Protein AF-T1JI18-F1 (afdb_monomer_lite)

Structure (mmCIF, N/CA/C/O backbone):
data_AF-T1JI18-F1
#
_entry.id   AF-T1JI18-F1
#
loop_
_atom_site.group_PDB
_atom_site.id
_atom_site.type_symbol
_atom_site.label_atom_id
_atom_site.label_alt_id
_atom_site.label_comp_id
_atom_site.label_asym_id
_atom_site.label_entity_id
_atom_site.label_seq_id
_atom_site.pdbx_PDB_ins_code
_atom_site.Cartn_x
_atom_site.Cartn_y
_atom_site.Cartn_z
_atom_site.occupancy
_atom_site.B_iso_or_equiv
_atom_site.auth_seq_id
_atom_site.auth_comp_id
_atom_site.auth_asym_id
_atom_site.auth_atom_id
_atom_site.pdbx_PDB_model_num
ATOM 1 N N . MET A 1 1 ? -19.683 12.453 63.242 1.00 53.22 1 MET A N 1
ATOM 2 C CA . MET A 1 1 ? -19.439 11.710 61.983 1.00 53.22 1 MET A CA 1
ATOM 3 C C . MET A 1 1 ? -20.553 12.053 60.999 1.00 53.22 1 MET A C 1
ATOM 5 O O . MET A 1 1 ? -21.710 11.866 61.344 1.00 53.22 1 MET A O 1
ATOM 9 N N . ARG A 1 2 ? -20.263 12.624 59.819 1.00 64.56 2 ARG A N 1
ATOM 10 C CA . ARG A 1 2 ? -21.307 12.842 58.797 1.00 64.56 2 ARG A CA 1
ATOM 11 C C . ARG A 1 2 ? -21.661 11.486 58.182 1.00 64.56 2 ARG A C 1
ATOM 13 O O . ARG A 1 2 ? -20.781 10.869 57.585 1.00 64.56 2 ARG A O 1
ATOM 20 N N . ASN A 1 3 ? -22.912 11.040 58.320 1.00 77.31 3 ASN A N 1
ATOM 21 C CA . ASN A 1 3 ? -23.416 9.852 57.625 1.00 77.31 3 ASN A CA 1
ATOM 22 C C . ASN A 1 3 ? -23.165 10.017 56.122 1.00 77.31 3 ASN A C 1
ATOM 24 O O . ASN A 1 3 ? -23.766 10.875 55.468 1.00 77.31 3 ASN A O 1
ATOM 28 N N . LYS A 1 4 ? -22.226 9.235 55.579 1.00 83.44 4 LYS A N 1
ATOM 29 C CA . LYS A 1 4 ? -21.962 9.206 54.141 1.00 83.44 4 LYS A CA 1
ATOM 30 C C . LYS A 1 4 ? -23.208 8.636 53.472 1.00 83.44 4 LYS A C 1
ATOM 32 O O . LYS A 1 4 ? -23.534 7.470 53.656 1.00 83.44 4 LYS A O 1
ATOM 37 N N . ARG A 1 5 ? -23.919 9.478 52.722 1.00 94.38 5 ARG A N 1
ATOM 38 C CA . ARG A 1 5 ? -25.042 9.037 51.892 1.00 94.38 5 ARG A CA 1
ATOM 39 C C . ARG A 1 5 ? -24.514 8.053 50.848 1.00 94.38 5 ARG A C 1
ATOM 41 O O . ARG A 1 5 ? -23.554 8.376 50.144 1.00 94.38 5 ARG A O 1
ATOM 48 N N . ALA A 1 6 ? -25.125 6.880 50.763 1.00 96.31 6 ALA A N 1
ATOM 49 C CA . ALA A 1 6 ? -24.726 5.811 49.861 1.00 96.31 6 ALA A CA 1
ATOM 50 C C . ALA A 1 6 ? -25.951 5.205 49.171 1.00 96.31 6 ALA A C 1
ATOM 52 O O . ALA A 1 6 ? -27.055 5.262 49.710 1.00 96.31 6 ALA A O 1
ATOM 53 N N . CYS A 1 7 ? -25.751 4.646 47.982 1.00 96.88 7 CYS A N 1
ATOM 54 C CA . CYS A 1 7 ? -26.797 3.921 47.278 1.00 96.88 7 CYS A CA 1
ATOM 55 C C . CYS A 1 7 ? -27.142 2.619 48.000 1.00 96.88 7 CYS A C 1
ATOM 57 O O . CYS A 1 7 ? -26.256 1.947 48.531 1.00 96.88 7 CYS A O 1
ATOM 59 N N . ALA A 1 8 ? -28.431 2.272 48.002 1.00 95.38 8 ALA A N 1
ATOM 60 C CA . ALA A 1 8 ? -28.935 1.110 48.735 1.00 95.38 8 ALA A CA 1
ATOM 61 C C . ALA A 1 8 ? -28.382 -0.215 48.182 1.00 95.38 8 ALA A C 1
ATOM 63 O O . ALA A 1 8 ? -27.917 -1.061 48.945 1.00 95.38 8 ALA A O 1
ATOM 64 N N . ASN A 1 9 ? -28.358 -0.351 46.855 1.00 96.69 9 ASN A N 1
ATOM 65 C CA . ASN A 1 9 ? -27.949 -1.570 46.159 1.00 96.69 9 ASN A CA 1
ATOM 66 C C . ASN A 1 9 ? -26.605 -1.395 45.445 1.00 96.69 9 ASN A C 1
ATOM 68 O O . ASN A 1 9 ? -26.111 -0.277 45.268 1.00 96.69 9 ASN A O 1
ATOM 72 N N . ASP A 1 10 ? -26.031 -2.512 45.016 1.00 97.31 10 ASP A N 1
ATOM 73 C CA . ASP A 1 10 ? -24.898 -2.531 44.092 1.00 97.31 10 ASP A CA 1
ATOM 74 C C . ASP A 1 10 ? -25.289 -1.957 42.720 1.00 97.31 10 ASP A C 1
ATOM 76 O O . ASP A 1 10 ? -26.479 -1.928 42.379 1.00 97.31 10 ASP A O 1
ATOM 80 N N . PRO A 1 11 ? -24.322 -1.433 41.943 1.00 97.06 11 PRO A N 1
ATOM 81 C CA . PRO A 1 11 ? -24.591 -1.014 40.574 1.00 97.06 11 PRO A CA 1
ATOM 82 C C . PRO A 1 11 ? -25.029 -2.224 39.726 1.00 97.06 11 PRO A C 1
ATOM 84 O O . PRO A 1 11 ? -24.778 -3.367 40.117 1.00 97.06 11 PRO A O 1
ATOM 87 N N . PRO A 1 12 ? -25.675 -2.005 38.564 1.00 96.81 12 PRO A N 1
ATOM 88 C CA . PRO A 1 12 ? -26.080 -3.088 37.668 1.00 96.81 12 PRO A CA 1
ATOM 89 C C . PRO A 1 12 ? -24.947 -4.089 37.403 1.00 96.81 12 PRO A C 1
ATOM 91 O O . PRO A 1 12 ? -23.798 -3.694 37.192 1.00 96.81 12 PRO A O 1
ATOM 94 N N . VAL A 1 13 ? -25.256 -5.386 37.413 1.00 95.00 13 VAL A N 1
ATOM 95 C CA . VAL A 1 13 ? -24.242 -6.428 37.202 1.00 95.00 13 VAL A CA 1
ATOM 96 C C . VAL A 1 13 ? -23.673 -6.298 35.780 1.00 95.00 13 VAL A C 1
ATOM 98 O O . VAL A 1 13 ? -24.458 -6.231 34.831 1.00 95.00 13 VAL A O 1
ATOM 101 N N . PRO A 1 14 ? -22.339 -6.228 35.603 1.00 92.44 14 PRO A N 1
ATOM 102 C CA . PRO A 1 14 ? -21.734 -6.206 34.276 1.00 92.44 14 PRO A CA 1
ATOM 103 C C . PRO A 1 14 ? -22.030 -7.506 33.522 1.00 92.44 14 PRO A C 1
ATOM 105 O O . PRO A 1 14 ? -22.025 -8.589 34.111 1.00 92.44 14 PRO A O 1
ATOM 108 N N . LEU A 1 15 ? -22.237 -7.412 32.207 1.00 90.00 15 LEU A N 1
ATOM 109 C CA . LEU A 1 15 ? -22.278 -8.602 31.357 1.00 90.00 15 LEU A CA 1
ATOM 110 C C . LEU A 1 15 ? -20.887 -9.264 31.334 1.00 90.00 15 LEU A C 1
ATOM 112 O O . LEU A 1 15 ? -19.884 -8.554 31.429 1.00 90.00 15 LEU A O 1
ATOM 116 N N . PRO A 1 16 ? -20.778 -10.596 31.157 1.00 86.88 16 PRO A N 1
ATOM 117 C CA . PRO A 1 16 ? -19.481 -11.281 31.127 1.00 86.88 16 PRO A CA 1
ATOM 118 C C . PRO A 1 16 ? -18.480 -10.707 30.107 1.00 86.88 16 PRO A C 1
ATOM 120 O O . PRO A 1 16 ? -17.273 -10.726 30.355 1.00 86.88 16 PRO A O 1
ATOM 123 N N . ALA A 1 17 ? -18.977 -10.169 28.988 1.00 86.81 17 ALA A N 1
ATOM 124 C CA . ALA A 1 17 ? -18.177 -9.525 27.945 1.00 86.81 17 ALA A CA 1
ATOM 125 C C . ALA A 1 17 ? -17.765 -8.075 28.280 1.00 86.81 17 ALA A C 1
ATOM 127 O O . ALA A 1 17 ? -16.809 -7.561 27.705 1.00 86.81 17 ALA A O 1
ATOM 128 N N . ASN A 1 18 ? -18.443 -7.429 29.233 1.00 92.44 18 ASN A N 1
ATOM 129 C CA . ASN A 1 18 ? -18.377 -5.991 29.482 1.00 92.44 18 ASN A CA 1
ATOM 130 C C . ASN A 1 18 ? -18.013 -5.688 30.943 1.00 92.44 18 ASN A C 1
ATOM 132 O O . ASN A 1 18 ? -18.903 -5.440 31.763 1.00 92.44 18 ASN A O 1
ATOM 136 N N . PRO A 1 19 ? -16.722 -5.727 31.311 1.00 95.38 19 PRO A N 1
ATOM 137 C CA . PRO A 1 19 ? -16.311 -5.562 32.699 1.00 95.38 19 PRO A CA 1
ATOM 138 C C . PRO A 1 19 ? -16.615 -4.153 33.223 1.00 95.38 19 PRO A C 1
ATOM 140 O O . PRO A 1 19 ? -16.645 -3.179 32.472 1.00 95.38 19 PRO A O 1
ATOM 143 N N . SER A 1 20 ? -16.804 -4.046 34.539 1.00 96.25 20 SER A N 1
ATOM 144 C CA . SER A 1 20 ? -16.956 -2.767 35.241 1.00 96.25 20 SER A CA 1
ATOM 145 C C . SER A 1 20 ? -15.742 -2.461 36.115 1.00 96.25 20 SER A C 1
ATOM 147 O O . SER A 1 20 ? -15.193 -3.380 36.723 1.00 96.25 20 SER A O 1
ATOM 149 N N . ASP A 1 21 ? -15.416 -1.184 36.310 1.00 96.19 21 ASP A N 1
ATOM 150 C CA . ASP A 1 21 ? -14.402 -0.735 37.284 1.00 96.19 21 ASP A CA 1
ATOM 151 C C . ASP A 1 21 ? -14.896 -0.712 38.748 1.00 96.19 21 ASP A C 1
ATOM 153 O O . ASP A 1 21 ? -14.217 -0.208 39.651 1.00 96.19 21 ASP A O 1
ATOM 157 N N . TRP A 1 22 ? -16.094 -1.240 39.010 1.00 96.88 22 TRP A N 1
ATOM 158 C CA . TRP A 1 22 ? -16.666 -1.255 40.346 1.00 96.88 22 TRP A CA 1
ATOM 159 C C . TRP A 1 22 ? -15.884 -2.181 41.277 1.00 96.88 22 TRP A C 1
ATOM 161 O O . TRP A 1 22 ? -15.824 -3.395 41.095 1.00 96.88 22 TRP A O 1
ATOM 171 N N . ASN A 1 23 ? -15.321 -1.600 42.334 1.00 93.00 23 ASN A N 1
ATOM 172 C CA . ASN A 1 23 ? -14.441 -2.324 43.242 1.00 93.00 23 ASN A CA 1
ATOM 173 C C . ASN A 1 23 ? -15.162 -3.264 44.221 1.00 93.00 23 ASN A C 1
ATOM 175 O O . ASN A 1 23 ? -14.480 -4.072 44.837 1.00 93.00 23 ASN A O 1
ATOM 179 N N . LYS A 1 24 ? -16.497 -3.192 44.350 1.00 95.00 24 LYS A N 1
ATOM 180 C CA . LYS A 1 24 ? -17.344 -3.871 45.361 1.00 95.00 24 LYS A CA 1
ATOM 181 C C . LYS A 1 24 ? -17.410 -3.241 46.763 1.00 95.00 24 LYS A C 1
ATOM 183 O O . LYS A 1 24 ? -18.079 -3.787 47.631 1.00 95.00 24 LYS A O 1
ATOM 188 N N . TRP A 1 25 ? -16.779 -2.085 47.000 1.00 91.38 25 TRP A N 1
ATOM 189 C CA . TRP A 1 25 ? -16.664 -1.507 48.358 1.00 91.38 25 TRP A CA 1
ATOM 190 C C . TRP A 1 25 ? -17.389 -0.173 48.518 1.00 91.38 2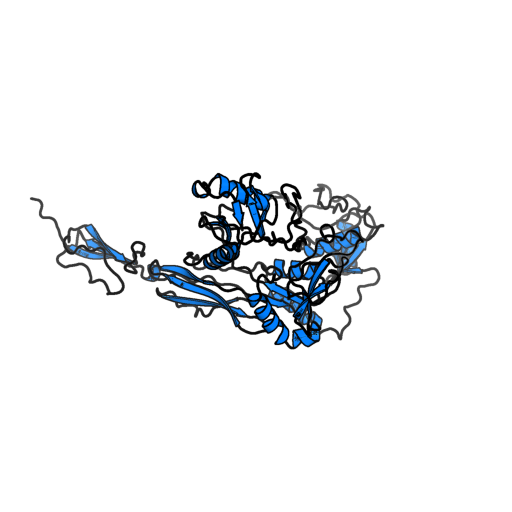5 TRP A C 1
ATOM 192 O O . TRP A 1 25 ? -17.949 0.112 49.573 1.00 91.38 25 TRP A O 1
ATOM 202 N N . SER A 1 26 ? -17.363 0.691 47.498 1.00 92.06 26 SER A N 1
ATOM 203 C CA . SER A 1 26 ? -17.894 2.051 47.630 1.00 92.06 26 SER A CA 1
ATOM 204 C C . SER A 1 26 ? -19.231 2.217 46.921 1.00 92.06 26 SER A C 1
ATOM 206 O O . SER A 1 26 ? -19.313 2.100 45.699 1.00 92.06 26 SER A O 1
ATOM 208 N N . ARG A 1 27 ? -20.256 2.586 47.696 1.00 96.25 27 ARG A N 1
ATOM 209 C CA . ARG A 1 27 ? -21.577 3.013 47.207 1.00 96.25 27 ARG A CA 1
ATOM 210 C C . ARG A 1 27 ? -21.838 4.504 47.451 1.00 96.25 27 ARG A C 1
ATOM 212 O O . ARG A 1 27 ? -22.983 4.934 47.444 1.00 96.25 27 ARG A O 1
ATOM 219 N N . ASN A 1 28 ? -20.797 5.297 47.723 1.00 96.50 28 ASN A N 1
ATOM 220 C CA . ASN A 1 28 ? -20.947 6.702 48.118 1.00 96.50 28 ASN A CA 1
ATOM 221 C C . ASN A 1 28 ? -21.684 7.515 47.043 1.00 96.50 28 ASN A C 1
ATOM 223 O O . ASN A 1 28 ? -21.400 7.391 45.853 1.00 96.50 28 ASN A O 1
ATOM 227 N N . ALA A 1 29 ? -22.576 8.408 47.464 1.00 96.62 29 ALA A N 1
ATOM 228 C CA . ALA A 1 29 ? -23.278 9.298 46.554 1.00 96.62 29 ALA A CA 1
ATOM 229 C C . ALA A 1 29 ? -22.298 10.162 45.734 1.00 96.62 29 ALA A C 1
ATOM 231 O O . ALA A 1 29 ? -21.404 10.818 46.270 1.00 96.62 29 ALA A O 1
ATOM 232 N N . GLY A 1 30 ? -22.481 10.169 44.415 1.00 95.88 30 GLY A N 1
ATOM 233 C CA . GLY A 1 30 ? -21.587 10.764 43.423 1.00 95.88 30 GLY A CA 1
ATOM 234 C C . GLY A 1 30 ? -20.519 9.813 42.872 1.00 95.88 30 GLY A C 1
ATOM 235 O O . GLY A 1 30 ? -19.828 10.187 41.926 1.00 95.88 30 GLY A O 1
ATOM 236 N N . LYS A 1 31 ? -20.371 8.595 43.417 1.00 97.12 31 LYS A N 1
ATOM 237 C CA . LYS A 1 31 ? -19.467 7.582 42.859 1.00 97.12 31 LYS A CA 1
ATOM 238 C C . LYS A 1 31 ? -19.942 7.198 41.461 1.00 97.12 31 LYS A C 1
ATOM 240 O O . LYS A 1 31 ? -21.113 6.874 41.278 1.00 97.12 31 LYS A O 1
ATOM 245 N N . LYS A 1 32 ? -19.017 7.231 40.504 1.00 97.88 32 LYS A N 1
ATOM 246 C CA . LYS A 1 32 ? -19.214 6.733 39.143 1.00 97.88 32 LYS A CA 1
ATOM 247 C C . LYS A 1 32 ? -18.650 5.321 39.023 1.00 97.88 32 LYS A C 1
ATOM 249 O O . LYS A 1 32 ? -17.652 5.012 39.681 1.00 97.88 32 LYS A O 1
ATOM 254 N N . VAL A 1 33 ? -19.308 4.515 38.204 1.00 97.81 33 VAL A N 1
ATOM 255 C CA . VAL A 1 33 ? -18.863 3.193 37.768 1.00 97.81 33 VAL A CA 1
ATOM 256 C C . VAL A 1 33 ? -18.901 3.181 36.247 1.00 97.81 33 VAL A C 1
ATOM 258 O O . VAL A 1 33 ? -19.923 3.525 35.648 1.00 97.81 33 VAL A O 1
ATOM 261 N N . ASN A 1 34 ? -17.779 2.813 35.647 1.00 97.81 34 ASN A N 1
ATOM 262 C CA . ASN A 1 34 ? -17.599 2.712 34.210 1.00 97.81 34 ASN A CA 1
ATOM 263 C C . ASN A 1 34 ? -17.697 1.245 33.792 1.00 97.81 34 ASN A C 1
ATOM 265 O O . ASN A 1 34 ? -17.043 0.385 34.385 1.00 97.81 34 ASN A O 1
ATOM 269 N N . TYR A 1 35 ? -18.478 0.975 32.753 1.00 97.06 35 TYR A N 1
ATOM 270 C CA . TYR A 1 35 ? -18.550 -0.317 32.082 1.00 97.06 35 TYR A CA 1
ATOM 271 C C . TYR A 1 35 ? -17.837 -0.216 30.738 1.00 97.06 35 TYR A C 1
ATOM 273 O O . TYR A 1 35 ? -18.102 0.690 29.941 1.00 97.06 35 TYR A O 1
ATOM 281 N N . MET A 1 36 ? -16.919 -1.144 30.505 1.00 95.56 36 MET A N 1
ATOM 282 C CA . MET A 1 36 ? -16.008 -1.155 29.367 1.00 95.56 36 MET A CA 1
ATOM 283 C C . MET A 1 36 ? -16.456 -2.182 28.330 1.00 95.56 36 MET A C 1
ATOM 285 O O . MET A 1 36 ? -17.143 -3.156 28.641 1.00 95.56 36 MET A O 1
ATOM 289 N N . CYS A 1 37 ? -16.056 -1.972 27.082 1.00 92.94 37 CYS A N 1
ATOM 290 C CA . CYS A 1 37 ? -16.400 -2.869 25.980 1.00 92.94 37 CYS A CA 1
ATOM 291 C C . CYS A 1 37 ? -15.674 -4.219 26.025 1.00 92.94 37 CYS A C 1
ATOM 293 O O . CYS A 1 37 ? -16.148 -5.184 25.438 1.00 92.94 37 CYS A O 1
ATOM 295 N N . SER A 1 38 ? -14.531 -4.299 26.708 1.00 91.44 38 SER A N 1
ATOM 296 C CA . SER A 1 38 ? -13.764 -5.532 26.884 1.00 91.44 38 SER A CA 1
ATOM 297 C C . SER A 1 38 ? -12.866 -5.435 28.124 1.00 91.44 38 SER A C 1
ATOM 299 O O . SER A 1 38 ? -12.840 -4.413 28.807 1.00 91.44 38 SER A O 1
ATOM 301 N N . LYS A 1 39 ? -12.111 -6.501 28.421 1.00 90.06 39 LYS A N 1
ATOM 302 C CA . LYS A 1 39 ? -11.104 -6.526 29.501 1.00 90.06 39 LYS A CA 1
ATOM 303 C C . LYS A 1 39 ? -9.789 -5.821 29.144 1.00 90.06 39 LYS A C 1
ATOM 305 O O . LYS A 1 39 ? -8.883 -5.811 29.974 1.00 90.06 39 LYS A O 1
ATOM 310 N N . ALA A 1 40 ? -9.647 -5.291 27.928 1.00 87.69 40 ALA A N 1
ATOM 311 C CA . ALA A 1 40 ? -8.426 -4.598 27.536 1.00 87.69 40 ALA A CA 1
ATOM 312 C C . ALA A 1 40 ? -8.242 -3.310 28.368 1.00 87.69 40 ALA A C 1
ATOM 314 O O . ALA A 1 40 ? -9.228 -2.617 28.624 1.00 87.69 40 ALA A O 1
ATOM 315 N N . PRO A 1 41 ? -7.009 -2.957 28.778 1.00 87.00 41 PRO A N 1
ATOM 316 C CA . PRO A 1 41 ? -6.754 -1.754 29.578 1.00 87.00 41 PRO A CA 1
ATOM 317 C C . PRO A 1 41 ? -7.198 -0.450 28.900 1.00 87.00 41 PRO A C 1
ATOM 319 O O . PRO A 1 41 ? -7.506 0.525 29.577 1.00 87.00 41 PRO A O 1
ATOM 322 N N . ASP A 1 42 ? -7.220 -0.435 27.567 1.00 88.25 42 ASP A N 1
ATOM 323 C CA . ASP A 1 42 ? -7.612 0.689 26.719 1.00 88.25 42 ASP A CA 1
ATOM 324 C C . ASP A 1 42 ? -9.020 0.527 26.117 1.00 88.25 42 ASP A C 1
ATOM 326 O O . ASP A 1 42 ? -9.377 1.241 25.177 1.00 88.25 42 ASP A O 1
ATOM 330 N N . ALA A 1 43 ? -9.826 -0.405 26.640 1.00 89.50 43 ALA A N 1
ATOM 331 C CA . ALA A 1 43 ? -11.185 -0.620 26.169 1.00 89.50 43 ALA A CA 1
ATOM 332 C C . ALA A 1 43 ? -12.053 0.633 26.404 1.00 89.50 43 ALA A C 1
ATOM 334 O O . ALA A 1 43 ? -12.075 1.177 27.513 1.00 89.50 43 ALA A O 1
ATOM 335 N N . PRO A 1 44 ? -12.811 1.090 25.394 1.00 92.62 44 PRO A N 1
ATOM 336 C CA . PRO A 1 44 ? -13.680 2.244 25.551 1.00 92.62 44 PRO A CA 1
ATOM 337 C C . PRO A 1 44 ? -14.807 1.969 26.552 1.00 92.62 44 PRO A C 1
ATOM 339 O O . PRO A 1 44 ? -15.277 0.840 26.725 1.00 92.62 44 PRO A O 1
ATOM 342 N N . VAL A 1 45 ? -15.250 3.037 27.215 1.00 94.38 45 VAL A N 1
ATOM 343 C CA . VAL A 1 45 ? -16.387 3.015 28.138 1.00 94.38 45 VAL A CA 1
ATOM 344 C C . VAL A 1 45 ? -17.668 3.197 27.331 1.00 94.38 45 VAL A C 1
ATOM 346 O O . VAL A 1 45 ? -17.846 4.230 26.683 1.00 94.38 45 VAL A O 1
ATOM 349 N N . TYR A 1 46 ? -18.573 2.223 27.387 1.00 95.81 46 TYR A N 1
ATOM 350 C CA . TYR A 1 46 ? -19.885 2.337 26.739 1.00 95.81 46 TYR A CA 1
ATOM 351 C C . TYR A 1 46 ? -20.955 2.818 27.708 1.00 95.81 46 TYR A C 1
ATOM 353 O O . TYR A 1 46 ? -21.859 3.539 27.308 1.00 95.81 46 TYR A O 1
ATOM 361 N N . LYS A 1 47 ? -20.843 2.492 28.999 1.00 97.38 47 LYS A N 1
ATOM 362 C CA . LYS A 1 47 ? -21.846 2.886 29.989 1.00 97.38 47 LYS A CA 1
ATOM 363 C C . LYS A 1 47 ? -21.206 3.460 31.237 1.00 97.38 47 LYS A C 1
ATOM 365 O O . LYS A 1 47 ? -20.231 2.927 31.758 1.00 97.38 47 LYS A O 1
ATOM 370 N N . VAL A 1 48 ? -21.784 4.545 31.737 1.00 97.81 48 VAL A N 1
ATOM 371 C CA . VAL A 1 48 ? -21.405 5.162 33.010 1.00 97.81 48 VAL A CA 1
ATOM 372 C C . VAL A 1 48 ? -22.648 5.252 33.869 1.00 97.81 48 VAL A C 1
ATOM 374 O O . VAL A 1 48 ? -23.633 5.872 33.469 1.00 97.81 48 VAL A O 1
ATOM 377 N N . VAL A 1 49 ? -22.598 4.675 35.064 1.00 98.19 49 VAL A N 1
ATOM 378 C CA . VAL A 1 49 ? -23.645 4.846 36.079 1.00 98.19 49 VAL A CA 1
ATOM 379 C C . VAL A 1 49 ? -23.096 5.652 37.246 1.00 98.19 49 VAL A C 1
ATOM 381 O O . VAL A 1 49 ? -21.908 5.586 37.567 1.00 98.19 49 VAL A O 1
ATOM 384 N N . ILE A 1 50 ? -23.953 6.437 37.886 1.00 98.25 50 ILE A N 1
ATOM 385 C CA . ILE A 1 50 ? -23.600 7.258 39.040 1.00 98.25 50 ILE A CA 1
ATOM 386 C C . ILE A 1 50 ? -24.567 6.998 40.187 1.00 98.25 50 ILE A C 1
ATOM 388 O O . ILE A 1 50 ? -25.775 6.895 39.989 1.00 98.25 50 ILE A O 1
ATOM 392 N N . CYS A 1 51 ? -24.042 6.912 41.406 1.00 98.06 51 CYS A N 1
ATOM 393 C CA . CYS A 1 51 ? -24.885 6.870 42.588 1.00 98.06 51 CYS A CA 1
ATOM 394 C C . CYS A 1 51 ? -25.475 8.266 42.844 1.00 98.06 51 CYS A C 1
ATOM 396 O O . CYS A 1 51 ? -24.762 9.185 43.253 1.00 98.06 51 CYS A O 1
ATOM 398 N N . SER A 1 52 ? -26.767 8.456 42.586 1.00 97.50 52 SER A N 1
ATOM 399 C CA . SER A 1 52 ? -27.424 9.762 42.664 1.00 97.50 52 SER A CA 1
ATOM 400 C C . SER A 1 52 ? -27.462 10.310 44.089 1.00 97.50 52 SER A C 1
ATOM 402 O O . SER A 1 52 ? -27.864 9.633 45.035 1.00 97.50 52 SER A O 1
ATOM 404 N N . ARG A 1 53 ? -27.086 11.585 44.260 1.00 96.56 53 ARG A N 1
ATOM 405 C CA . ARG A 1 53 ? -27.136 12.270 45.568 1.00 96.56 53 ARG A CA 1
ATOM 406 C C . ARG A 1 53 ? -28.558 12.527 46.063 1.00 96.56 53 ARG A C 1
ATOM 408 O O . ARG A 1 53 ? -28.741 12.716 47.266 1.00 96.56 53 ARG A O 1
ATOM 415 N N . LYS A 1 54 ? -29.525 12.581 45.143 1.00 96.62 54 LYS A N 1
ATOM 416 C CA . LYS A 1 54 ? -30.929 12.886 45.438 1.00 96.62 54 LYS A CA 1
ATOM 417 C C . LYS A 1 54 ? -31.698 11.619 45.786 1.00 96.62 54 LYS A C 1
ATOM 419 O O . LYS A 1 54 ? -32.331 11.565 46.830 1.00 96.62 54 LYS A O 1
ATOM 424 N N . THR A 1 55 ? -31.612 10.611 44.921 1.00 97.19 55 THR A N 1
ATOM 425 C CA . THR A 1 55 ? -32.446 9.406 45.011 1.00 97.19 55 THR A CA 1
ATOM 426 C C . THR A 1 55 ? -31.775 8.268 45.771 1.00 97.19 55 THR A C 1
ATOM 428 O O . THR A 1 55 ? -32.460 7.325 46.157 1.00 97.19 55 THR A O 1
ATOM 431 N N . LEU A 1 56 ? -30.451 8.333 45.982 1.00 96.81 56 LEU A N 1
ATOM 432 C CA . LEU A 1 56 ? -29.645 7.222 46.506 1.00 96.81 56 LEU A CA 1
ATOM 433 C C . LEU A 1 56 ? -29.848 5.923 45.700 1.00 96.81 56 LEU A C 1
ATOM 435 O O . LEU A 1 56 ? -29.754 4.815 46.232 1.00 96.81 56 LEU A O 1
ATOM 439 N N . LYS A 1 57 ? -30.118 6.069 44.398 1.00 97.81 57 LYS A N 1
ATOM 440 C CA . LYS A 1 57 ? -30.188 4.990 43.410 1.00 97.81 57 LYS A CA 1
ATOM 441 C C . LYS A 1 57 ? -29.112 5.197 42.347 1.00 97.81 57 LYS A C 1
ATOM 443 O O . LYS A 1 57 ? -28.652 6.318 42.120 1.00 97.81 57 LYS A O 1
ATOM 448 N N . TRP A 1 58 ? -28.695 4.104 41.716 1.00 97.88 58 TRP A N 1
ATOM 449 C CA . TRP A 1 58 ? -27.821 4.169 40.550 1.00 97.88 58 TRP A CA 1
ATOM 450 C C . TRP A 1 58 ? -28.615 4.684 39.356 1.00 97.88 58 TRP A C 1
ATOM 452 O O . TRP A 1 58 ? -29.650 4.124 39.007 1.00 97.88 58 TRP A O 1
ATOM 462 N N . GLU A 1 59 ? -28.127 5.755 38.748 1.00 98.00 59 GLU A N 1
ATOM 463 C CA . GLU A 1 59 ? -28.710 6.380 37.566 1.00 98.00 59 GLU A CA 1
ATOM 464 C C . GLU A 1 59 ? -27.707 6.282 36.414 1.00 98.00 59 GLU A C 1
ATOM 466 O O . GLU A 1 59 ? -26.495 6.417 36.612 1.00 98.00 59 GLU A O 1
ATOM 471 N N . THR A 1 60 ? -28.199 6.022 35.204 1.00 97.81 60 THR A N 1
ATOM 472 C CA . THR A 1 60 ? -27.353 5.967 34.009 1.00 97.81 60 THR A CA 1
ATOM 473 C C . THR A 1 60 ? -27.004 7.389 33.586 1.00 97.81 60 THR A C 1
ATOM 475 O O . THR A 1 60 ? -27.885 8.177 33.260 1.00 97.81 60 THR A O 1
ATOM 478 N N . LEU A 1 61 ? -25.714 7.716 33.611 1.00 97.31 61 LEU A N 1
ATOM 479 C CA . LEU A 1 61 ? -25.185 9.015 33.199 1.00 97.31 61 LEU A CA 1
ATOM 480 C C . LEU A 1 61 ? -24.844 9.039 31.703 1.00 97.31 61 LEU A C 1
ATOM 482 O O . LEU A 1 61 ? -24.954 10.081 31.067 1.00 97.31 61 LEU A O 1
ATOM 486 N N . SER A 1 62 ? -24.424 7.902 31.150 1.00 97.12 62 SER A N 1
ATOM 487 C CA . SER A 1 62 ? -24.167 7.714 29.719 1.00 97.12 62 SER A CA 1
ATOM 488 C C . SER A 1 62 ? -24.415 6.255 29.352 1.00 97.12 62 SER A C 1
ATOM 490 O O . SER A 1 62 ? -24.014 5.375 30.112 1.00 97.12 62 SER A O 1
ATOM 492 N N . ASP A 1 63 ? -25.024 6.009 28.194 1.00 96.44 63 ASP A N 1
ATOM 493 C CA . ASP A 1 63 ? -25.187 4.685 27.582 1.00 96.44 63 ASP A CA 1
ATOM 494 C C . ASP A 1 63 ? -24.953 4.844 26.075 1.00 96.44 63 ASP A C 1
ATOM 496 O O . ASP A 1 63 ? -25.730 5.507 25.393 1.00 96.44 63 ASP A O 1
ATOM 500 N N . LYS A 1 64 ? -23.807 4.360 25.607 1.00 94.62 64 LYS A N 1
ATOM 501 C CA . LYS A 1 64 ? -23.268 4.515 24.253 1.00 94.62 64 LYS A CA 1
ATOM 502 C C . LYS A 1 64 ? -22.748 3.164 23.763 1.00 94.62 64 LYS A C 1
ATOM 504 O O . LYS A 1 64 ? -21.530 2.987 23.665 1.00 94.62 64 LYS A O 1
ATOM 509 N N . PRO A 1 65 ? -23.626 2.169 23.545 1.00 90.44 65 PRO A N 1
ATOM 510 C CA . PRO A 1 65 ? -23.221 0.839 23.083 1.00 90.44 65 PRO A CA 1
ATOM 511 C C . PRO A 1 65 ? -22.428 0.884 21.768 1.00 90.44 65 PRO A C 1
ATOM 513 O O . PRO A 1 65 ? -21.579 0.026 21.537 1.00 90.44 65 PRO A O 1
ATOM 516 N N . GLU A 1 66 ? -22.623 1.918 20.947 1.00 89.31 66 GLU A N 1
ATOM 517 C CA . GLU A 1 66 ? -21.852 2.183 19.732 1.00 89.31 66 GLU A CA 1
ATOM 518 C C . GLU A 1 66 ? -20.347 2.365 19.985 1.00 89.31 66 GLU A C 1
ATOM 520 O O . GLU A 1 66 ? -19.545 2.093 19.095 1.00 89.31 66 GLU A O 1
ATOM 525 N N . ASN A 1 67 ? -19.936 2.728 21.207 1.00 89.69 67 ASN A N 1
ATOM 526 C CA . ASN A 1 67 ? -18.522 2.795 21.585 1.00 89.69 67 ASN A CA 1
ATOM 527 C C . ASN A 1 67 ? -17.839 1.418 21.589 1.00 89.69 67 ASN A C 1
ATOM 529 O O . ASN A 1 67 ? -16.614 1.368 21.661 1.00 89.69 67 ASN A O 1
ATOM 533 N N . CYS A 1 68 ? -18.599 0.317 21.548 1.00 90.75 68 CYS A N 1
ATOM 534 C CA . CYS A 1 68 ? -18.071 -1.048 21.488 1.00 90.75 68 CYS A CA 1
ATOM 535 C C . CYS A 1 68 ? -17.921 -1.599 20.067 1.00 90.75 68 CYS A C 1
ATOM 537 O O . CYS A 1 68 ? -17.549 -2.761 19.907 1.00 90.75 68 CYS A O 1
ATOM 539 N N . LEU A 1 69 ? -18.190 -0.781 19.048 1.00 93.44 69 LEU A N 1
ATOM 540 C CA . LEU A 1 69 ? -18.115 -1.162 17.643 1.00 93.44 69 LEU A CA 1
ATOM 541 C C . LEU A 1 69 ? -16.929 -0.474 16.967 1.00 93.44 69 LEU A C 1
ATOM 543 O O . LEU A 1 69 ? -16.748 0.732 17.123 1.00 93.44 69 LEU A O 1
ATOM 547 N N . CYS A 1 70 ? -16.139 -1.203 16.171 1.00 88.56 70 CYS A N 1
ATOM 548 C CA . CYS A 1 70 ? -14.943 -0.664 15.498 1.00 88.56 70 CYS A CA 1
ATOM 549 C C . CYS A 1 70 ? -15.233 0.429 14.450 1.00 88.56 70 CYS A C 1
ATOM 551 O O . CYS A 1 70 ? -14.314 0.904 13.783 1.00 88.56 70 CYS A O 1
ATOM 553 N N . GLY A 1 71 ? -16.499 0.820 14.278 1.00 90.19 71 GLY A N 1
ATOM 554 C CA . GLY A 1 71 ? -16.979 1.617 13.158 1.00 90.19 71 GLY A CA 1
ATOM 555 C C . GLY A 1 71 ? -16.855 0.867 11.826 1.00 90.19 71 GLY A C 1
ATOM 556 O O . GLY A 1 71 ? -16.321 -0.247 11.777 1.00 90.19 71 GLY A O 1
ATOM 557 N N . PRO A 1 72 ? -17.337 1.457 10.719 1.00 91.94 72 PRO A N 1
ATOM 558 C CA . PRO A 1 72 ? -17.123 0.894 9.394 1.00 91.94 72 PRO A CA 1
ATOM 559 C C . PRO A 1 72 ? -15.623 0.696 9.142 1.00 91.94 72 PRO A C 1
ATOM 561 O O . PRO A 1 72 ? -14.823 1.551 9.528 1.00 91.94 72 PRO A O 1
ATOM 564 N N . PRO A 1 73 ? -15.210 -0.404 8.512 1.00 91.62 73 PRO A N 1
ATOM 565 C CA . PRO A 1 73 ? -13.823 -0.608 8.134 1.00 91.62 73 PRO A CA 1
ATOM 566 C C . PRO A 1 73 ? -13.435 0.343 6.996 1.00 91.62 73 PRO A C 1
ATOM 568 O O . PRO A 1 73 ? -14.246 1.136 6.506 1.00 91.62 73 PRO A O 1
ATOM 571 N N . ILE A 1 74 ? -12.191 0.245 6.537 1.00 85.75 74 ILE A N 1
ATOM 572 C CA . ILE A 1 74 ? -11.791 0.924 5.307 1.00 85.75 74 ILE A CA 1
ATOM 573 C C . ILE A 1 74 ? -12.567 0.355 4.126 1.00 85.75 74 ILE A C 1
ATOM 575 O O . ILE A 1 74 ? -12.717 -0.857 3.980 1.00 85.75 74 ILE A O 1
ATOM 579 N N . ILE A 1 75 ? -13.032 1.236 3.253 1.00 84.69 75 ILE A N 1
ATOM 580 C CA . ILE A 1 75 ? -13.654 0.837 1.995 1.00 84.69 75 ILE A CA 1
ATOM 581 C C . ILE A 1 75 ? -12.683 1.214 0.884 1.00 84.69 75 ILE A C 1
ATOM 583 O O . ILE A 1 75 ? -12.413 2.399 0.674 1.00 84.69 75 ILE A O 1
ATOM 587 N N . TYR A 1 76 ? -12.150 0.199 0.209 1.00 81.06 76 TYR A N 1
ATOM 588 C CA . TYR A 1 76 ? -11.353 0.371 -1.001 1.00 81.06 76 TYR A CA 1
ATOM 589 C C . TYR A 1 76 ? -12.273 0.428 -2.217 1.00 81.06 76 TYR A C 1
ATOM 591 O O . TYR A 1 76 ? -13.319 -0.224 -2.250 1.00 81.06 76 TYR A O 1
ATOM 599 N N . SER A 1 77 ? -11.883 1.199 -3.225 1.00 78.44 77 SER A N 1
ATOM 600 C CA . SER A 1 77 ? -12.483 1.108 -4.553 1.00 78.44 77 SER A CA 1
ATOM 601 C C . SER A 1 77 ? -11.997 -0.139 -5.304 1.00 78.44 77 SER A C 1
ATOM 603 O O . SER A 1 77 ? -10.926 -0.677 -5.018 1.00 78.44 77 SER A O 1
ATOM 605 N N . SER A 1 78 ? -12.767 -0.551 -6.318 1.00 75.44 78 SER A N 1
ATOM 606 C CA . SER A 1 78 ? -12.355 -1.548 -7.319 1.00 75.44 78 SER A CA 1
ATOM 607 C C . SER A 1 78 ? -10.917 -1.283 -7.801 1.00 75.44 78 SER A C 1
ATOM 609 O O . SER A 1 78 ? -10.588 -0.113 -8.013 1.00 75.44 78 SER A O 1
ATOM 611 N N . PRO A 1 79 ? -10.071 -2.320 -7.973 1.00 76.19 79 PRO A N 1
ATOM 612 C CA . PRO A 1 79 ? -10.412 -3.751 -8.036 1.00 76.19 79 PRO A CA 1
ATOM 613 C C . PRO A 1 79 ? -10.460 -4.480 -6.684 1.00 76.19 79 PRO A C 1
ATOM 615 O O . PRO A 1 79 ? -10.677 -5.690 -6.651 1.00 76.19 79 PRO A O 1
ATOM 618 N N . LEU A 1 80 ? -10.267 -3.781 -5.564 1.00 84.56 80 LEU A N 1
ATOM 619 C CA . LEU A 1 80 ? -10.365 -4.389 -4.240 1.00 84.56 80 LEU A CA 1
ATOM 620 C C . LEU A 1 80 ? -11.830 -4.591 -3.844 1.00 84.56 80 LEU A C 1
ATOM 622 O O . LEU A 1 80 ? -12.648 -3.674 -3.917 1.00 84.56 80 LEU A O 1
ATOM 626 N N . ILE A 1 81 ? -12.141 -5.794 -3.383 1.00 90.38 81 ILE A N 1
ATOM 627 C CA . ILE A 1 81 ? -13.404 -6.155 -2.748 1.00 90.38 81 ILE A CA 1
ATOM 628 C C . ILE A 1 81 ? -13.145 -6.569 -1.309 1.00 90.38 81 ILE A C 1
ATOM 630 O O . ILE A 1 81 ? -12.048 -6.994 -0.955 1.00 90.38 81 ILE A O 1
ATOM 634 N N . SER A 1 82 ? -14.163 -6.456 -0.467 1.00 92.25 82 SER A N 1
ATOM 635 C CA . SER A 1 82 ? -14.128 -6.995 0.885 1.00 92.25 82 SER A CA 1
ATOM 636 C C . SER A 1 82 ? -15.283 -7.959 1.098 1.00 92.25 82 SER A C 1
ATOM 638 O O . SER A 1 82 ? -16.325 -7.860 0.450 1.00 92.25 82 SER A O 1
ATOM 640 N N . ASN A 1 83 ? -15.113 -8.886 2.034 1.00 94.12 83 ASN A N 1
ATOM 641 C CA . ASN A 1 83 ? -16.199 -9.738 2.521 1.00 94.12 83 ASN A CA 1
ATOM 642 C C . ASN A 1 83 ? -17.075 -9.043 3.587 1.00 94.12 83 ASN A C 1
ATOM 644 O O . ASN A 1 83 ? -17.819 -9.718 4.296 1.00 94.12 83 ASN A O 1
ATOM 648 N N . TRP A 1 84 ? -16.957 -7.721 3.750 1.00 94.56 84 TRP A N 1
ATOM 649 C CA . TRP A 1 84 ? -17.710 -6.987 4.759 1.00 94.56 84 TRP A CA 1
ATOM 650 C C . TRP A 1 84 ? -19.178 -6.850 4.341 1.00 94.56 84 TRP A C 1
ATOM 652 O O . TRP A 1 84 ? -19.489 -6.365 3.257 1.00 94.56 84 TRP A O 1
ATOM 662 N N . ASP A 1 85 ? -20.087 -7.241 5.228 1.00 91.38 85 ASP A N 1
ATOM 663 C CA . ASP A 1 85 ? -21.543 -7.255 5.021 1.00 91.38 85 ASP A CA 1
ATOM 664 C C . ASP A 1 85 ? -22.216 -5.873 5.164 1.00 91.38 85 ASP A C 1
ATOM 666 O O . ASP A 1 85 ? -23.437 -5.749 5.050 1.00 91.38 85 ASP A O 1
ATOM 670 N N . GLY A 1 86 ? -21.434 -4.831 5.461 1.00 90.38 86 GLY A N 1
ATOM 671 C CA . GLY A 1 86 ? -21.925 -3.476 5.701 1.00 90.38 86 GLY A CA 1
ATOM 672 C C . GLY A 1 86 ? -22.435 -3.210 7.121 1.00 90.38 86 GLY A C 1
ATOM 673 O O . GLY A 1 86 ? -22.873 -2.092 7.394 1.00 90.38 86 GLY A O 1
ATOM 674 N N . LYS A 1 87 ? -22.407 -4.198 8.028 1.00 89.94 87 LYS A N 1
ATOM 675 C CA . LYS A 1 87 ? -23.006 -4.099 9.375 1.00 89.94 87 LYS A CA 1
ATOM 676 C C . LYS A 1 87 ? -22.096 -4.608 10.491 1.00 89.94 87 LYS A C 1
ATOM 678 O O . LYS A 1 87 ? -22.021 -3.984 11.550 1.00 89.94 87 LYS A O 1
ATOM 683 N N . SER A 1 88 ? -21.397 -5.713 10.261 1.00 87.38 88 SER A N 1
ATOM 684 C CA . SER A 1 88 ? -20.574 -6.399 11.251 1.00 87.38 88 SER A CA 1
ATOM 685 C C . SER A 1 88 ? -19.386 -5.531 11.662 1.00 87.38 88 SER A C 1
ATOM 687 O O . SER A 1 88 ? -18.494 -5.239 10.864 1.00 87.38 88 SER A O 1
ATOM 689 N N . THR A 1 89 ? -19.406 -5.073 12.913 1.00 90.25 89 THR A N 1
ATOM 690 C CA . THR A 1 89 ? -18.390 -4.180 13.500 1.00 90.25 89 THR A CA 1
ATOM 691 C C . THR A 1 89 ? -18.057 -4.547 14.953 1.00 90.25 89 THR A C 1
ATOM 693 O O . THR A 1 89 ? -17.386 -3.784 15.647 1.00 90.25 89 THR A O 1
ATOM 696 N N . GLU A 1 90 ? -18.511 -5.716 15.415 1.00 90.12 90 GLU A N 1
ATOM 697 C CA . GLU A 1 90 ? -18.279 -6.223 16.771 1.00 90.12 90 GLU A CA 1
ATOM 698 C C . GLU A 1 90 ? -16.830 -6.689 16.962 1.00 90.12 90 GLU A C 1
ATOM 700 O O . GLU A 1 90 ? -16.170 -7.124 16.012 1.00 90.12 90 GLU A O 1
ATOM 705 N N . VAL A 1 91 ? -16.337 -6.648 18.201 1.00 89.81 91 VAL A N 1
ATOM 706 C CA . VAL A 1 91 ? -15.009 -7.165 18.567 1.00 89.81 91 VAL A CA 1
ATOM 707 C C . VAL A 1 91 ? -14.853 -8.620 18.110 1.00 89.81 91 VAL A C 1
ATOM 709 O O . VAL A 1 91 ? -15.705 -9.461 18.375 1.00 89.81 91 VAL A O 1
ATOM 712 N N . GLY A 1 92 ? -13.747 -8.922 17.428 1.00 90.31 92 GLY A N 1
ATOM 713 C CA . GLY A 1 92 ? -13.464 -10.226 16.823 1.00 90.31 92 GLY A CA 1
ATOM 714 C C . GLY A 1 92 ? -13.951 -10.374 15.378 1.00 90.31 92 GLY A C 1
ATOM 715 O O . GLY A 1 92 ? -13.488 -11.282 14.683 1.00 90.31 92 GLY A O 1
ATOM 716 N N . THR A 1 93 ? -14.807 -9.467 14.885 1.00 94.38 93 THR A N 1
ATOM 717 C CA . THR A 1 93 ? -15.198 -9.442 13.466 1.00 94.38 93 THR A CA 1
ATOM 718 C C . THR A 1 93 ? -13.950 -9.373 12.601 1.00 94.38 93 THR A C 1
ATOM 720 O O . THR A 1 93 ? -13.051 -8.571 12.856 1.00 94.38 93 THR A O 1
ATOM 723 N N . THR A 1 94 ? -13.905 -10.215 11.574 1.00 95.69 94 THR A N 1
ATOM 724 C CA . THR A 1 94 ? -12.785 -10.305 10.642 1.00 95.69 94 THR A CA 1
ATOM 725 C C . THR A 1 94 ? -13.236 -9.882 9.255 1.00 95.69 94 THR A C 1
ATOM 727 O O . THR A 1 94 ? -14.248 -10.374 8.760 1.00 95.69 94 THR A O 1
ATOM 730 N N . ILE A 1 95 ? -12.466 -9.004 8.622 1.00 95.19 95 ILE A N 1
ATOM 731 C CA . ILE A 1 95 ? -12.696 -8.561 7.251 1.00 95.19 95 ILE A CA 1
ATOM 732 C C . ILE A 1 95 ? -11.499 -8.953 6.413 1.00 95.19 95 ILE A C 1
ATOM 734 O O . ILE A 1 95 ? -10.367 -8.604 6.729 1.00 95.19 95 ILE A O 1
ATOM 738 N N . THR A 1 96 ? -11.774 -9.644 5.324 1.00 93.69 96 THR A N 1
ATOM 739 C CA . THR A 1 96 ? -10.808 -10.007 4.305 1.00 93.69 96 THR A CA 1
ATOM 740 C C . THR A 1 96 ? -11.043 -9.125 3.089 1.00 93.69 96 THR A C 1
ATOM 742 O O . THR A 1 96 ? -12.155 -9.054 2.565 1.00 93.69 96 THR A O 1
ATOM 745 N N . TYR A 1 97 ? -9.981 -8.463 2.654 1.00 90.75 97 TYR A N 1
ATOM 746 C CA . TYR A 1 97 ? -9.887 -7.763 1.389 1.00 90.75 97 TYR A CA 1
ATOM 747 C C . TYR A 1 97 ? -9.211 -8.669 0.376 1.00 90.75 97 TYR A C 1
ATOM 749 O O . TYR A 1 97 ? -8.165 -9.265 0.651 1.00 90.75 97 TYR A O 1
ATOM 757 N N . GLU A 1 98 ? -9.812 -8.745 -0.798 1.00 91.06 98 GLU A N 1
ATOM 758 C CA . GLU A 1 98 ? -9.326 -9.518 -1.926 1.00 91.06 98 GLU A CA 1
ATOM 759 C C . GLU A 1 98 ? -9.324 -8.632 -3.165 1.00 91.06 98 GLU A C 1
ATOM 761 O O . GLU A 1 98 ? -10.188 -7.776 -3.335 1.00 91.06 98 GLU A O 1
ATOM 766 N N . CYS A 1 99 ? -8.375 -8.842 -4.060 1.00 86.81 99 CYS A N 1
ATOM 767 C CA . CYS A 1 99 ? -8.370 -8.198 -5.360 1.00 86.81 99 CYS A CA 1
ATOM 768 C C . CYS A 1 99 ? -9.117 -9.070 -6.351 1.00 86.81 99 CYS A C 1
ATOM 770 O O . CYS A 1 99 ? -8.840 -10.267 -6.465 1.00 86.81 99 CYS A O 1
ATOM 772 N N . LEU A 1 100 ? -10.047 -8.464 -7.083 1.00 82.00 100 LEU A N 1
ATOM 773 C CA . LEU A 1 100 ? -10.594 -9.051 -8.293 1.00 82.00 100 LEU A CA 1
ATOM 774 C C . LEU A 1 100 ? -9.558 -8.897 -9.400 1.00 82.00 100 LEU A C 1
ATOM 776 O O . LEU A 1 100 ? -9.318 -7.801 -9.899 1.00 82.00 100 LEU A O 1
ATOM 780 N N . THR A 1 101 ? -8.928 -10.010 -9.749 1.00 75.00 101 THR A N 1
ATOM 781 C CA . THR A 1 101 ? -7.995 -10.104 -10.870 1.00 75.00 101 THR A CA 1
ATOM 782 C C . THR A 1 101 ? -8.610 -10.994 -11.944 1.00 75.00 101 THR A C 1
ATOM 784 O O . THR A 1 101 ? -9.502 -11.797 -11.653 1.00 75.00 101 THR A O 1
ATOM 787 N N . ASP A 1 102 ? -8.092 -10.927 -13.167 1.00 65.94 102 ASP A N 1
ATOM 788 C CA . ASP A 1 102 ? -8.541 -11.808 -14.254 1.00 65.94 102 ASP A CA 1
ATOM 789 C C . ASP A 1 102 ? -8.304 -13.300 -13.962 1.00 65.94 102 ASP A C 1
ATOM 791 O O . ASP A 1 102 ? -8.896 -14.170 -14.596 1.00 65.94 102 ASP A O 1
ATOM 795 N N . VAL A 1 103 ? -7.461 -13.614 -12.973 1.00 61.53 103 VAL A N 1
ATOM 796 C CA . VAL A 1 103 ? -7.171 -14.987 -12.529 1.00 61.53 103 VAL A CA 1
ATOM 797 C C . VAL A 1 103 ? -7.881 -15.370 -11.237 1.00 61.53 103 VAL A C 1
ATOM 799 O O . VAL A 1 103 ? -7.545 -16.372 -10.603 1.00 61.53 103 VAL A O 1
ATOM 802 N N . GLY A 1 104 ? -8.885 -14.581 -10.858 1.00 75.12 104 GLY A N 1
ATOM 803 C CA . GLY A 1 104 ? -9.731 -14.804 -9.699 1.00 75.12 104 GLY A CA 1
ATOM 804 C C . GLY A 1 104 ? -9.402 -13.883 -8.531 1.00 75.12 104 GLY A C 1
ATOM 805 O O . GLY A 1 104 ? -8.808 -12.812 -8.678 1.00 75.12 104 GLY A O 1
ATOM 806 N N . ARG A 1 105 ? -9.850 -14.298 -7.346 1.00 82.75 105 ARG A N 1
ATOM 807 C CA . ARG A 1 105 ? -9.677 -13.534 -6.113 1.00 82.75 105 ARG A CA 1
ATOM 808 C C . ARG A 1 105 ? -8.305 -13.804 -5.519 1.00 82.75 105 ARG A C 1
ATOM 810 O O . ARG A 1 105 ? -7.923 -14.960 -5.336 1.00 82.75 105 ARG A O 1
ATOM 817 N N . LYS A 1 106 ? -7.572 -12.738 -5.220 1.00 82.81 106 LYS A N 1
ATOM 818 C CA . LYS A 1 106 ? -6.276 -12.804 -4.539 1.00 82.81 106 LYS A CA 1
ATOM 819 C C . LYS A 1 106 ? -6.361 -12.095 -3.204 1.00 82.81 106 LYS A C 1
ATOM 821 O O . LYS A 1 106 ? -6.870 -10.984 -3.133 1.00 82.81 106 LYS A O 1
ATOM 826 N N . PHE A 1 107 ? -5.884 -12.750 -2.156 1.00 84.50 107 PHE A N 1
ATOM 827 C CA . PHE A 1 107 ? -5.869 -12.188 -0.816 1.00 84.50 107 PHE A CA 1
ATOM 828 C C . PHE A 1 107 ? -4.957 -10.955 -0.752 1.00 84.50 107 PHE A C 1
ATOM 830 O O . PHE A 1 107 ? -3.798 -11.026 -1.145 1.00 84.50 107 PHE A O 1
ATOM 837 N N . PHE A 1 108 ? -5.481 -9.844 -0.236 1.00 83.94 108 PHE A N 1
ATOM 838 C CA . PHE A 1 108 ? -4.751 -8.583 -0.096 1.00 83.94 108 PHE A CA 1
ATOM 839 C C . PHE A 1 108 ? -4.465 -8.240 1.360 1.00 83.94 108 PHE A C 1
ATOM 841 O O . PHE A 1 108 ? -3.358 -7.857 1.725 1.00 83.94 108 PHE A O 1
ATOM 848 N N . GLN A 1 109 ? -5.485 -8.314 2.211 1.00 87.75 109 GLN A N 1
ATOM 849 C CA . GLN A 1 109 ? -5.353 -7.901 3.600 1.00 87.75 109 GLN A CA 1
ATOM 850 C C . GLN A 1 109 ? -6.467 -8.486 4.451 1.00 87.75 109 GLN A C 1
ATOM 852 O O . GLN A 1 109 ? -7.603 -8.618 4.007 1.00 87.75 109 GLN A O 1
ATOM 857 N N . LYS A 1 110 ? -6.162 -8.764 5.714 1.00 92.69 110 LYS A N 1
ATOM 858 C CA . LYS A 1 110 ? -7.130 -9.165 6.725 1.00 92.69 110 LYS A CA 1
ATOM 859 C C . LYS A 1 110 ? -7.091 -8.199 7.896 1.00 92.69 110 LYS A C 1
ATOM 861 O O . LYS A 1 110 ? -6.031 -7.962 8.480 1.00 92.69 110 LYS A O 1
ATOM 866 N N . LEU A 1 111 ? -8.252 -7.668 8.253 1.00 93.69 111 LEU A N 1
ATOM 867 C CA . LEU A 1 111 ? -8.463 -6.832 9.426 1.00 93.69 111 LEU A CA 1
ATOM 868 C C . LEU A 1 111 ? -9.272 -7.592 10.470 1.00 93.69 111 LEU A C 1
ATOM 870 O O . LEU A 1 111 ? -10.181 -8.342 10.128 1.00 93.69 111 LEU A O 1
ATOM 874 N N . VAL A 1 112 ? -8.982 -7.351 11.742 1.00 95.19 112 VAL A N 1
ATOM 875 C CA . VAL A 1 112 ? -9.787 -7.829 12.869 1.00 95.19 112 VAL A CA 1
ATOM 876 C C . VAL A 1 112 ? -10.174 -6.643 13.738 1.00 95.19 112 VAL A C 1
ATOM 878 O O . VAL A 1 112 ? -9.341 -5.784 14.030 1.00 95.19 112 VAL A O 1
ATOM 881 N N . CYS A 1 113 ? -11.436 -6.584 14.153 1.00 95.25 113 CYS A N 1
ATOM 882 C CA . CYS A 1 113 ? -11.890 -5.621 15.145 1.00 95.25 113 CYS A CA 1
ATOM 883 C C . CYS A 1 113 ? -11.316 -6.013 16.513 1.00 95.25 113 CYS A C 1
ATOM 885 O O . CYS A 1 113 ? -11.711 -7.020 17.101 1.00 95.25 113 CYS A O 1
ATOM 887 N N . SER A 1 114 ? -10.330 -5.263 17.001 1.00 93.12 114 SER A N 1
ATOM 888 C CA . SER A 1 114 ? -9.621 -5.579 18.240 1.00 93.12 114 SER A CA 1
ATOM 889 C C . SER A 1 114 ? -10.493 -5.363 19.481 1.00 93.12 114 SER A C 1
ATOM 891 O O . SER A 1 114 ? -11.521 -4.689 19.451 1.00 93.12 114 SER A O 1
ATOM 893 N N . THR A 1 115 ? -10.029 -5.858 20.629 1.00 89.06 115 THR A N 1
ATOM 894 C CA . THR A 1 115 ? -10.642 -5.604 21.946 1.00 89.06 115 THR A CA 1
ATOM 895 C C . THR A 1 115 ? -10.626 -4.131 22.365 1.00 89.06 115 THR A C 1
ATOM 897 O O . THR A 1 115 ? -11.409 -3.736 23.230 1.00 89.06 115 THR A O 1
ATOM 900 N N . SER A 1 116 ? -9.772 -3.318 21.738 1.00 86.62 116 SER A N 1
ATOM 901 C CA . SER A 1 116 ? -9.729 -1.859 21.873 1.00 86.62 116 SER A CA 1
ATOM 902 C C . SER A 1 116 ? -10.618 -1.130 20.864 1.00 86.62 116 SER A C 1
ATOM 904 O O . SER A 1 116 ? -10.511 0.087 20.710 1.00 86.62 116 SER A O 1
ATOM 906 N N . VAL A 1 117 ? -11.509 -1.873 20.197 1.00 90.81 117 VAL A N 1
ATOM 907 C CA . VAL A 1 117 ? -12.534 -1.350 19.291 1.00 90.81 117 VAL A CA 1
ATOM 908 C C . VAL A 1 117 ? -11.900 -0.574 18.132 1.00 90.81 117 VAL A C 1
ATOM 910 O O . VAL A 1 117 ? -12.302 0.519 17.741 1.00 90.81 117 VAL A O 1
ATOM 913 N N . LYS A 1 118 ? -10.826 -1.152 17.593 1.00 91.19 118 LYS A N 1
ATOM 914 C CA . LYS A 1 118 ? -10.044 -0.608 16.486 1.00 91.19 118 LYS A CA 1
ATOM 915 C C . LYS A 1 118 ? -9.797 -1.702 15.457 1.00 91.19 118 LYS A C 1
ATOM 917 O O . LYS A 1 118 ? -9.430 -2.817 15.817 1.00 91.19 118 LYS A O 1
ATOM 922 N N . TRP A 1 119 ? -9.943 -1.387 14.174 1.00 92.94 119 TRP A N 1
ATOM 923 C CA . TRP A 1 119 ? -9.541 -2.311 13.114 1.00 92.94 119 TRP A CA 1
ATOM 924 C C . TRP A 1 119 ? -8.025 -2.485 13.133 1.00 92.94 119 TRP A C 1
ATOM 926 O O . TRP A 1 119 ? -7.290 -1.501 13.069 1.00 92.94 119 TRP A O 1
ATOM 936 N N . GLN A 1 120 ? -7.551 -3.722 13.244 1.00 91.00 120 GLN A N 1
ATOM 937 C CA . GLN A 1 120 ? -6.132 -4.057 13.247 1.00 91.00 120 GLN A CA 1
ATOM 938 C C . GLN A 1 120 ? -5.792 -5.001 12.109 1.00 91.00 120 GLN A C 1
ATOM 940 O O . GLN A 1 120 ? -6.502 -5.976 11.879 1.00 91.00 120 GLN A O 1
ATOM 945 N N . VAL A 1 121 ? -4.680 -4.738 11.428 1.00 87.50 121 VAL A N 1
ATOM 946 C CA . VAL A 1 121 ? -4.165 -5.641 10.395 1.00 87.50 121 VAL A CA 1
ATOM 947 C C . VAL A 1 121 ? -3.602 -6.897 11.041 1.00 87.50 121 VAL A C 1
ATOM 949 O O . VAL A 1 121 ? -2.709 -6.803 11.882 1.00 87.50 121 VAL A O 1
ATOM 952 N N . VAL A 1 122 ? -4.104 -8.066 10.654 1.00 89.44 122 VAL A N 1
ATOM 953 C CA . VAL A 1 122 ? -3.616 -9.359 11.167 1.00 89.44 122 VAL A CA 1
ATOM 954 C C . VAL A 1 122 ? -2.895 -10.183 10.112 1.00 89.44 122 VAL A C 1
ATOM 956 O O . VAL A 1 122 ? -2.129 -11.070 10.468 1.00 89.44 122 VAL A O 1
ATOM 959 N N . GLU A 1 123 ? -3.126 -9.890 8.835 1.00 83.94 123 GLU A N 1
ATOM 960 C CA . GLU A 1 123 ? -2.518 -10.598 7.712 1.00 83.94 123 GLU A CA 1
ATOM 961 C C . GLU A 1 123 ? -2.519 -9.684 6.481 1.00 83.94 123 GLU A C 1
ATOM 963 O O . GLU A 1 123 ? -3.428 -8.866 6.308 1.00 83.94 123 GLU A O 1
ATOM 968 N N . THR A 1 124 ? -1.498 -9.804 5.641 1.00 75.25 124 THR A N 1
ATOM 969 C CA . THR A 1 124 ? -1.265 -8.983 4.448 1.00 75.25 124 THR A CA 1
ATOM 970 C C . THR A 1 124 ? -0.806 -9.870 3.303 1.00 75.25 124 THR A C 1
ATOM 972 O O . THR A 1 124 ? -0.158 -10.893 3.512 1.00 75.25 124 THR A O 1
ATOM 975 N N . GLY A 1 125 ? -1.185 -9.492 2.093 1.00 76.75 125 GLY A N 1
ATOM 976 C CA . GLY A 1 125 ? -0.816 -10.143 0.850 1.00 76.75 125 GLY A CA 1
ATOM 977 C C . GLY A 1 125 ? -0.481 -9.098 -0.207 1.00 76.75 125 GLY A C 1
ATOM 978 O O . GLY A 1 125 ? -0.683 -7.898 -0.007 1.00 76.75 125 GLY A O 1
ATOM 979 N N . SER A 1 126 ? 0.047 -9.561 -1.331 1.00 73.00 126 SER A N 1
ATOM 980 C CA . SER A 1 126 ? 0.262 -8.739 -2.515 1.00 73.00 126 SER A CA 1
ATOM 981 C C . SER A 1 126 ? -0.889 -8.936 -3.492 1.00 73.00 126 SER A C 1
ATOM 983 O O . SER A 1 126 ? -1.524 -9.991 -3.564 1.00 73.00 126 SER A O 1
ATOM 985 N N . CYS A 1 127 ? -1.168 -7.892 -4.260 1.00 82.69 127 CYS A N 1
ATOM 986 C CA . CYS A 1 127 ? -2.123 -7.971 -5.342 1.00 82.69 127 CYS A CA 1
ATOM 987 C C . CYS A 1 127 ? -1.522 -7.418 -6.603 1.00 82.69 127 CYS A C 1
ATOM 989 O O . CYS A 1 127 ? -1.077 -6.276 -6.634 1.00 82.69 127 CYS A O 1
ATOM 991 N N . PHE A 1 128 ? -1.614 -8.196 -7.664 1.00 86.62 128 PHE A N 1
ATOM 992 C CA . PHE A 1 128 ? -1.238 -7.762 -8.988 1.00 86.62 128 PHE A CA 1
ATOM 993 C C . PHE A 1 128 ? -2.323 -8.154 -9.981 1.00 86.62 128 PHE A C 1
ATOM 995 O O . PHE A 1 128 ? -3.099 -9.083 -9.754 1.00 86.62 128 PHE A O 1
ATOM 1002 N N . PHE A 1 129 ? -2.402 -7.420 -11.079 1.00 86.75 129 PHE A N 1
ATOM 1003 C CA . PHE A 1 129 ? -3.327 -7.697 -12.163 1.00 86.75 129 PHE A CA 1
ATOM 1004 C C . PHE A 1 129 ? -2.623 -7.512 -13.498 1.00 86.75 129 PHE A C 1
ATOM 1006 O O . PHE A 1 129 ? -1.748 -6.658 -13.666 1.00 86.75 129 PHE A O 1
ATOM 1013 N N . VAL A 1 130 ? -3.010 -8.358 -14.444 1.00 88.50 130 VAL A N 1
ATOM 1014 C CA . VAL A 1 130 ? -2.505 -8.327 -15.809 1.00 88.50 130 VAL A CA 1
ATOM 1015 C C . VAL A 1 130 ? -3.372 -7.355 -16.590 1.00 88.50 130 VAL A C 1
ATOM 1017 O O . VAL A 1 130 ? -4.594 -7.425 -16.543 1.00 88.50 130 VAL A O 1
ATOM 1020 N N . VAL A 1 131 ? -2.747 -6.425 -17.295 1.00 87.94 131 VAL A N 1
ATOM 1021 C CA . VAL A 1 131 ? -3.445 -5.465 -18.140 1.00 87.94 131 VAL A CA 1
ATOM 1022 C C . VAL A 1 131 ? -3.263 -5.879 -19.591 1.00 87.94 131 VAL A C 1
ATOM 1024 O O . VAL A 1 131 ? -2.147 -5.904 -20.105 1.00 87.94 131 VAL A O 1
ATOM 1027 N N . HIS A 1 132 ? -4.372 -6.197 -20.262 1.00 88.19 132 HIS A N 1
ATOM 1028 C CA . HIS A 1 132 ? -4.376 -6.694 -21.645 1.00 88.19 132 HIS A CA 1
ATOM 1029 C C . HIS A 1 132 ? -4.267 -5.606 -22.720 1.00 88.19 132 HIS A C 1
ATOM 1031 O O . HIS A 1 132 ? -4.429 -5.890 -23.910 1.00 88.19 132 HIS A O 1
ATOM 1037 N N . TYR A 1 133 ? -4.032 -4.355 -22.325 1.00 87.12 133 TYR A N 1
ATOM 1038 C CA . TYR A 1 133 ? -3.801 -3.272 -23.269 1.00 87.12 133 TYR A CA 1
ATOM 1039 C C . TYR A 1 133 ? -2.363 -3.322 -23.764 1.00 87.12 133 TYR A C 1
ATOM 1041 O O . TYR A 1 133 ? -1.420 -3.378 -22.980 1.00 87.12 133 TYR A O 1
ATOM 1049 N N . LEU A 1 134 ? -2.198 -3.270 -25.082 1.00 91.38 134 LEU A N 1
ATOM 1050 C CA . LEU A 1 134 ? -0.883 -3.162 -25.692 1.00 91.38 134 LEU A CA 1
ATOM 1051 C C . LEU A 1 134 ? -0.414 -1.715 -25.565 1.00 91.38 134 LEU A C 1
ATOM 1053 O O . LEU A 1 134 ? -0.867 -0.838 -26.299 1.00 91.38 134 LEU A O 1
ATOM 1057 N N . MET A 1 135 ? 0.501 -1.469 -24.637 1.00 90.31 135 MET A N 1
ATOM 1058 C CA . MET A 1 135 ? 1.116 -0.163 -24.440 1.00 90.31 135 MET A CA 1
ATOM 1059 C C . MET A 1 135 ? 2.625 -0.287 -24.524 1.00 90.31 135 MET A C 1
ATOM 1061 O O . MET A 1 135 ? 3.193 -1.328 -24.204 1.00 90.31 135 MET A O 1
ATOM 1065 N N . ASN A 1 136 ? 3.287 0.783 -24.955 1.00 92.69 136 ASN A N 1
ATOM 1066 C CA . ASN A 1 136 ? 4.721 0.882 -24.727 1.00 92.69 136 ASN A CA 1
ATOM 1067 C C . ASN A 1 136 ? 4.997 0.943 -23.214 1.00 92.69 136 ASN A C 1
ATOM 1069 O O . ASN A 1 136 ? 4.114 1.261 -22.413 1.00 92.69 136 ASN A O 1
ATOM 1073 N N . PHE A 1 137 ? 6.233 0.662 -22.830 1.00 87.19 137 PHE A N 1
ATOM 1074 C CA . PHE A 1 137 ? 6.618 0.533 -21.430 1.00 87.19 137 PHE A CA 1
ATOM 1075 C C . PHE A 1 137 ? 6.316 1.783 -20.587 1.00 87.19 137 PHE A C 1
ATOM 1077 O O . PHE A 1 137 ? 5.810 1.686 -19.472 1.00 87.19 137 PHE A O 1
ATOM 1084 N N . THR A 1 138 ? 6.596 2.973 -21.126 1.00 82.50 138 THR A N 1
ATOM 1085 C CA . THR A 1 138 ? 6.360 4.244 -20.426 1.00 82.50 138 THR A CA 1
ATOM 1086 C C . THR A 1 138 ? 4.873 4.468 -20.158 1.00 82.50 138 THR A C 1
ATOM 1088 O O . THR A 1 138 ? 4.504 4.797 -19.034 1.00 82.50 138 THR A O 1
ATOM 1091 N N . ASN A 1 139 ? 4.023 4.230 -21.158 1.00 83.56 139 ASN A N 1
ATOM 1092 C CA . ASN A 1 139 ? 2.577 4.386 -21.033 1.00 83.56 139 ASN A CA 1
ATOM 1093 C C . ASN A 1 139 ? 1.976 3.337 -20.082 1.00 83.56 139 ASN A C 1
ATOM 1095 O O . ASN A 1 139 ? 1.114 3.673 -19.277 1.00 83.56 139 ASN A O 1
ATOM 1099 N N . ALA A 1 140 ? 2.463 2.093 -20.128 1.00 86.56 140 ALA A N 1
ATOM 1100 C CA . ALA A 1 140 ? 2.064 1.028 -19.206 1.00 86.56 140 ALA A CA 1
ATOM 1101 C C . ALA A 1 140 ? 2.319 1.409 -17.736 1.00 86.56 140 ALA A C 1
ATOM 1103 O O . ALA A 1 140 ? 1.469 1.230 -16.863 1.00 86.56 140 ALA A O 1
ATOM 1104 N N . ALA A 1 141 ? 3.478 2.002 -17.461 1.00 80.81 141 ALA A N 1
ATOM 1105 C CA . ALA A 1 141 ? 3.844 2.434 -16.119 1.00 80.81 141 ALA A CA 1
ATOM 1106 C C . ALA A 1 141 ? 3.038 3.617 -15.615 1.00 80.81 141 ALA A C 1
ATOM 1108 O O . ALA A 1 141 ? 2.636 3.654 -14.449 1.00 80.81 141 ALA A O 1
ATOM 1109 N N . GLU A 1 142 ? 2.832 4.593 -16.496 1.00 76.88 142 GLU A N 1
ATOM 1110 C CA . GLU A 1 142 ? 1.991 5.742 -16.214 1.00 76.88 142 GLU A CA 1
ATOM 1111 C C . GLU A 1 142 ? 0.568 5.278 -15.906 1.00 76.88 142 GLU A C 1
ATOM 1113 O O . GLU A 1 142 ? -0.001 5.703 -14.906 1.00 76.88 142 GLU A O 1
ATOM 1118 N N . TYR A 1 143 ? 0.050 4.316 -16.672 1.00 81.44 143 TYR A N 1
ATOM 1119 C CA . TYR A 1 143 ? -1.244 3.698 -16.421 1.00 81.44 143 TYR A CA 1
ATOM 1120 C C . TYR A 1 143 ? -1.311 3.051 -15.030 1.00 81.44 143 TYR A C 1
ATOM 1122 O O . TYR A 1 143 ? -2.211 3.376 -14.258 1.00 81.44 143 TYR A O 1
ATOM 1130 N N . CYS A 1 144 ? -0.348 2.196 -14.653 1.00 81.00 144 CYS A N 1
ATOM 1131 C CA . CYS A 1 144 ? -0.337 1.616 -13.302 1.00 81.00 144 CYS A CA 1
ATOM 1132 C C . CYS A 1 144 ? -0.281 2.717 -12.226 1.00 81.00 144 CYS A C 1
ATOM 1134 O O . CYS A 1 144 ? -1.038 2.678 -11.256 1.00 81.00 144 CYS A O 1
ATOM 1136 N N . THR A 1 145 ? 0.548 3.742 -12.424 1.00 74.31 145 THR A N 1
ATOM 1137 C CA . THR A 1 145 ? 0.672 4.877 -11.495 1.00 74.31 145 THR A CA 1
ATOM 1138 C C . THR A 1 145 ? -0.641 5.647 -11.347 1.00 74.31 145 THR A C 1
ATOM 1140 O O . THR A 1 145 ? -1.023 5.995 -10.230 1.00 74.31 145 THR A O 1
ATOM 1143 N N . GLN A 1 146 ? -1.363 5.887 -12.445 1.00 66.62 146 GLN A N 1
ATOM 1144 C CA . GLN A 1 146 ? -2.670 6.553 -12.435 1.00 66.62 146 GLN A CA 1
ATOM 1145 C C . GLN A 1 146 ? -3.713 5.755 -11.643 1.00 66.62 146 GLN A C 1
ATOM 1147 O O . GLN A 1 146 ? -4.549 6.347 -10.961 1.00 66.62 146 GLN A O 1
ATOM 1152 N N . LEU A 1 147 ? -3.610 4.422 -11.636 1.00 63.34 147 LEU A N 1
ATOM 1153 C CA . LEU A 1 147 ? -4.442 3.549 -10.804 1.00 63.34 147 LEU A CA 1
ATOM 1154 C C . LEU A 1 147 ? -4.065 3.567 -9.312 1.00 63.34 147 LEU A C 1
ATOM 1156 O O . LEU A 1 147 ? -4.687 2.863 -8.519 1.00 63.34 147 LEU A O 1
ATOM 1160 N N . GLY A 1 148 ? -3.058 4.346 -8.906 1.00 68.50 148 GLY A N 1
ATOM 1161 C CA . GLY A 1 148 ? -2.493 4.285 -7.557 1.00 68.50 148 GLY A CA 1
ATOM 1162 C C . GLY A 1 148 ? -1.682 3.009 -7.311 1.00 68.50 148 GLY A C 1
ATOM 1163 O O . GLY A 1 148 ? -1.543 2.580 -6.169 1.00 68.50 148 GLY A O 1
ATOM 1164 N N . THR A 1 149 ? -1.176 2.394 -8.379 1.00 79.81 149 THR A N 1
ATOM 1165 C CA . THR A 1 149 ? -0.410 1.139 -8.368 1.00 79.81 149 THR A CA 1
ATOM 1166 C C . THR A 1 149 ? 0.981 1.372 -8.961 1.00 79.81 149 THR A C 1
ATOM 1168 O O . THR A 1 149 ? 1.288 2.468 -9.424 1.00 79.81 149 THR A O 1
ATOM 1171 N N . GLU A 1 150 ? 1.854 0.373 -8.954 1.00 83.38 150 GLU A N 1
ATOM 1172 C CA . GLU A 1 150 ? 3.129 0.426 -9.683 1.00 83.38 150 GLU A CA 1
ATOM 1173 C C . GLU A 1 150 ? 3.176 -0.712 -10.706 1.00 83.38 150 GLU A C 1
ATOM 1175 O O . GLU A 1 150 ? 2.401 -1.655 -10.614 1.00 83.38 150 GLU A O 1
ATOM 1180 N N . MET A 1 151 ? 4.046 -0.643 -11.716 1.00 85.81 151 MET A N 1
ATOM 1181 C CA . MET A 1 151 ? 4.308 -1.844 -12.517 1.00 85.81 151 MET A CA 1
ATOM 1182 C C . MET A 1 151 ? 5.016 -2.885 -11.654 1.00 85.81 151 MET A C 1
ATOM 1184 O O . MET A 1 151 ? 5.972 -2.553 -10.952 1.00 85.81 151 MET A O 1
ATOM 1188 N N . MET A 1 152 ? 4.555 -4.129 -11.741 1.00 86.19 152 MET A N 1
ATOM 1189 C CA . MET A 1 152 ? 5.000 -5.217 -10.881 1.00 86.19 152 MET A CA 1
ATOM 1190 C C . MET A 1 152 ? 6.485 -5.510 -11.053 1.00 86.19 152 MET A C 1
ATOM 1192 O O . MET A 1 152 ? 6.989 -5.595 -12.172 1.00 86.19 152 MET A O 1
ATOM 1196 N N . PHE A 1 153 ? 7.167 -5.728 -9.939 1.00 79.88 153 PHE A N 1
ATOM 1197 C CA . PHE A 1 153 ? 8.535 -6.215 -9.895 1.00 79.88 153 PHE A CA 1
ATOM 1198 C C . PHE A 1 153 ? 8.535 -7.596 -9.236 1.00 79.88 153 PHE A C 1
ATOM 1200 O O . PHE A 1 153 ? 7.875 -7.773 -8.224 1.00 79.88 153 PHE A O 1
ATOM 1207 N N . ILE A 1 154 ? 9.224 -8.567 -9.834 1.00 68.50 154 ILE A N 1
ATOM 1208 C CA . ILE A 1 154 ? 9.331 -9.926 -9.293 1.00 68.50 154 ILE A CA 1
ATOM 1209 C C . ILE A 1 154 ? 10.559 -9.960 -8.380 1.00 68.50 154 ILE A C 1
ATOM 1211 O O . ILE A 1 154 ? 11.679 -9.805 -8.867 1.00 68.50 154 ILE A O 1
ATOM 1215 N N . GLU A 1 155 ? 10.359 -10.126 -7.072 1.00 59.25 155 GLU A N 1
ATOM 1216 C CA . GLU A 1 155 ? 11.440 -10.111 -6.074 1.00 59.25 155 GLU A CA 1
ATOM 1217 C C . GLU A 1 155 ? 11.987 -11.503 -5.751 1.00 59.25 155 GLU A C 1
ATOM 1219 O O . GLU A 1 155 ? 13.091 -11.639 -5.222 1.00 59.25 155 GLU A O 1
ATOM 1224 N N . ASN A 1 156 ? 11.196 -12.543 -6.001 1.00 61.31 156 ASN A N 1
ATOM 1225 C CA . ASN A 1 156 ? 11.524 -13.915 -5.641 1.00 61.31 156 ASN A CA 1
ATOM 1226 C C . ASN A 1 156 ? 10.778 -14.917 -6.530 1.00 61.31 156 ASN A C 1
ATOM 1228 O O . ASN A 1 156 ? 9.771 -14.586 -7.157 1.00 61.31 156 ASN A O 1
ATOM 1232 N N . ASP A 1 157 ? 11.245 -16.165 -6.522 1.00 64.19 157 ASP A N 1
ATOM 1233 C CA . ASP A 1 157 ? 10.684 -17.247 -7.341 1.00 64.19 157 ASP A CA 1
ATOM 1234 C C . ASP A 1 157 ? 9.196 -17.480 -7.061 1.00 64.19 157 ASP A C 1
ATOM 1236 O O . ASP A 1 157 ? 8.427 -17.793 -7.963 1.00 64.19 157 ASP A O 1
ATOM 1240 N N . ARG A 1 158 ? 8.745 -17.277 -5.817 1.00 68.94 158 ARG A N 1
ATOM 1241 C CA . ARG A 1 158 ? 7.329 -17.440 -5.477 1.00 68.94 158 ARG A CA 1
ATOM 1242 C C . ARG A 1 158 ? 6.464 -16.402 -6.192 1.00 68.94 158 ARG A C 1
ATOM 1244 O O . ARG A 1 158 ? 5.440 -16.765 -6.760 1.00 68.94 158 ARG A O 1
ATOM 1251 N N . GLU A 1 159 ? 6.852 -15.132 -6.169 1.00 70.62 159 GLU A N 1
ATOM 1252 C CA . GLU A 1 159 ? 6.159 -14.090 -6.932 1.00 70.62 159 GLU A CA 1
ATOM 1253 C C . GLU A 1 159 ? 6.216 -14.368 -8.429 1.00 70.62 159 GLU A C 1
ATOM 1255 O O . GLU A 1 159 ? 5.214 -14.186 -9.117 1.00 70.62 159 GLU A O 1
ATOM 1260 N N . HIS A 1 160 ? 7.354 -14.859 -8.928 1.00 78.50 160 HIS A N 1
ATOM 1261 C CA . HIS A 1 160 ? 7.504 -15.235 -10.330 1.00 78.50 160 HIS A CA 1
ATOM 1262 C C . HIS A 1 160 ? 6.464 -16.280 -10.726 1.00 78.50 160 HIS A C 1
ATOM 1264 O O . HIS A 1 160 ? 5.670 -16.036 -11.633 1.00 78.50 160 HIS A O 1
ATOM 1270 N N . GLU A 1 161 ? 6.397 -17.385 -9.986 1.00 79.94 161 GLU A N 1
ATOM 1271 C CA . GLU A 1 161 ? 5.427 -18.464 -10.184 1.00 79.94 161 GLU A CA 1
ATOM 1272 C C . GLU A 1 161 ? 3.979 -17.977 -10.051 1.00 79.94 161 GLU A C 1
ATOM 1274 O O . GLU A 1 161 ? 3.095 -18.382 -10.811 1.00 79.94 161 GLU A O 1
ATOM 1279 N N . GLU A 1 162 ? 3.709 -17.061 -9.119 1.00 81.25 162 GLU A N 1
ATOM 1280 C CA . GLU A 1 162 ? 2.383 -16.468 -8.967 1.00 81.25 162 GLU A CA 1
ATOM 1281 C C . GLU A 1 162 ? 1.985 -15.635 -10.196 1.00 81.25 162 GLU A C 1
ATOM 1283 O O . GLU A 1 162 ? 0.843 -15.755 -10.662 1.00 81.25 162 GLU A O 1
ATOM 1288 N N . VAL A 1 163 ? 2.910 -14.845 -10.756 1.00 83.94 163 VAL A N 1
ATOM 1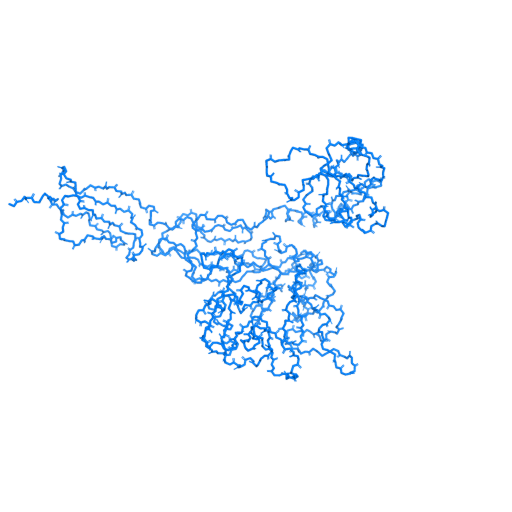289 C CA . VAL A 1 163 ? 2.695 -14.092 -12.002 1.00 83.94 163 VAL A CA 1
ATOM 1290 C C . VAL A 1 163 ? 2.513 -15.037 -13.174 1.00 83.94 163 VAL A C 1
ATOM 1292 O O . VAL A 1 163 ? 1.541 -14.872 -13.908 1.00 83.94 163 VAL A O 1
ATOM 1295 N N . ILE A 1 164 ? 3.370 -16.053 -13.316 1.00 87.69 164 ILE A N 1
ATOM 1296 C CA . ILE A 1 164 ? 3.264 -17.091 -14.352 1.00 87.69 164 ILE A CA 1
ATOM 1297 C C . ILE A 1 164 ? 1.882 -17.725 -14.310 1.00 87.69 164 ILE A C 1
ATOM 1299 O O . ILE A 1 164 ? 1.181 -17.788 -15.323 1.00 87.69 164 ILE A O 1
ATOM 1303 N N . ALA A 1 165 ? 1.446 -18.160 -13.130 1.00 86.12 165 ALA A N 1
ATOM 1304 C CA . ALA A 1 165 ? 0.140 -18.767 -12.945 1.00 86.12 165 ALA A CA 1
ATOM 1305 C C . ALA A 1 165 ? -0.998 -17.795 -13.295 1.00 86.12 165 ALA A C 1
ATOM 1307 O O . ALA A 1 165 ? -2.074 -18.240 -13.698 1.00 86.12 165 ALA A O 1
ATOM 1308 N N . ALA A 1 166 ? -0.807 -16.485 -13.134 1.00 84.06 166 ALA A N 1
ATOM 1309 C CA . ALA A 1 166 ? -1.792 -15.493 -13.540 1.00 84.06 166 ALA A CA 1
ATOM 1310 C C . ALA A 1 166 ? -1.825 -15.295 -15.065 1.00 84.06 166 ALA A C 1
ATOM 1312 O O . ALA A 1 166 ? -2.878 -15.386 -15.693 1.00 84.06 166 ALA A O 1
ATOM 1313 N N . VAL A 1 167 ? -0.677 -15.072 -15.697 1.00 87.12 167 VAL A N 1
ATOM 1314 C CA . VAL A 1 167 ? -0.628 -14.794 -17.138 1.00 87.12 167 VAL A CA 1
ATOM 1315 C C . VAL A 1 167 ? -0.960 -16.030 -17.984 1.00 87.12 167 VAL A C 1
ATOM 1317 O O . VAL A 1 167 ? -1.620 -15.912 -19.013 1.00 87.12 167 VAL A O 1
ATOM 1320 N N . SER A 1 168 ? -0.579 -17.230 -17.535 1.00 86.50 168 SER A N 1
ATOM 1321 C CA . SER A 1 168 ? -0.774 -18.486 -18.279 1.00 86.50 168 SER A CA 1
ATOM 1322 C C . SER A 1 168 ? -2.223 -18.980 -18.308 1.00 86.50 168 SER A C 1
ATOM 1324 O O . SER A 1 168 ? -2.651 -19.580 -19.295 1.00 86.50 168 SER A O 1
ATOM 1326 N N . ARG A 1 169 ? -3.000 -18.722 -17.247 1.00 84.44 169 ARG A N 1
ATOM 1327 C CA . ARG A 1 169 ? -4.418 -19.121 -17.157 1.00 84.44 169 ARG A CA 1
ATOM 1328 C C . ARG A 1 169 ? -5.356 -18.205 -17.938 1.00 84.44 169 ARG A C 1
ATOM 1330 O O . ARG A 1 169 ? -6.524 -18.535 -18.122 1.00 84.44 169 ARG A O 1
ATOM 1337 N N . ASN A 1 170 ? -4.858 -17.064 -18.390 1.00 82.25 170 ASN A N 1
ATOM 1338 C CA . ASN A 1 170 ? -5.660 -16.025 -18.997 1.00 82.25 170 ASN A CA 1
ATOM 1339 C C . ASN A 1 170 ? -5.688 -16.178 -20.529 1.00 82.25 170 ASN A C 1
ATOM 1341 O O . ASN A 1 170 ? -4.706 -15.920 -21.227 1.00 82.25 170 ASN A O 1
ATOM 1345 N N . SER A 1 171 ? -6.825 -16.620 -21.075 1.00 82.69 171 SER A N 1
ATOM 1346 C CA . SER A 1 171 ? -6.978 -16.828 -22.522 1.00 82.69 171 SER A CA 1
ATOM 1347 C C . SER A 1 171 ? -6.835 -15.533 -23.322 1.00 82.69 171 SER A C 1
ATOM 1349 O O . SER A 1 171 ? -6.283 -15.552 -24.424 1.00 82.69 171 SER A O 1
ATOM 1351 N N . ASP A 1 172 ? -7.293 -14.415 -22.759 1.00 79.44 172 ASP A N 1
ATOM 1352 C CA . ASP A 1 172 ? -7.186 -13.090 -23.367 1.00 79.44 172 ASP A CA 1
ATOM 1353 C C . ASP A 1 172 ? -5.731 -12.643 -23.432 1.00 79.44 172 ASP A C 1
ATOM 1355 O O . ASP A 1 172 ? -5.298 -12.130 -24.463 1.00 79.44 172 ASP A O 1
ATOM 1359 N N . PHE A 1 173 ? -4.950 -12.920 -22.389 1.00 84.31 173 PHE A N 1
ATOM 1360 C CA . PHE A 1 173 ? -3.511 -12.702 -22.406 1.00 84.31 173 PHE A CA 1
ATOM 1361 C C . PHE A 1 173 ? -2.832 -13.505 -23.524 1.00 84.31 173 PHE A C 1
ATOM 1363 O O . PHE A 1 173 ? -2.068 -12.960 -24.324 1.00 84.31 173 PHE A O 1
ATOM 1370 N N . LYS A 1 174 ? -3.168 -14.791 -23.662 1.00 85.88 174 LYS A N 1
ATOM 1371 C CA . LYS A 1 174 ? -2.616 -15.633 -24.732 1.00 85.88 174 LYS A CA 1
ATOM 1372 C C . LYS A 1 174 ? -2.940 -15.094 -26.128 1.00 85.88 174 LYS A C 1
ATOM 1374 O O . LYS A 1 174 ? -2.063 -15.058 -26.989 1.00 85.88 174 LYS A O 1
ATOM 1379 N N . GLN A 1 175 ? -4.180 -14.659 -26.351 1.00 86.31 175 GLN A N 1
ATOM 1380 C CA . GLN A 1 175 ? -4.641 -14.183 -27.659 1.00 86.31 175 GLN A CA 1
ATOM 1381 C C . GLN A 1 175 ? -4.172 -12.758 -27.984 1.00 86.31 175 GLN A C 1
ATOM 1383 O O . GLN A 1 175 ? -3.670 -12.509 -29.079 1.00 86.31 175 GLN A O 1
ATOM 1388 N N . LYS A 1 176 ? -4.331 -11.815 -27.049 1.00 87.88 176 LYS A N 1
ATOM 1389 C CA . LYS A 1 176 ? -4.077 -10.380 -27.263 1.00 87.88 176 LYS A CA 1
ATOM 1390 C C . LYS A 1 176 ? -2.624 -10.006 -26.999 1.00 87.88 176 LYS A C 1
ATOM 1392 O O . LYS A 1 176 ? -2.043 -9.237 -27.759 1.00 87.88 176 LYS A O 1
ATOM 1397 N N . CYS A 1 177 ? -2.030 -10.576 -25.954 1.00 89.38 177 CYS A N 1
ATOM 1398 C CA . CYS A 1 177 ? -0.693 -10.214 -25.487 1.00 89.38 177 CYS A CA 1
ATOM 1399 C C . CYS A 1 177 ? 0.413 -11.080 -26.086 1.00 89.38 177 CYS A C 1
ATOM 1401 O O . CYS A 1 177 ? 1.581 -10.863 -25.779 1.00 89.38 177 CYS A O 1
ATOM 1403 N N . LYS A 1 178 ? 0.067 -12.077 -26.916 1.00 92.31 178 LYS A N 1
ATOM 1404 C CA . LYS A 1 178 ? 1.019 -13.042 -27.495 1.00 92.31 178 LYS A CA 1
ATOM 1405 C C . LYS A 1 178 ? 1.916 -13.686 -26.427 1.00 92.31 178 LYS A C 1
ATOM 1407 O O . LYS A 1 178 ? 3.083 -13.954 -26.680 1.00 92.31 178 LYS A O 1
ATOM 1412 N N . ASN A 1 179 ? 1.357 -13.913 -25.237 1.00 90.81 179 ASN A N 1
ATOM 1413 C CA . ASN A 1 179 ? 2.058 -14.402 -24.050 1.00 90.81 179 ASN A CA 1
ATOM 1414 C C . ASN A 1 179 ? 3.240 -13.535 -23.577 1.00 90.81 179 ASN A C 1
ATOM 1416 O O . ASN A 1 179 ? 4.246 -14.076 -23.119 1.00 90.81 179 ASN A O 1
ATOM 1420 N N . ARG A 1 180 ? 3.131 -12.207 -23.690 1.00 92.62 180 ARG A N 1
ATOM 1421 C CA . ARG A 1 180 ? 4.174 -11.260 -23.277 1.00 92.62 180 ARG A CA 1
ATOM 1422 C C . ARG A 1 180 ? 3.618 -10.178 -22.369 1.00 92.62 180 ARG A C 1
ATOM 1424 O O . ARG A 1 180 ? 2.580 -9.590 -22.672 1.00 92.62 180 ARG A O 1
ATOM 1431 N N . ALA A 1 181 ? 4.327 -9.885 -21.284 1.00 94.38 181 ALA A N 1
ATOM 1432 C CA . ALA A 1 181 ? 3.993 -8.781 -20.391 1.00 94.38 181 ALA A CA 1
ATOM 1433 C C . ALA A 1 181 ? 5.237 -8.026 -19.939 1.00 94.38 181 ALA A C 1
ATOM 1435 O O . ALA A 1 181 ? 6.197 -8.642 -19.489 1.00 94.38 181 ALA A O 1
ATOM 1436 N N . PHE A 1 182 ? 5.199 -6.697 -19.985 1.00 94.00 182 PHE A N 1
ATOM 1437 C CA . PHE A 1 182 ? 6.157 -5.864 -19.278 1.00 94.00 182 PHE A CA 1
ATOM 1438 C C . PHE A 1 182 ? 6.026 -6.031 -17.766 1.00 94.00 182 PHE A C 1
ATOM 1440 O O . PHE A 1 182 ? 4.926 -6.051 -17.206 1.00 94.00 182 PHE A O 1
ATOM 1447 N N . LEU A 1 183 ? 7.190 -6.056 -17.128 1.00 88.25 183 LEU A N 1
ATOM 1448 C CA . LEU A 1 183 ? 7.374 -5.914 -15.689 1.00 88.25 183 LEU A CA 1
ATOM 1449 C C . LEU A 1 183 ? 8.022 -4.558 -15.414 1.00 88.25 183 LEU A C 1
ATOM 1451 O O . LEU A 1 183 ? 8.590 -3.962 -16.317 1.00 88.25 183 LEU A O 1
ATOM 1455 N N . GLY A 1 184 ? 7.963 -4.039 -14.193 1.00 81.81 184 GLY A N 1
ATOM 1456 C CA . GLY A 1 184 ? 8.480 -2.727 -13.777 1.00 81.81 184 GLY A CA 1
ATOM 1457 C C . GLY A 1 184 ? 10.010 -2.592 -13.779 1.00 81.81 184 GLY A C 1
ATOM 1458 O O . GLY A 1 184 ? 10.572 -1.902 -12.927 1.00 81.81 184 GLY A O 1
ATOM 1459 N N . LEU A 1 185 ? 10.684 -3.255 -14.718 1.00 75.38 185 LEU A N 1
ATOM 1460 C CA . LEU A 1 185 ? 12.125 -3.395 -14.843 1.00 75.38 185 LEU A CA 1
ATOM 1461 C C . LEU A 1 185 ? 12.628 -2.760 -16.134 1.00 75.38 185 LEU A C 1
ATOM 1463 O O . LEU A 1 185 ? 12.170 -3.082 -17.232 1.00 75.38 185 LEU A O 1
ATOM 1467 N N . ARG A 1 186 ? 13.613 -1.873 -15.992 1.00 71.50 186 ARG A N 1
ATOM 1468 C CA . ARG A 1 186 ? 14.323 -1.261 -17.109 1.00 71.50 186 ARG A CA 1
ATOM 1469 C C . ARG A 1 186 ? 15.822 -1.332 -16.893 1.00 71.50 186 ARG A C 1
ATOM 1471 O O . ARG A 1 186 ? 16.319 -0.927 -15.849 1.00 71.50 186 ARG A O 1
ATOM 1478 N N . GLU A 1 187 ? 16.541 -1.839 -17.881 1.00 64.75 187 GLU A N 1
ATOM 1479 C CA . GLU A 1 187 ? 17.994 -1.956 -17.838 1.00 64.75 187 GLU A CA 1
ATOM 1480 C C . GLU A 1 187 ? 18.664 -0.622 -18.210 1.00 64.75 187 GLU A C 1
ATOM 1482 O O . GLU A 1 187 ? 18.267 0.053 -19.169 1.00 64.75 187 GLU A O 1
ATOM 1487 N N . ASN A 1 188 ? 19.691 -0.221 -17.453 1.00 60.41 188 ASN A N 1
ATOM 1488 C CA . ASN A 1 188 ? 20.562 0.894 -17.817 1.00 60.41 188 ASN A CA 1
ATOM 1489 C C . ASN A 1 188 ? 21.849 0.361 -18.470 1.00 60.41 188 ASN A C 1
ATOM 1491 O O . ASN A 1 188 ? 22.792 -0.076 -17.811 1.00 60.41 188 ASN A O 1
ATOM 1495 N N . VAL A 1 189 ? 21.874 0.473 -19.799 1.00 54.50 189 VAL A N 1
ATOM 1496 C CA . VAL A 1 189 ? 22.960 0.043 -20.697 1.00 54.50 189 VAL A CA 1
ATOM 1497 C C . VAL A 1 189 ? 24.316 0.709 -20.428 1.00 54.50 189 VAL A C 1
ATOM 1499 O O . VAL A 1 189 ? 25.350 0.168 -20.807 1.00 54.50 189 VAL A O 1
ATOM 1502 N N . ASN A 1 190 ? 24.346 1.864 -19.752 1.00 52.72 190 ASN A N 1
ATOM 1503 C CA . ASN A 1 190 ? 25.589 2.593 -19.480 1.00 52.72 190 ASN A CA 1
ATOM 1504 C C . ASN A 1 190 ? 26.383 2.019 -18.298 1.00 52.72 190 ASN A C 1
ATOM 1506 O O . ASN A 1 190 ? 27.498 2.471 -18.058 1.00 52.72 190 ASN A O 1
ATOM 1510 N N . LYS A 1 191 ? 25.824 1.060 -17.549 1.00 50.31 191 LYS A N 1
ATOM 1511 C CA . LYS A 1 191 ? 26.508 0.400 -16.423 1.00 50.31 191 LYS A CA 1
ATOM 1512 C C . LYS A 1 191 ? 26.595 -1.117 -16.591 1.00 50.31 191 LYS A C 1
ATOM 1514 O O . LYS A 1 191 ? 26.684 -1.848 -15.609 1.00 50.31 191 LYS A O 1
ATOM 1519 N N . GLN A 1 192 ? 26.518 -1.597 -17.829 1.00 49.09 192 GLN A N 1
ATOM 1520 C CA . GLN A 1 192 ? 26.784 -2.999 -18.127 1.00 49.09 192 GLN A CA 1
ATOM 1521 C C . GLN A 1 192 ? 28.298 -3.228 -18.196 1.00 49.09 192 GLN A C 1
ATOM 1523 O O . GLN A 1 192 ? 29.019 -2.458 -18.835 1.00 49.09 192 GLN A O 1
ATOM 1528 N N . TRP A 1 193 ? 28.774 -4.297 -17.559 1.00 36.25 193 TRP A N 1
ATOM 1529 C CA . TRP A 1 193 ? 30.171 -4.709 -17.655 1.00 36.25 193 TRP A CA 1
ATOM 1530 C C . TRP A 1 193 ? 30.470 -5.229 -19.057 1.00 36.25 193 TRP A C 1
ATOM 1532 O O . TRP A 1 193 ? 29.729 -6.053 -19.597 1.00 36.25 193 TRP A O 1
ATOM 1542 N N . LYS A 1 194 ? 31.584 -4.760 -19.614 1.00 40.06 194 LYS A N 1
ATOM 1543 C CA . LYS A 1 194 ? 32.188 -5.297 -20.829 1.00 40.06 194 LYS A CA 1
ATOM 1544 C C . LYS A 1 194 ? 33.404 -6.112 -20.414 1.00 40.06 194 LYS A C 1
ATOM 1546 O O . LYS A 1 194 ? 34.184 -5.658 -19.581 1.00 40.06 194 LYS A O 1
ATOM 1551 N N . SER A 1 195 ? 33.561 -7.299 -20.970 1.00 36.88 195 SER A N 1
ATOM 1552 C CA . SER A 1 195 ? 34.841 -7.998 -20.981 1.00 36.88 195 SER A CA 1
ATOM 1553 C C . SER A 1 195 ? 35.880 -7.187 -21.762 1.00 36.88 195 SER A C 1
ATOM 1555 O O . SER A 1 195 ? 35.546 -6.272 -22.521 1.00 36.88 195 SER A O 1
ATOM 1557 N N . ASP A 1 196 ? 37.147 -7.573 -21.642 1.00 37.75 196 ASP A N 1
ATOM 1558 C CA . ASP A 1 196 ? 38.267 -6.910 -22.324 1.00 37.75 196 ASP A CA 1
ATOM 1559 C C . ASP A 1 196 ? 38.159 -6.948 -23.862 1.00 37.75 196 ASP A C 1
ATOM 1561 O O . ASP A 1 196 ? 38.760 -6.129 -24.553 1.00 37.75 196 ASP A O 1
ATOM 1565 N N . ASN A 1 197 ? 37.351 -7.860 -24.418 1.00 37.88 197 ASN A N 1
ATOM 1566 C CA . ASN A 1 197 ? 37.023 -7.923 -25.847 1.00 37.88 197 ASN A CA 1
ATOM 1567 C C . ASN A 1 197 ? 35.704 -7.209 -26.220 1.00 37.88 197 ASN A C 1
ATOM 1569 O O . ASN A 1 197 ? 35.242 -7.334 -27.351 1.00 37.88 197 ASN A O 1
ATOM 1573 N N . GLY A 1 198 ? 35.104 -6.449 -25.299 1.00 45.72 198 GLY A N 1
ATOM 1574 C CA . GLY A 1 198 ? 33.902 -5.648 -25.540 1.00 45.72 198 GLY A CA 1
ATOM 1575 C C . GLY A 1 198 ? 32.576 -6.414 -25.483 1.00 45.72 198 GLY A C 1
ATOM 1576 O O . GLY A 1 198 ? 31.548 -5.823 -25.809 1.00 45.72 198 GLY A O 1
ATOM 1577 N N . ILE A 1 199 ? 32.594 -7.684 -25.069 1.00 40.44 199 ILE A N 1
ATOM 1578 C CA . ILE A 1 199 ? 31.413 -8.550 -24.926 1.00 40.44 199 ILE A CA 1
ATOM 1579 C C . ILE A 1 199 ? 30.752 -8.277 -23.573 1.00 40.44 199 ILE A C 1
ATOM 1581 O O . ILE A 1 199 ? 31.420 -8.107 -22.554 1.00 40.44 199 ILE A O 1
ATOM 1585 N N . TYR A 1 200 ? 29.430 -8.199 -23.532 1.00 47.69 200 TYR A N 1
ATOM 1586 C CA . TYR A 1 200 ? 28.731 -7.895 -22.287 1.00 47.69 200 TYR A CA 1
ATOM 1587 C C . TYR A 1 200 ? 28.647 -9.134 -21.383 1.00 47.69 200 TYR A C 1
ATOM 1589 O O . TYR A 1 200 ? 28.121 -10.168 -21.781 1.00 47.69 200 TYR A O 1
ATOM 1597 N N . ILE A 1 201 ? 29.119 -9.039 -20.135 1.00 36.88 201 ILE A N 1
ATOM 1598 C CA . ILE A 1 201 ? 29.050 -10.158 -19.177 1.00 36.88 201 ILE A CA 1
ATOM 1599 C C . ILE A 1 201 ? 27.743 -10.047 -18.378 1.00 36.88 201 ILE A C 1
ATOM 1601 O O . ILE A 1 201 ? 27.569 -9.135 -17.570 1.00 36.88 201 ILE A O 1
ATOM 1605 N N . SER A 1 202 ? 26.808 -10.969 -18.606 1.00 41.81 202 SER A N 1
ATOM 1606 C CA . SER A 1 202 ? 25.607 -11.165 -17.781 1.00 41.81 202 SER A CA 1
ATOM 1607 C C . SER A 1 202 ? 25.878 -12.244 -16.730 1.00 41.81 202 SER A C 1
ATOM 1609 O O . SER A 1 202 ? 26.209 -13.375 -17.080 1.00 41.81 202 SER A O 1
ATOM 1611 N N . GLY A 1 203 ? 25.750 -11.902 -15.445 1.00 36.78 203 GLY A N 1
ATOM 1612 C CA . GLY A 1 203 ? 25.571 -12.897 -14.388 1.00 36.78 203 GLY A CA 1
ATOM 1613 C C . GLY A 1 203 ? 24.102 -13.311 -14.373 1.00 36.78 203 GLY A C 1
ATOM 1614 O O . GLY A 1 203 ? 23.245 -12.488 -14.068 1.00 36.78 203 GLY A O 1
ATOM 1615 N N . MET A 1 204 ? 23.801 -14.546 -14.771 1.00 40.28 204 MET A N 1
ATOM 1616 C CA . MET A 1 204 ? 22.423 -15.028 -14.885 1.00 40.28 204 MET A CA 1
ATOM 1617 C C . MET A 1 204 ? 21.849 -15.485 -13.543 1.00 40.28 204 MET A C 1
ATOM 1619 O O . MET A 1 204 ? 22.414 -16.349 -12.876 1.00 40.28 204 MET A O 1
ATOM 1623 N N . SER A 1 205 ? 20.652 -14.981 -13.246 1.00 46.38 205 SER A N 1
ATOM 1624 C CA . SER A 1 205 ? 19.592 -15.717 -12.553 1.00 46.38 205 SER A CA 1
ATOM 1625 C C . SER A 1 205 ? 18.921 -16.686 -13.545 1.00 46.38 205 SER A C 1
ATOM 1627 O O . SER A 1 205 ? 18.772 -16.351 -14.724 1.00 46.38 205 SER A O 1
ATOM 1629 N N . GLU A 1 206 ? 18.470 -17.860 -13.081 1.00 50.34 206 GLU A N 1
ATOM 1630 C CA . GLU A 1 206 ? 17.708 -18.854 -13.868 1.00 50.34 206 GLU A CA 1
ATOM 1631 C C . GLU A 1 206 ? 16.429 -18.282 -14.520 1.00 50.34 206 GLU A C 1
ATOM 1633 O O . GLU A 1 206 ? 15.887 -18.871 -15.462 1.00 50.34 206 GLU A O 1
ATOM 1638 N N . MET A 1 207 ? 15.987 -17.101 -14.072 1.00 47.41 207 MET A N 1
ATOM 1639 C CA . MET A 1 207 ? 14.820 -16.391 -14.580 1.00 47.41 207 MET A CA 1
ATOM 1640 C C . MET A 1 207 ? 14.982 -15.825 -16.001 1.00 47.41 207 MET A C 1
ATOM 1642 O O . MET A 1 207 ? 13.971 -15.437 -16.565 1.00 47.41 207 MET A O 1
ATOM 1646 N N . TRP A 1 208 ? 16.175 -15.753 -16.609 1.00 62.47 208 TRP A N 1
ATOM 1647 C CA . TRP A 1 208 ? 16.388 -15.117 -17.931 1.00 62.47 208 TRP A CA 1
ATOM 1648 C C . TRP A 1 208 ? 16.517 -16.119 -19.089 1.00 62.47 208 TRP A C 1
ATOM 1650 O O . TRP A 1 208 ? 17.173 -17.154 -18.944 1.00 62.47 208 TRP A O 1
ATOM 1660 N N . ALA A 1 209 ? 15.907 -15.835 -20.251 1.00 57.09 209 ALA A N 1
ATOM 1661 C CA . ALA A 1 209 ? 15.867 -16.796 -21.366 1.00 57.09 209 ALA A CA 1
ATOM 1662 C C . ALA A 1 209 ? 17.149 -16.805 -22.206 1.00 57.09 209 ALA A C 1
ATOM 1664 O O . ALA A 1 209 ? 17.624 -17.875 -22.582 1.00 57.09 209 ALA A O 1
ATOM 1665 N N . VAL A 1 210 ? 17.726 -15.632 -22.480 1.00 63.38 210 VAL A N 1
ATOM 1666 C CA . VAL A 1 210 ? 18.967 -15.482 -23.254 1.00 63.38 210 VAL A CA 1
ATOM 1667 C C . VAL A 1 210 ? 19.799 -14.344 -22.660 1.00 63.38 210 VAL A C 1
ATOM 1669 O O . VAL A 1 210 ? 19.254 -13.323 -22.240 1.00 63.38 210 VAL A O 1
ATOM 1672 N N . ASN A 1 211 ? 21.124 -14.516 -22.631 1.00 55.84 211 ASN A N 1
ATOM 1673 C CA . ASN A 1 211 ? 22.088 -13.453 -22.337 1.00 55.84 211 ASN A CA 1
ATOM 1674 C C . ASN A 1 211 ? 22.084 -12.427 -23.474 1.00 55.84 211 ASN A C 1
ATOM 1676 O O . ASN A 1 211 ? 22.964 -12.459 -24.327 1.00 55.84 211 ASN A O 1
ATOM 1680 N N . ASP A 1 212 ? 21.072 -11.565 -23.536 1.00 52.69 212 ASP A N 1
ATOM 1681 C CA . ASP A 1 212 ? 21.000 -10.575 -24.606 1.00 52.69 212 ASP A CA 1
ATOM 1682 C C . ASP A 1 212 ? 21.817 -9.317 -24.264 1.00 52.69 212 ASP A C 1
ATOM 1684 O O . ASP A 1 212 ? 21.781 -8.778 -23.146 1.00 52.69 212 ASP A O 1
ATOM 1688 N N . GLU A 1 213 ? 22.606 -8.882 -25.241 1.00 52.84 213 GLU A N 1
ATOM 1689 C CA . GLU A 1 213 ? 23.688 -7.916 -25.104 1.00 52.84 213 GLU A CA 1
ATOM 1690 C C . GLU A 1 213 ? 23.246 -6.512 -25.562 1.00 52.84 213 GLU A C 1
ATOM 1692 O O . GLU A 1 213 ? 23.262 -6.147 -26.737 1.00 52.84 213 GLU A O 1
ATOM 1697 N N . GLY A 1 214 ? 22.884 -5.671 -24.592 1.00 50.84 214 GLY A N 1
ATOM 1698 C CA . GLY A 1 214 ? 23.249 -4.249 -24.611 1.00 50.84 214 GLY A CA 1
ATOM 1699 C C . GLY A 1 214 ? 22.455 -3.258 -25.465 1.00 50.84 214 GLY A C 1
ATOM 1700 O O . GLY A 1 214 ? 22.826 -2.083 -25.494 1.00 50.84 214 GLY A O 1
ATOM 1701 N N . ARG A 1 215 ? 21.355 -3.640 -26.125 1.00 59.31 215 ARG A N 1
ATOM 1702 C CA . ARG A 1 215 ? 20.532 -2.661 -26.882 1.00 59.31 215 ARG A CA 1
ATOM 1703 C C . ARG A 1 215 ? 19.180 -2.334 -26.273 1.00 59.31 215 ARG A C 1
ATOM 1705 O O . ARG A 1 215 ? 18.585 -1.309 -26.614 1.00 59.31 215 ARG A O 1
ATOM 1712 N N . GLU A 1 216 ? 18.696 -3.162 -25.367 1.00 62.59 216 GLU A N 1
ATOM 1713 C CA . GLU A 1 216 ? 17.299 -3.136 -24.966 1.00 62.59 216 GLU A CA 1
ATOM 1714 C C . GLU A 1 216 ? 17.138 -2.704 -23.512 1.00 62.59 216 GLU A C 1
ATOM 1716 O O . GLU A 1 216 ? 17.982 -2.956 -22.661 1.00 62.59 216 GLU A O 1
ATOM 1721 N N . LYS A 1 217 ? 16.085 -1.926 -23.257 1.00 73.06 217 LYS A N 1
ATOM 1722 C CA . LYS A 1 217 ? 15.970 -1.105 -22.046 1.00 73.06 217 LYS A CA 1
ATOM 1723 C C . LYS A 1 217 ? 14.827 -1.545 -21.143 1.00 73.06 217 LYS A C 1
ATOM 1725 O O . LYS A 1 217 ? 14.684 -0.957 -20.086 1.00 73.06 217 LYS A O 1
ATOM 1730 N N . CYS A 1 218 ? 13.991 -2.500 -21.528 1.00 84.69 218 CYS A N 1
ATOM 1731 C CA . CYS A 1 218 ? 12.799 -2.871 -20.770 1.00 84.69 218 CYS A CA 1
ATOM 1732 C C . CYS A 1 218 ? 12.678 -4.381 -20.676 1.00 84.69 218 CYS A C 1
ATOM 1734 O O . CYS A 1 218 ? 13.059 -5.069 -21.612 1.00 84.69 218 CYS A O 1
ATOM 1736 N N . VAL A 1 219 ? 12.151 -4.884 -19.565 1.00 86.62 219 VAL A N 1
ATOM 1737 C CA . VAL A 1 219 ? 12.040 -6.326 -19.338 1.00 86.62 219 VAL A CA 1
ATOM 1738 C C . VAL A 1 219 ? 10.604 -6.775 -19.547 1.00 86.62 219 VAL A C 1
ATOM 1740 O O . VAL A 1 219 ? 9.661 -6.183 -19.010 1.00 86.62 219 VAL A O 1
ATOM 1743 N N . VAL A 1 220 ? 10.452 -7.846 -20.314 1.00 90.81 220 VAL A N 1
ATOM 1744 C CA . VAL A 1 220 ? 9.213 -8.599 -20.439 1.00 90.81 220 VAL A CA 1
ATOM 1745 C C . VAL A 1 220 ? 9.376 -10.009 -19.915 1.00 90.81 220 VAL A C 1
ATOM 1747 O O . VAL A 1 220 ? 10.435 -10.609 -20.024 1.00 90.81 220 VAL A O 1
ATOM 1750 N N . MET A 1 221 ? 8.294 -10.551 -19.386 1.00 89.69 221 MET A N 1
ATOM 1751 C CA . MET A 1 221 ? 8.104 -11.983 -19.215 1.00 89.69 221 MET A CA 1
ATOM 1752 C C . MET A 1 221 ? 7.474 -12.548 -20.493 1.00 89.69 221 MET A C 1
ATOM 1754 O O . MET A 1 221 ? 6.498 -11.973 -20.987 1.00 89.69 221 MET A O 1
ATOM 1758 N N . GLU A 1 222 ? 7.992 -13.669 -21.003 1.00 92.25 222 GLU A N 1
ATOM 1759 C CA . GLU A 1 222 ? 7.529 -14.274 -22.261 1.00 92.25 222 GLU A CA 1
ATOM 1760 C C . GLU A 1 222 ? 7.471 -15.816 -22.224 1.00 92.25 222 GLU A C 1
ATOM 1762 O O . GLU A 1 222 ? 8.371 -16.481 -21.721 1.00 92.25 222 GLU A O 1
ATOM 1767 N N . SER A 1 223 ? 6.399 -16.392 -22.779 1.00 89.62 223 SER A N 1
ATOM 1768 C CA . SER A 1 223 ? 6.213 -17.844 -22.988 1.00 89.62 223 SER A CA 1
ATOM 1769 C C . SER A 1 223 ? 6.995 -18.340 -24.224 1.00 89.62 223 SER A C 1
ATOM 1771 O O . SER A 1 223 ? 7.128 -17.569 -25.174 1.00 89.62 223 SER A O 1
ATOM 1773 N N . PRO A 1 224 ? 7.473 -19.603 -24.299 1.00 87.44 224 PRO A N 1
ATOM 1774 C CA . PRO A 1 224 ? 7.054 -20.785 -23.532 1.00 87.44 224 PRO A CA 1
ATOM 1775 C C . PRO A 1 224 ? 7.553 -20.850 -22.088 1.00 87.44 224 PRO A C 1
ATOM 1777 O O . PRO A 1 224 ? 6.799 -21.294 -21.227 1.00 87.44 224 PRO A O 1
ATOM 1780 N N . ASP A 1 225 ? 8.759 -20.356 -21.817 1.00 85.56 225 ASP A N 1
ATOM 1781 C CA . ASP A 1 225 ? 9.470 -20.659 -20.566 1.00 85.56 225 ASP A CA 1
ATOM 1782 C C . ASP A 1 225 ? 9.183 -19.660 -19.437 1.00 85.56 225 ASP A C 1
ATOM 1784 O O . ASP A 1 225 ? 9.679 -19.816 -18.327 1.00 85.56 225 ASP A O 1
ATOM 1788 N N . TRP A 1 226 ? 8.406 -18.611 -19.730 1.00 87.38 226 TRP A N 1
ATOM 1789 C CA . TRP A 1 226 ? 8.072 -17.508 -18.821 1.00 87.38 226 TRP A CA 1
ATOM 1790 C C . TRP A 1 226 ? 9.271 -16.814 -18.187 1.00 87.38 226 TRP A C 1
ATOM 1792 O O . TRP A 1 226 ? 9.181 -16.176 -17.132 1.00 87.38 226 TRP A O 1
ATOM 1802 N N . LYS A 1 227 ? 10.391 -16.909 -18.887 1.00 84.44 227 LYS A N 1
ATOM 1803 C CA . LYS A 1 227 ? 11.620 -16.246 -18.532 1.00 84.44 227 LYS A CA 1
ATOM 1804 C C . LYS A 1 227 ? 11.549 -14.771 -18.904 1.00 84.44 227 LYS A C 1
ATOM 1806 O O . LYS A 1 227 ? 10.765 -14.334 -19.751 1.00 84.44 227 LYS A O 1
ATOM 1811 N N . LEU A 1 228 ? 12.374 -14.006 -18.216 1.00 82.06 228 LEU A N 1
ATOM 1812 C CA . LEU A 1 228 ? 12.623 -12.608 -18.456 1.00 82.06 228 LEU A CA 1
ATOM 1813 C C . LEU A 1 228 ? 13.456 -12.469 -19.728 1.00 82.06 228 LEU A C 1
ATOM 1815 O O . LEU A 1 228 ? 14.493 -13.115 -19.894 1.00 82.06 228 LEU A O 1
ATOM 1819 N N . ASN A 1 229 ? 12.968 -11.616 -20.613 1.00 84.25 229 ASN A N 1
ATOM 1820 C CA . ASN A 1 229 ? 13.615 -11.196 -21.836 1.00 84.25 229 ASN A CA 1
ATOM 1821 C C . ASN A 1 229 ? 13.706 -9.683 -21.839 1.00 84.25 229 ASN A C 1
ATOM 1823 O O . ASN A 1 229 ? 12.820 -8.975 -21.349 1.00 84.25 229 ASN A O 1
ATOM 1827 N N . ASN A 1 230 ? 14.768 -9.181 -22.444 1.00 82.12 230 ASN A N 1
ATOM 1828 C CA . ASN A 1 230 ? 14.802 -7.785 -22.803 1.00 82.12 230 ASN A CA 1
ATOM 1829 C C . ASN A 1 230 ? 13.847 -7.526 -23.987 1.00 82.12 230 ASN A C 1
ATOM 1831 O O . ASN A 1 230 ? 13.517 -8.418 -24.771 1.00 82.12 230 ASN A O 1
ATOM 1835 N N . GLN A 1 231 ? 13.317 -6.306 -24.046 1.00 86.50 231 GLN A N 1
ATOM 1836 C CA . GLN A 1 231 ? 12.537 -5.793 -25.160 1.00 86.50 231 GLN A CA 1
ATOM 1837 C C . GLN A 1 231 ? 12.774 -4.287 -25.325 1.00 86.50 231 GLN A C 1
ATOM 1839 O O . GLN A 1 231 ? 12.976 -3.525 -24.368 1.00 86.50 231 GLN A O 1
ATOM 1844 N N . LEU A 1 232 ? 12.673 -3.810 -26.565 1.00 86.56 232 LEU A N 1
ATOM 1845 C CA . LEU A 1 232 ? 12.578 -2.384 -26.861 1.00 86.56 232 LEU A CA 1
ATOM 1846 C C . LEU A 1 232 ? 11.378 -1.751 -26.136 1.00 86.56 232 LEU A C 1
ATOM 1848 O O . LEU A 1 232 ? 10.226 -2.059 -26.426 1.00 86.56 232 LEU A O 1
ATOM 1852 N N . CYS A 1 233 ? 11.639 -0.775 -25.264 1.00 84.88 233 CYS A N 1
ATOM 1853 C CA . CYS A 1 233 ? 10.606 -0.067 -24.494 1.00 84.88 233 CYS A CA 1
ATOM 1854 C C . CYS A 1 233 ? 9.505 0.591 -25.337 1.00 84.88 233 CYS A C 1
ATOM 1856 O O . CYS A 1 233 ? 8.439 0.896 -24.812 1.00 84.88 233 CYS A O 1
ATOM 1858 N N . GLN A 1 234 ? 9.786 0.873 -26.613 1.00 87.62 234 GLN A N 1
ATOM 1859 C CA . GLN A 1 234 ? 8.837 1.470 -27.555 1.00 87.62 234 GLN A CA 1
ATOM 1860 C C . GLN A 1 234 ? 7.826 0.456 -28.096 1.00 87.62 234 GLN A C 1
ATOM 1862 O O . GLN A 1 234 ? 6.765 0.856 -28.572 1.00 87.62 234 GLN A O 1
ATOM 1867 N N . MET A 1 235 ? 8.143 -0.839 -28.042 1.00 90.19 235 MET A N 1
ATOM 1868 C CA . MET A 1 235 ? 7.220 -1.871 -28.486 1.00 90.19 235 MET A CA 1
ATOM 1869 C C . MET A 1 235 ? 6.032 -1.945 -27.542 1.00 90.19 235 MET A C 1
ATOM 1871 O O . MET A 1 235 ? 6.177 -1.847 -26.326 1.00 90.19 235 MET A O 1
ATOM 1875 N N . ALA A 1 236 ? 4.854 -2.139 -28.121 1.00 93.38 236 ALA A N 1
ATOM 1876 C CA . ALA A 1 236 ? 3.651 -2.340 -27.347 1.00 93.38 236 ALA A CA 1
ATOM 1877 C C . ALA A 1 236 ? 3.600 -3.783 -26.828 1.00 93.38 236 ALA A C 1
ATOM 1879 O O . ALA A 1 236 ? 3.746 -4.732 -27.601 1.00 93.38 236 ALA A O 1
ATOM 188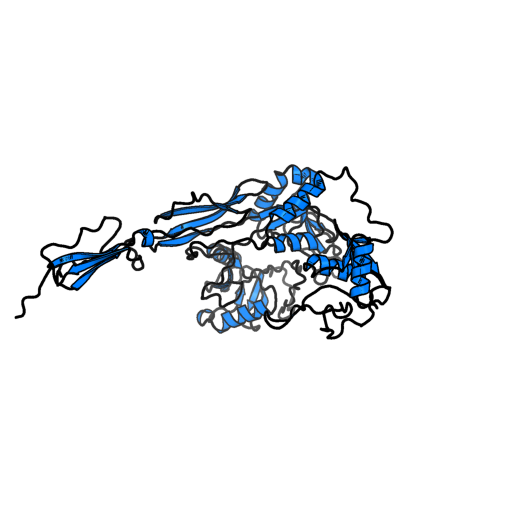0 N N . SER A 1 237 ? 3.380 -3.936 -25.530 1.00 94.44 237 SER A N 1
ATOM 1881 C CA . SER A 1 237 ? 3.156 -5.219 -24.872 1.00 94.44 237 SER A CA 1
ATOM 1882 C C . SER A 1 237 ? 2.074 -5.042 -23.815 1.00 94.44 237 SER A C 1
ATOM 1884 O O . SER A 1 237 ? 1.756 -3.916 -23.424 1.00 94.44 237 SER A O 1
ATOM 1886 N N . CYS A 1 238 ? 1.504 -6.147 -23.354 1.00 95.19 238 CYS A N 1
ATOM 1887 C CA . CYS A 1 238 ? 0.719 -6.118 -22.126 1.00 95.19 238 CYS A CA 1
ATOM 1888 C C . CYS A 1 238 ? 1.647 -5.878 -20.937 1.00 95.19 238 CYS A C 1
ATOM 1890 O O . CYS A 1 238 ? 2.865 -5.814 -21.097 1.00 95.19 238 CYS A O 1
ATOM 1892 N N . TYR A 1 239 ? 1.104 -5.702 -19.743 1.00 93.88 239 TYR A N 1
ATOM 1893 C CA . TYR A 1 239 ? 1.914 -5.360 -18.577 1.00 93.88 239 TYR A CA 1
ATOM 1894 C C . TYR A 1 239 ? 1.231 -5.802 -17.293 1.00 93.88 239 TYR A C 1
ATOM 1896 O O . TYR A 1 239 ? 0.022 -6.022 -17.269 1.00 93.88 239 TYR A O 1
ATOM 1904 N N . VAL A 1 240 ? 2.012 -5.960 -16.228 1.00 91.81 240 VAL A N 1
ATOM 1905 C CA . VAL A 1 240 ? 1.494 -6.338 -14.912 1.00 91.81 240 VAL A CA 1
ATOM 1906 C C . VAL A 1 240 ? 1.606 -5.140 -13.978 1.00 91.81 240 VAL A C 1
ATOM 1908 O O . VAL A 1 240 ? 2.685 -4.566 -13.830 1.00 91.81 240 VAL A O 1
ATOM 1911 N N . CYS A 1 241 ? 0.495 -4.753 -13.357 1.00 89.00 241 CYS A N 1
ATOM 1912 C CA . CYS A 1 241 ? 0.481 -3.754 -12.292 1.00 89.00 241 CYS A CA 1
ATOM 1913 C C . CYS A 1 241 ? 0.365 -4.447 -10.933 1.00 89.00 241 CYS A C 1
ATOM 1915 O O . CYS A 1 241 ? -0.326 -5.455 -10.808 1.00 89.00 241 CYS A O 1
ATOM 1917 N N . GLU A 1 242 ? 0.980 -3.873 -9.909 1.00 86.75 242 GLU A N 1
ATOM 1918 C CA . GLU A 1 242 ? 0.930 -4.302 -8.519 1.00 86.75 242 GLU A CA 1
ATOM 1919 C C . GLU A 1 242 ? 0.324 -3.199 -7.642 1.00 86.75 242 GLU A C 1
ATOM 1921 O O . GLU A 1 242 ? 0.788 -2.054 -7.608 1.00 86.75 242 GLU A O 1
ATOM 1926 N N . ILE A 1 243 ? -0.724 -3.556 -6.905 1.00 79.25 243 ILE A N 1
ATOM 1927 C CA . ILE A 1 243 ? -1.348 -2.714 -5.893 1.00 79.25 243 ILE A CA 1
ATOM 1928 C C . ILE A 1 243 ? -0.468 -2.760 -4.651 1.00 79.25 243 ILE A C 1
ATOM 1930 O O . ILE A 1 243 ? -0.543 -3.687 -3.842 1.00 79.25 243 ILE A O 1
ATOM 1934 N N . LEU A 1 244 ? 0.332 -1.717 -4.468 1.00 67.94 244 LEU A N 1
ATOM 1935 C CA . LEU A 1 244 ? 0.997 -1.499 -3.196 1.00 67.94 244 LEU A CA 1
ATOM 1936 C C . LEU A 1 244 ? -0.066 -1.158 -2.148 1.00 67.94 244 LEU A C 1
ATOM 1938 O O . LEU A 1 244 ? -0.897 -0.271 -2.356 1.00 67.94 244 LEU A O 1
ATOM 1942 N N . GLY A 1 245 ? -0.040 -1.867 -1.016 1.00 60.19 245 GLY A N 1
ATOM 1943 C CA . GLY A 1 245 ? -0.884 -1.572 0.140 1.00 60.19 245 GLY A CA 1
ATOM 1944 C C . GLY A 1 245 ? -0.922 -0.070 0.442 1.00 60.19 245 GLY A C 1
ATOM 1945 O O . GLY A 1 245 ? 0.101 0.602 0.283 1.00 60.19 245 GLY A O 1
ATOM 1946 N N . PRO A 1 246 ? -2.064 0.492 0.878 1.00 53.34 246 PRO A N 1
ATOM 1947 C CA . PRO A 1 246 ? -2.188 1.930 1.064 1.00 53.34 246 PRO A CA 1
ATOM 1948 C C . PRO A 1 246 ? -1.125 2.437 2.038 1.00 53.34 246 PRO A C 1
ATOM 1950 O O . PRO A 1 246 ? -1.078 2.041 3.205 1.00 53.34 246 PRO A O 1
ATOM 1953 N N . ILE A 1 247 ? -0.245 3.304 1.544 1.00 48.38 247 ILE A N 1
ATOM 1954 C CA . ILE A 1 247 ? 0.870 3.823 2.327 1.00 48.38 247 ILE A CA 1
ATOM 1955 C C . ILE A 1 247 ? 0.341 4.951 3.216 1.00 48.38 247 ILE A C 1
ATOM 1957 O O . ILE A 1 247 ? 0.304 6.111 2.808 1.00 48.38 247 ILE A O 1
ATOM 1961 N N . PHE A 1 248 ? -0.093 4.626 4.434 1.00 45.81 248 PHE A N 1
ATOM 1962 C CA . PHE A 1 248 ? -0.430 5.646 5.425 1.00 45.81 248 PHE A CA 1
ATOM 1963 C C . PHE A 1 248 ? 0.783 6.030 6.256 1.00 45.81 248 PHE A C 1
ATOM 1965 O O . PHE A 1 248 ? 1.324 5.229 7.017 1.00 45.81 248 PHE A O 1
ATOM 1972 N N . SER A 1 249 ? 1.139 7.309 6.188 1.00 34.16 249 SER A N 1
ATOM 1973 C CA . SER A 1 249 ? 1.956 7.962 7.201 1.00 34.16 249 SER A CA 1
ATOM 1974 C C . SER A 1 249 ? 1.142 8.077 8.495 1.00 34.16 249 SER A C 1
ATOM 1976 O O . SER A 1 249 ? 0.207 8.875 8.576 1.00 34.16 249 SER A O 1
ATOM 1978 N N . LYS A 1 250 ? 1.467 7.290 9.525 1.00 36.06 250 LYS A N 1
ATOM 1979 C CA . LYS A 1 250 ? 0.978 7.532 10.892 1.00 36.06 250 LYS A CA 1
ATOM 1980 C C . LYS A 1 250 ? 2.162 7.903 11.785 1.00 36.06 250 LYS A C 1
ATOM 1982 O O . LYS A 1 250 ? 3.134 7.158 11.810 1.00 36.06 250 LYS A O 1
ATOM 1987 N N . ALA A 1 251 ? 2.031 9.040 12.478 1.00 38.91 251 ALA A N 1
ATOM 1988 C CA . ALA A 1 251 ? 2.772 9.644 13.607 1.00 38.91 251 ALA A CA 1
ATOM 1989 C C . ALA A 1 251 ? 4.300 9.447 13.774 1.00 38.91 251 ALA A C 1
ATOM 1991 O O . ALA A 1 251 ? 4.965 10.410 14.137 1.00 38.91 251 ALA A O 1
ATOM 1992 N N . ASN A 1 252 ? 4.874 8.276 13.496 1.00 46.69 252 ASN A N 1
ATOM 1993 C CA . ASN A 1 252 ? 6.328 8.065 13.473 1.00 46.69 252 ASN A CA 1
ATOM 1994 C C . ASN A 1 252 ? 6.908 8.018 12.053 1.00 46.69 252 ASN A C 1
ATOM 1996 O O . ASN A 1 252 ? 8.110 8.188 11.884 1.00 46.69 252 ASN A O 1
ATOM 2000 N N . CYS A 1 253 ? 6.077 7.864 11.019 1.00 57.97 253 CYS A N 1
ATOM 2001 C CA . CYS A 1 253 ? 6.473 8.233 9.660 1.00 57.97 253 CYS A CA 1
ATOM 2002 C C . CYS A 1 253 ? 6.153 9.725 9.494 1.00 57.97 253 CYS A C 1
ATOM 2004 O O . CYS A 1 253 ? 5.072 10.062 9.013 1.00 57.97 253 CYS A O 1
ATOM 2006 N N . GLN A 1 254 ? 7.026 10.611 9.994 1.00 48.75 254 GLN A N 1
ATOM 2007 C CA . GLN A 1 254 ? 6.841 12.064 9.886 1.00 48.75 254 GLN A CA 1
ATOM 2008 C C . GLN A 1 254 ? 6.675 12.457 8.407 1.00 48.75 254 GLN A C 1
ATOM 2010 O O . GLN A 1 254 ? 7.613 12.352 7.619 1.00 48.75 254 GLN A O 1
ATOM 2015 N N . ASP A 1 255 ? 5.450 12.842 8.041 1.00 41.44 255 ASP A N 1
ATOM 2016 C CA . ASP A 1 255 ? 5.018 13.556 6.828 1.00 41.44 255 ASP A CA 1
ATOM 2017 C C . ASP A 1 255 ? 5.453 13.041 5.446 1.00 41.44 255 ASP A C 1
ATOM 2019 O O . ASP A 1 255 ? 5.195 13.687 4.428 1.00 41.44 255 ASP A O 1
ATOM 2023 N N . LYS A 1 256 ? 6.072 11.862 5.347 1.00 50.31 256 LYS A N 1
ATOM 2024 C CA . LYS A 1 256 ? 6.566 11.326 4.074 1.00 50.31 256 LYS A CA 1
ATOM 2025 C C . LYS A 1 256 ? 5.926 9.978 3.769 1.00 50.31 256 LYS A C 1
ATOM 2027 O O . LYS A 1 256 ? 5.866 9.092 4.615 1.00 50.31 256 LYS A O 1
ATOM 2032 N N . LYS A 1 257 ? 5.480 9.833 2.515 1.00 54.88 257 LYS A N 1
ATOM 2033 C CA . LYS A 1 257 ? 4.809 8.672 1.889 1.00 54.88 257 LYS A CA 1
ATOM 2034 C C . LYS A 1 257 ? 5.630 7.362 1.894 1.00 54.88 257 LYS A C 1
ATOM 2036 O O . LYS A 1 257 ? 5.400 6.502 1.055 1.00 54.88 257 LYS A O 1
ATOM 2041 N N . LEU A 1 258 ? 6.646 7.228 2.744 1.00 61.62 258 LEU A N 1
ATOM 2042 C CA . LEU A 1 258 ? 7.592 6.114 2.782 1.00 61.62 258 LEU A CA 1
ATOM 2043 C C . LEU A 1 258 ? 7.970 5.843 4.246 1.00 61.62 258 LEU A C 1
ATOM 2045 O O . LEU A 1 258 ? 8.573 6.701 4.892 1.00 61.62 258 LEU A O 1
ATOM 2049 N N . CYS A 1 259 ? 7.603 4.666 4.757 1.00 76.75 259 CYS A N 1
ATOM 2050 C CA . CYS A 1 259 ? 7.930 4.219 6.111 1.00 76.75 259 CYS A CA 1
ATOM 2051 C C . CYS A 1 259 ? 9.154 3.297 6.074 1.00 76.75 259 CYS A C 1
ATOM 2053 O O . CYS A 1 259 ? 9.101 2.224 5.469 1.00 76.75 259 CYS A O 1
ATOM 2055 N N . TYR A 1 260 ? 10.232 3.720 6.735 1.00 85.75 260 TYR A N 1
ATOM 2056 C CA . TYR A 1 260 ? 11.455 2.937 6.895 1.00 85.75 260 TYR A CA 1
ATOM 2057 C C . TYR A 1 260 ? 11.610 2.484 8.348 1.00 85.75 260 TYR A C 1
ATOM 2059 O O . TYR A 1 260 ? 11.279 3.236 9.262 1.00 85.75 260 TYR A O 1
ATOM 2067 N N . VAL A 1 261 ? 12.088 1.257 8.554 1.00 87.69 261 VAL A N 1
ATOM 2068 C CA . VAL A 1 261 ? 12.329 0.668 9.880 1.00 87.69 261 VAL A CA 1
ATOM 2069 C C . VAL A 1 261 ? 13.768 0.181 9.949 1.00 87.69 261 VAL A C 1
ATOM 2071 O O . VAL A 1 261 ? 14.207 -0.535 9.053 1.00 87.69 261 VAL A O 1
ATOM 2074 N N . LEU A 1 262 ? 14.491 0.557 11.004 1.00 91.19 262 LEU A N 1
ATOM 2075 C CA . LEU A 1 262 ? 15.826 0.040 11.298 1.00 91.19 262 LEU A CA 1
ATOM 2076 C C . LEU A 1 262 ? 15.712 -1.234 12.133 1.00 91.19 262 LEU A C 1
ATOM 2078 O O . LEU A 1 262 ? 15.111 -1.223 13.207 1.00 91.19 262 LEU A O 1
ATOM 2082 N N . GLY A 1 263 ? 16.296 -2.321 11.644 1.00 91.31 263 GLY A N 1
ATOM 2083 C CA . GLY A 1 263 ? 16.476 -3.558 12.392 1.00 91.31 263 GLY A CA 1
ATOM 2084 C C . GLY A 1 263 ? 17.936 -3.727 12.795 1.00 91.31 263 GLY A C 1
ATOM 2085 O O . GLY A 1 263 ? 18.840 -3.435 12.012 1.00 91.31 263 GLY A O 1
ATOM 2086 N N . LYS A 1 264 ? 18.177 -4.153 14.035 1.00 91.62 264 LYS A N 1
ATOM 2087 C CA . LYS A 1 264 ? 19.525 -4.172 14.640 1.00 91.62 264 LYS A CA 1
ATOM 2088 C C . LYS A 1 264 ? 20.123 -5.547 14.764 1.00 91.62 264 LYS A C 1
ATOM 2090 O O . LYS A 1 264 ? 21.320 -5.691 15.000 1.00 91.62 264 LYS A O 1
ATOM 2095 N N . GLU A 1 265 ? 19.251 -6.540 14.776 1.00 94.19 265 GLU A N 1
ATOM 2096 C CA . GLU A 1 265 ? 19.628 -7.927 14.832 1.00 94.19 265 GLU A CA 1
ATOM 2097 C C . GLU A 1 265 ? 20.561 -8.136 13.653 1.00 94.19 265 GLU A C 1
ATOM 2099 O O . GLU A 1 265 ? 20.146 -7.950 12.515 1.00 94.19 265 GLU A O 1
ATOM 2104 N N . LYS A 1 266 ? 21.831 -8.421 13.922 1.00 95.62 266 LYS A N 1
ATOM 2105 C CA . LYS A 1 266 ? 22.806 -8.647 12.865 1.00 95.62 266 LYS A CA 1
ATOM 2106 C C . LYS A 1 266 ? 22.607 -10.063 12.349 1.00 95.62 266 LYS A C 1
ATOM 2108 O O . LYS A 1 266 ? 22.430 -10.983 13.148 1.00 95.62 266 LYS A O 1
ATOM 2113 N N . ASP A 1 267 ? 22.570 -10.208 11.034 1.00 96.06 267 ASP A N 1
ATOM 2114 C CA . ASP A 1 267 ? 22.429 -11.498 10.365 1.00 96.06 267 ASP A CA 1
ATOM 2115 C C . ASP A 1 267 ? 22.783 -11.378 8.881 1.00 96.06 267 ASP A C 1
ATOM 2117 O O . ASP A 1 267 ? 23.065 -10.275 8.406 1.00 96.06 267 ASP A O 1
ATOM 2121 N N . ASN A 1 268 ? 22.732 -12.491 8.149 1.00 94.50 268 ASN A N 1
ATOM 2122 C CA . ASN A 1 268 ? 22.883 -12.485 6.695 1.00 94.50 268 ASN A CA 1
ATOM 2123 C C . ASN A 1 268 ? 21.662 -11.884 5.979 1.00 94.50 268 ASN A C 1
ATOM 2125 O O . ASN A 1 268 ? 20.550 -11.837 6.516 1.00 94.50 268 ASN A O 1
ATOM 2129 N N . ARG A 1 269 ? 21.844 -11.453 4.724 1.00 90.94 269 ARG A N 1
ATOM 2130 C CA . ARG A 1 269 ? 20.799 -10.749 3.962 1.00 90.94 269 ARG A CA 1
ATOM 2131 C C . ARG A 1 269 ? 19.492 -11.534 3.884 1.00 90.94 269 ARG A C 1
ATOM 2133 O O . ARG A 1 269 ? 18.424 -10.939 4.000 1.00 90.94 269 ARG A O 1
ATOM 2140 N N . ARG A 1 270 ? 19.553 -12.854 3.675 1.00 86.25 270 ARG A N 1
ATOM 2141 C CA . ARG A 1 270 ? 18.357 -13.700 3.529 1.00 86.25 270 ARG A CA 1
ATOM 2142 C C . ARG A 1 270 ? 17.478 -13.628 4.775 1.00 86.25 270 ARG A C 1
ATOM 2144 O O . ARG A 1 270 ? 16.266 -13.447 4.658 1.00 86.25 270 ARG A O 1
ATOM 2151 N N . ILE A 1 271 ? 18.082 -13.739 5.956 1.00 91.12 271 ILE A N 1
ATOM 2152 C CA . ILE A 1 271 ? 17.353 -13.643 7.220 1.00 91.12 271 ILE A CA 1
ATOM 2153 C C . ILE A 1 271 ? 16.806 -12.225 7.406 1.00 91.12 271 ILE A C 1
ATOM 2155 O O . ILE A 1 271 ? 15.645 -12.076 7.785 1.00 91.12 271 ILE A O 1
ATOM 2159 N N . GLN A 1 272 ? 17.567 -11.187 7.052 1.00 92.50 272 GLN A N 1
ATOM 2160 C CA . GLN A 1 272 ? 17.070 -9.808 7.133 1.00 92.50 272 GLN A CA 1
ATOM 2161 C C . GLN A 1 272 ? 15.907 -9.511 6.190 1.00 92.50 272 GLN A C 1
ATOM 2163 O O . GLN A 1 272 ? 14.938 -8.869 6.592 1.00 92.50 272 GLN A O 1
ATOM 2168 N N . ALA A 1 273 ? 15.957 -10.012 4.956 1.00 83.94 273 ALA A N 1
ATOM 2169 C CA . ALA A 1 273 ? 14.852 -9.909 4.014 1.00 83.94 273 ALA A CA 1
ATOM 2170 C C . ALA A 1 273 ? 13.594 -10.585 4.577 1.00 83.94 273 ALA A C 1
ATOM 2172 O O . ALA A 1 273 ? 12.520 -9.986 4.571 1.00 83.94 273 ALA A O 1
ATOM 2173 N N . SER A 1 274 ? 13.741 -11.776 5.167 1.00 81.25 274 SER A N 1
ATOM 2174 C CA . SER A 1 274 ? 12.642 -12.469 5.846 1.00 81.25 274 SER A CA 1
ATOM 2175 C C . SER A 1 274 ? 12.108 -11.690 7.057 1.00 81.25 274 SER A C 1
ATOM 2177 O O . SER A 1 274 ? 10.896 -11.622 7.264 1.00 81.25 274 SER A O 1
ATOM 2179 N N . ARG A 1 275 ? 12.976 -11.021 7.830 1.00 87.81 275 ARG A N 1
ATOM 2180 C CA . ARG A 1 275 ? 12.542 -10.126 8.916 1.00 87.81 275 ARG A CA 1
ATOM 2181 C C . ARG A 1 275 ? 11.752 -8.934 8.382 1.00 87.81 275 ARG A C 1
ATOM 2183 O O . ARG A 1 275 ? 10.706 -8.621 8.945 1.00 87.81 275 ARG A O 1
ATOM 2190 N N . CYS A 1 276 ? 12.184 -8.315 7.282 1.00 83.19 276 CYS A N 1
ATOM 2191 C CA . CYS A 1 276 ? 11.399 -7.265 6.631 1.00 83.19 276 CYS A CA 1
ATOM 2192 C C . CYS A 1 276 ? 10.035 -7.766 6.160 1.00 83.19 276 CYS A C 1
ATOM 2194 O O . CYS A 1 276 ? 9.042 -7.078 6.385 1.00 83.19 276 CYS A O 1
ATOM 2196 N N . GLN A 1 277 ? 9.961 -8.973 5.599 1.00 77.00 277 GLN A N 1
ATOM 2197 C CA . GLN A 1 277 ? 8.687 -9.605 5.240 1.00 77.00 277 GLN A CA 1
ATOM 2198 C C . GLN A 1 277 ? 7.795 -9.809 6.472 1.00 77.00 277 GLN A C 1
ATOM 2200 O O . GLN A 1 277 ? 6.603 -9.515 6.424 1.00 77.00 277 GLN A O 1
ATOM 2205 N N . GLY A 1 278 ? 8.370 -10.203 7.615 1.00 71.62 278 GLY A N 1
ATOM 2206 C CA . GLY A 1 278 ? 7.666 -10.273 8.902 1.00 71.62 278 GLY A CA 1
ATOM 2207 C C . GLY A 1 278 ? 7.133 -8.922 9.404 1.00 71.62 278 GLY A C 1
ATOM 2208 O O . GLY A 1 278 ? 6.157 -8.880 10.153 1.00 71.62 278 GLY A O 1
ATOM 2209 N N . LEU A 1 279 ? 7.726 -7.812 8.956 1.00 72.50 279 LEU A N 1
ATOM 2210 C CA . LEU A 1 279 ? 7.239 -6.446 9.182 1.00 72.50 279 LEU A CA 1
ATOM 2211 C C . LEU A 1 279 ? 6.260 -5.969 8.099 1.00 72.50 279 LEU A C 1
ATOM 2213 O O . LEU A 1 279 ? 5.918 -4.785 8.066 1.00 72.50 279 LEU A O 1
ATOM 2217 N N . ASN A 1 280 ? 5.795 -6.875 7.235 1.00 67.62 280 ASN A N 1
ATOM 2218 C CA . ASN A 1 280 ? 5.006 -6.564 6.050 1.00 67.62 280 ASN A CA 1
ATOM 2219 C C . ASN A 1 280 ? 5.709 -5.543 5.133 1.00 67.62 280 ASN A C 1
ATOM 2221 O O . ASN A 1 280 ? 5.158 -4.524 4.716 1.00 67.62 280 ASN A O 1
ATOM 2225 N N . GLY A 1 281 ? 6.989 -5.778 4.883 1.00 77.69 281 GLY A N 1
ATOM 2226 C CA . GLY A 1 281 ? 7.826 -4.946 4.042 1.00 77.69 281 GLY A CA 1
ATOM 2227 C C . GLY A 1 281 ? 8.879 -5.763 3.310 1.00 77.69 281 GLY A C 1
ATOM 2228 O O . GLY A 1 281 ? 8.896 -6.987 3.343 1.00 77.69 281 GLY A O 1
ATOM 2229 N N . HIS A 1 282 ? 9.792 -5.056 2.673 1.00 82.56 282 HIS A N 1
ATOM 2230 C CA . HIS A 1 282 ? 10.988 -5.608 2.040 1.00 82.56 282 HIS A CA 1
ATOM 2231 C C . HIS A 1 282 ? 12.194 -4.800 2.516 1.00 82.56 282 HIS A C 1
ATOM 2233 O O . HIS A 1 282 ? 12.034 -3.764 3.173 1.00 82.56 282 HIS A O 1
ATOM 2239 N N . LEU A 1 283 ? 13.409 -5.255 2.216 1.00 86.00 283 LEU A N 1
ATOM 2240 C CA . LEU A 1 283 ? 14.601 -4.446 2.467 1.00 86.00 283 LEU A CA 1
ATOM 2241 C C . LEU A 1 283 ? 14.460 -3.090 1.757 1.00 86.00 283 LEU A C 1
ATOM 2243 O O . LEU A 1 283 ? 13.975 -2.991 0.632 1.00 86.00 283 LEU A O 1
ATOM 2247 N N . ALA A 1 284 ? 14.839 -2.012 2.432 1.00 82.31 284 ALA A N 1
ATOM 2248 C CA . ALA A 1 284 ? 14.549 -0.661 1.991 1.00 82.31 284 ALA A CA 1
ATOM 2249 C C . ALA A 1 284 ? 15.263 -0.334 0.690 1.00 82.31 284 ALA A C 1
ATOM 2251 O O . ALA A 1 284 ? 16.481 -0.444 0.594 1.00 82.31 284 ALA A O 1
ATOM 2252 N N . ARG A 1 285 ? 14.507 0.141 -0.298 1.00 75.12 285 ARG A N 1
ATOM 2253 C CA . ARG A 1 285 ? 15.076 0.593 -1.563 1.00 75.12 285 ARG A CA 1
ATOM 2254 C C . ARG A 1 285 ? 15.281 2.101 -1.556 1.00 75.12 285 ARG A C 1
ATOM 2256 O O . ARG A 1 285 ? 14.326 2.879 -1.491 1.00 75.12 285 ARG A O 1
ATOM 2263 N N . VAL A 1 286 ? 16.530 2.522 -1.692 1.00 65.25 286 VAL A N 1
ATOM 2264 C CA . VAL A 1 286 ? 16.906 3.935 -1.731 1.00 65.25 286 VAL A CA 1
ATOM 2265 C C . VAL A 1 286 ? 16.801 4.450 -3.171 1.00 65.25 286 VAL A C 1
ATOM 2267 O O . VAL A 1 286 ? 17.728 4.341 -3.964 1.00 65.25 286 VAL A O 1
ATOM 2270 N N . THR A 1 287 ? 15.630 4.969 -3.554 1.00 56.06 287 THR A N 1
ATOM 2271 C CA . THR A 1 287 ? 15.342 5.289 -4.972 1.00 56.06 287 THR A CA 1
ATOM 2272 C C . THR A 1 287 ? 15.764 6.690 -5.423 1.00 56.06 287 THR A C 1
ATOM 2274 O O . THR A 1 287 ? 15.663 6.996 -6.605 1.00 56.06 287 THR A O 1
ATOM 2277 N N . ASN A 1 288 ? 16.175 7.577 -4.512 1.00 54.34 288 ASN A N 1
ATOM 2278 C CA . ASN A 1 288 ? 16.674 8.926 -4.817 1.00 54.34 288 ASN A CA 1
ATOM 2279 C C . ASN A 1 288 ? 17.409 9.523 -3.603 1.00 54.34 288 ASN A C 1
ATOM 2281 O O . ASN A 1 288 ? 17.258 9.023 -2.487 1.00 54.34 288 ASN A O 1
ATOM 2285 N N . ILE A 1 289 ? 18.132 10.629 -3.810 1.00 56.56 289 ILE A N 1
ATOM 2286 C CA . ILE A 1 289 ? 18.894 11.321 -2.756 1.00 56.56 289 ILE A CA 1
ATOM 2287 C C . ILE A 1 289 ? 18.023 11.765 -1.572 1.00 56.56 289 ILE A C 1
ATOM 2289 O O . ILE A 1 289 ? 18.429 11.625 -0.429 1.00 56.56 289 ILE A O 1
ATOM 2293 N N . GLY A 1 290 ? 16.775 12.178 -1.810 1.00 60.44 290 GLY A N 1
ATOM 2294 C CA . GLY A 1 290 ? 15.868 12.571 -0.729 1.00 60.44 290 GLY A CA 1
ATOM 2295 C C . GLY A 1 290 ? 15.495 11.412 0.202 1.00 60.44 290 GLY A C 1
ATOM 2296 O O . GLY A 1 290 ? 15.326 11.618 1.401 1.00 60.44 290 GLY A O 1
ATOM 2297 N N . ILE A 1 291 ? 15.396 10.188 -0.329 1.00 65.56 291 ILE A N 1
ATOM 2298 C CA . ILE A 1 291 ? 15.204 8.974 0.481 1.00 65.56 291 ILE A CA 1
ATOM 2299 C C . ILE A 1 291 ? 16.497 8.600 1.198 1.00 65.56 291 ILE A C 1
ATOM 2301 O O . ILE A 1 291 ? 16.452 8.223 2.364 1.00 65.56 291 ILE A O 1
ATOM 2305 N N . MET A 1 292 ? 17.637 8.715 0.518 1.00 74.06 292 MET A N 1
ATOM 2306 C CA . MET A 1 292 ? 18.946 8.463 1.114 1.00 74.06 292 MET A CA 1
ATOM 2307 C C . MET A 1 292 ? 19.183 9.364 2.327 1.00 74.06 292 MET A C 1
ATOM 2309 O O . MET A 1 292 ? 19.522 8.875 3.400 1.00 74.06 292 MET A O 1
ATOM 2313 N N . ASP A 1 293 ? 18.948 10.666 2.178 1.00 76.38 293 ASP A N 1
ATOM 2314 C CA . ASP A 1 293 ? 19.113 11.645 3.248 1.00 76.38 293 ASP A CA 1
ATOM 2315 C C . ASP A 1 293 ? 18.094 11.424 4.366 1.00 76.38 293 ASP A C 1
ATOM 2317 O O . ASP A 1 293 ? 18.425 11.581 5.538 1.00 76.38 293 ASP A O 1
ATOM 2321 N N . GLN A 1 294 ? 16.873 10.985 4.034 1.00 79.44 294 GLN A N 1
ATOM 2322 C CA . GLN A 1 294 ? 15.884 10.578 5.033 1.00 79.44 294 GLN A CA 1
ATOM 2323 C C . GLN A 1 294 ? 16.362 9.365 5.845 1.00 79.44 294 GLN A C 1
ATOM 2325 O O . GLN A 1 294 ? 16.246 9.373 7.067 1.00 79.44 294 GLN A O 1
ATOM 2330 N N . ILE A 1 295 ? 16.910 8.340 5.188 1.00 83.50 295 ILE A N 1
ATOM 2331 C CA . ILE A 1 295 ? 17.441 7.146 5.855 1.00 83.50 295 ILE A CA 1
ATOM 2332 C C . ILE A 1 295 ? 18.668 7.502 6.696 1.00 83.50 295 ILE A C 1
ATOM 2334 O O . ILE A 1 295 ? 18.744 7.089 7.846 1.00 83.50 295 ILE A O 1
ATOM 2338 N N . ARG A 1 296 ? 19.585 8.329 6.186 1.00 87.56 296 ARG A N 1
ATOM 2339 C CA . ARG A 1 296 ? 20.730 8.843 6.955 1.00 87.56 296 ARG A CA 1
ATOM 2340 C C . ARG A 1 296 ? 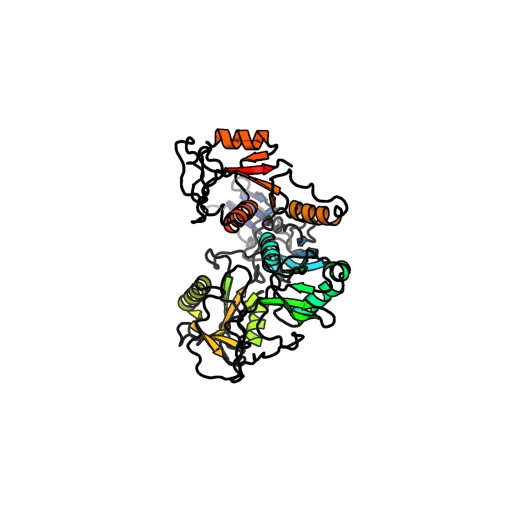20.296 9.632 8.178 1.00 87.56 296 ARG A C 1
ATOM 2342 O O . ARG A 1 296 ? 20.831 9.421 9.258 1.00 87.56 296 ARG A O 1
ATOM 2349 N N . ALA A 1 297 ? 19.330 10.535 8.020 1.00 86.44 297 ALA A N 1
ATOM 2350 C CA . ALA A 1 297 ? 18.786 11.297 9.134 1.00 86.44 297 ALA A CA 1
ATOM 2351 C C . ALA A 1 297 ? 18.174 10.363 10.184 1.00 86.44 297 ALA A C 1
ATOM 2353 O O . ALA A 1 297 ? 18.441 10.539 11.366 1.00 86.44 297 ALA A O 1
ATOM 2354 N N . MET A 1 298 ? 17.432 9.338 9.751 1.00 87.62 298 MET A N 1
ATOM 2355 C CA . MET A 1 298 ? 16.875 8.311 10.632 1.00 87.62 298 MET A CA 1
ATOM 2356 C C . MET A 1 298 ? 17.976 7.536 11.372 1.00 87.62 298 MET A C 1
ATOM 2358 O O . MET A 1 298 ? 17.909 7.433 12.589 1.00 87.62 298 MET A O 1
ATOM 2362 N N . ILE A 1 299 ? 19.012 7.061 10.672 1.00 90.88 299 ILE A N 1
ATOM 2363 C CA . ILE A 1 299 ? 20.161 6.360 11.272 1.00 90.88 299 ILE A CA 1
ATOM 2364 C C . ILE A 1 299 ? 20.876 7.253 12.296 1.00 90.88 299 ILE A C 1
ATOM 2366 O O . ILE A 1 299 ? 21.155 6.820 13.408 1.00 90.88 299 ILE A O 1
ATOM 2370 N N . ASN A 1 300 ? 21.129 8.518 11.954 1.00 87.69 300 ASN A N 1
ATOM 2371 C CA . ASN A 1 300 ? 21.848 9.455 12.821 1.00 87.69 300 ASN A CA 1
ATOM 2372 C C . ASN A 1 300 ? 21.037 9.885 14.053 1.00 87.69 300 ASN A C 1
ATOM 2374 O O . ASN A 1 300 ? 21.614 10.197 15.094 1.00 87.69 300 ASN A O 1
ATOM 2378 N N . GLN A 1 301 ? 19.711 9.963 13.928 1.00 86.44 301 GLN A N 1
ATOM 2379 C CA . GLN A 1 301 ? 18.821 10.359 15.020 1.00 86.44 301 GLN A CA 1
ATOM 2380 C C . GLN A 1 301 ? 18.484 9.198 15.945 1.00 86.44 301 GLN A C 1
ATOM 2382 O O . GLN A 1 301 ? 18.185 9.440 17.113 1.00 86.44 301 GLN A O 1
ATOM 2387 N N . ASP A 1 302 ? 18.514 7.964 15.442 1.00 82.81 302 ASP A N 1
ATOM 2388 C CA . ASP A 1 302 ? 18.134 6.805 16.223 1.00 82.81 302 ASP A CA 1
ATOM 2389 C C . ASP A 1 302 ? 19.313 6.331 17.095 1.00 82.81 302 ASP A C 1
ATOM 2391 O O . ASP A 1 302 ? 20.275 5.753 16.581 1.00 82.81 302 ASP A O 1
ATOM 2395 N N . PRO A 1 303 ? 19.275 6.505 18.436 1.00 82.69 303 PRO A N 1
ATOM 2396 C CA . PRO A 1 303 ? 20.346 6.037 19.325 1.00 82.69 303 PRO A CA 1
ATOM 2397 C C . PRO A 1 303 ? 20.571 4.529 19.200 1.00 82.69 303 PRO A C 1
ATOM 2399 O O . PRO A 1 303 ? 21.618 4.002 19.568 1.00 82.69 303 PRO A O 1
ATOM 2402 N N . LEU A 1 304 ? 19.547 3.846 18.700 1.00 71.94 304 LEU A N 1
ATOM 2403 C CA . LEU A 1 304 ? 19.464 2.428 18.474 1.00 71.94 304 LEU A CA 1
ATOM 2404 C C . LEU A 1 304 ? 20.290 1.953 17.269 1.00 71.94 304 LEU A C 1
ATOM 2406 O O . LEU A 1 304 ? 20.600 0.764 17.235 1.00 71.94 304 LEU A O 1
ATOM 2410 N N . ALA A 1 305 ? 20.676 2.846 16.352 1.00 82.81 305 ALA A N 1
ATOM 2411 C CA . ALA A 1 305 ? 21.596 2.553 15.254 1.00 82.81 305 ALA A CA 1
ATOM 2412 C C . ALA A 1 305 ? 23.053 2.385 15.723 1.00 82.81 305 ALA A C 1
ATOM 2414 O O . ALA A 1 305 ? 23.863 1.772 15.027 1.00 82.81 305 ALA A O 1
ATOM 2415 N N . LYS A 1 306 ? 23.392 2.879 16.926 1.00 82.81 306 LYS A N 1
ATOM 2416 C CA . LYS A 1 306 ? 24.726 2.714 17.517 1.00 82.81 306 LYS A CA 1
ATOM 2417 C C . LYS A 1 306 ? 25.034 1.227 17.707 1.00 82.81 306 LYS A C 1
ATOM 2419 O O . LYS A 1 306 ? 24.356 0.538 18.467 1.00 82.81 306 LYS A O 1
ATOM 2424 N N . GLY A 1 307 ? 26.077 0.753 17.028 1.00 87.81 307 GLY A N 1
ATOM 2425 C CA . GLY A 1 307 ? 26.517 -0.645 17.040 1.00 87.81 307 GLY A CA 1
ATOM 2426 C C . GLY A 1 307 ? 26.284 -1.392 15.725 1.00 87.81 307 GLY A C 1
ATOM 2427 O O . GLY A 1 307 ? 26.727 -2.536 15.609 1.00 87.81 307 GLY A O 1
ATOM 2428 N N . CYS A 1 308 ? 25.633 -0.773 14.741 1.00 92.25 308 CYS A N 1
ATOM 2429 C CA . CYS A 1 308 ? 25.522 -1.278 13.377 1.00 92.25 308 CYS A CA 1
ATOM 2430 C C . CYS A 1 308 ? 26.590 -0.628 12.491 1.00 92.25 308 CYS A C 1
ATOM 2432 O O . CYS A 1 308 ? 26.492 0.556 12.199 1.00 92.25 308 CYS A O 1
ATOM 2434 N N . ASN A 1 309 ? 27.575 -1.405 12.032 1.00 91.06 309 ASN A N 1
ATOM 2435 C CA . ASN A 1 309 ? 28.622 -0.895 11.133 1.00 91.06 309 ASN A CA 1
ATOM 2436 C C . ASN A 1 309 ? 28.094 -0.683 9.703 1.00 91.06 309 ASN A C 1
ATOM 2438 O O . ASN A 1 309 ? 28.689 0.039 8.915 1.00 91.06 309 ASN A O 1
ATOM 2442 N N . GLY A 1 310 ? 26.953 -1.289 9.373 1.00 93.06 310 GLY A N 1
ATOM 2443 C CA . GLY A 1 310 ? 26.239 -1.042 8.136 1.00 93.06 310 GLY A CA 1
ATOM 2444 C C . GLY A 1 310 ? 24.816 -1.580 8.189 1.00 93.06 310 GLY A C 1
ATOM 2445 O O . GLY A 1 310 ? 24.394 -2.173 9.185 1.00 93.06 310 GLY A O 1
ATOM 2446 N N . PHE A 1 311 ? 24.070 -1.359 7.114 1.00 94.69 311 PHE A N 1
ATOM 2447 C CA . PHE A 1 311 ? 22.688 -1.807 6.994 1.00 94.69 311 PHE A CA 1
ATOM 2448 C C . PHE A 1 311 ? 22.415 -2.390 5.613 1.00 94.69 311 PHE A C 1
ATOM 2450 O O . PHE A 1 311 ? 22.586 -1.691 4.615 1.00 94.69 311 PHE A O 1
ATOM 2457 N N . TYR A 1 312 ? 21.920 -3.625 5.543 1.00 93.38 312 TYR A N 1
ATOM 2458 C CA . TYR A 1 312 ? 21.379 -4.170 4.302 1.00 93.38 312 TYR A CA 1
ATOM 2459 C C . TYR A 1 312 ? 20.214 -3.327 3.786 1.00 93.38 312 TYR A C 1
ATOM 2461 O O . TYR A 1 312 ? 19.324 -2.919 4.543 1.00 93.38 312 TYR A O 1
ATOM 2469 N N . VAL A 1 313 ? 20.213 -3.128 2.472 1.00 86.31 313 VAL A N 1
ATOM 2470 C CA . VAL A 1 313 ? 19.154 -2.467 1.706 1.00 86.31 313 VAL A CA 1
ATOM 2471 C C . VAL A 1 313 ? 18.668 -3.383 0.587 1.00 86.31 313 VAL A C 1
ATOM 2473 O O . VAL A 1 313 ? 19.334 -4.348 0.224 1.00 86.31 313 VAL A O 1
ATOM 2476 N N . GLY A 1 314 ? 17.479 -3.104 0.049 1.00 77.75 314 GLY A N 1
ATOM 2477 C CA . GLY A 1 314 ? 16.827 -3.902 -0.998 1.00 77.75 314 GLY A CA 1
ATOM 2478 C C . GLY A 1 314 ? 17.393 -3.598 -2.377 1.00 77.75 314 GLY A C 1
ATOM 2479 O O . GLY A 1 314 ? 16.654 -3.244 -3.297 1.00 77.75 314 GLY A O 1
ATOM 2480 N N . ILE A 1 315 ? 18.717 -3.614 -2.474 1.00 68.94 315 ILE A N 1
ATOM 2481 C CA . ILE A 1 315 ? 19.470 -3.467 -3.707 1.00 68.94 315 ILE A CA 1
ATOM 2482 C C . ILE A 1 315 ? 20.359 -4.699 -3.771 1.00 68.94 315 ILE A C 1
ATOM 2484 O O . ILE A 1 315 ? 21.244 -4.878 -2.936 1.00 68.94 315 ILE A O 1
ATOM 2488 N N . ASP A 1 316 ? 20.068 -5.552 -4.743 1.00 49.94 316 ASP A N 1
ATOM 2489 C CA . ASP A 1 316 ? 20.939 -6.662 -5.091 1.00 49.94 316 ASP A CA 1
ATOM 2490 C C . ASP A 1 316 ? 21.835 -6.192 -6.227 1.00 49.94 316 ASP A C 1
ATOM 2492 O O . ASP A 1 316 ? 21.373 -5.631 -7.227 1.00 49.94 316 ASP A O 1
ATOM 2496 N N . SER A 1 317 ? 23.134 -6.336 -6.011 1.00 42.84 317 SER A N 1
ATOM 2497 C CA . SER A 1 317 ? 24.180 -5.997 -6.960 1.00 42.84 317 SER A CA 1
ATOM 2498 C C . SER A 1 317 ? 24.533 -7.243 -7.764 1.00 42.84 317 SER A C 1
ATOM 2500 O O . SER A 1 317 ? 25.566 -7.882 -7.567 1.00 42.84 317 SER A O 1
ATOM 2502 N N . ASP A 1 318 ? 23.690 -7.576 -8.734 1.00 42.81 318 ASP A N 1
ATOM 2503 C CA . ASP A 1 318 ? 24.032 -8.584 -9.740 1.00 42.81 318 ASP A CA 1
ATOM 2504 C C . ASP A 1 318 ? 24.654 -7.899 -10.958 1.00 42.81 318 ASP A C 1
ATOM 2506 O O . ASP A 1 318 ? 24.135 -7.990 -12.065 1.00 42.81 318 ASP A O 1
ATOM 2510 N N . LYS A 1 319 ? 25.730 -7.121 -10.764 1.00 48.66 319 LYS A N 1
ATOM 2511 C CA . LYS A 1 319 ? 26.539 -6.510 -11.846 1.00 48.66 319 LYS A CA 1
ATOM 2512 C C . LYS A 1 319 ? 25.742 -5.918 -13.038 1.00 48.66 319 LYS A C 1
ATOM 2514 O O . LYS A 1 319 ? 26.239 -5.883 -14.162 1.00 48.66 319 LYS A O 1
ATOM 2519 N N . ARG A 1 320 ? 24.531 -5.397 -12.817 1.00 45.88 320 ARG A N 1
ATOM 2520 C CA . ARG A 1 320 ? 23.715 -4.649 -13.788 1.00 45.88 320 ARG A CA 1
ATOM 2521 C C . ARG A 1 320 ? 22.874 -3.628 -13.031 1.00 45.88 320 ARG A C 1
ATOM 2523 O O . ARG A 1 320 ? 22.255 -3.937 -12.018 1.00 45.88 320 ARG A O 1
ATOM 2530 N N . SER A 1 321 ? 22.842 -2.384 -13.50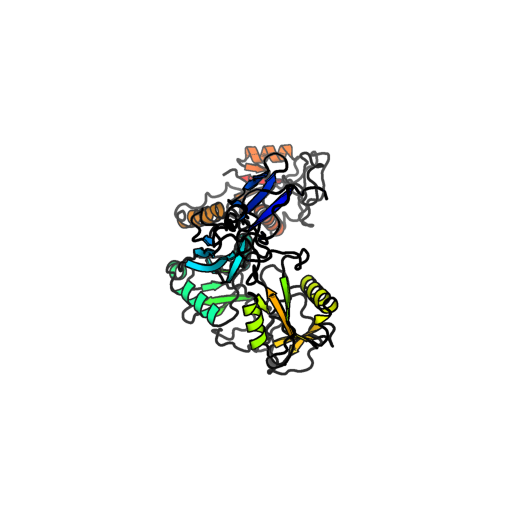8 1.00 44.53 321 SER A N 1
ATOM 2531 C CA . SER A 1 321 ? 21.989 -1.355 -12.910 1.00 44.53 321 SER A CA 1
ATOM 2532 C C . SER A 1 321 ? 20.625 -1.318 -13.593 1.00 44.53 321 SER A C 1
ATOM 2534 O O . SER A 1 321 ? 20.541 -1.031 -14.789 1.00 44.53 321 SER A O 1
ATOM 2536 N N . PHE A 1 322 ? 19.563 -1.556 -12.830 1.00 46.12 322 PHE A N 1
ATOM 2537 C CA . PHE A 1 322 ? 18.183 -1.408 -13.291 1.00 46.12 322 PHE A CA 1
ATOM 2538 C C . PHE A 1 322 ? 17.571 -0.106 -12.754 1.00 46.12 322 PHE A C 1
ATOM 2540 O O . PHE A 1 322 ? 17.747 0.240 -11.586 1.00 46.12 322 PHE A O 1
ATOM 2547 N N . GLU A 1 323 ? 16.832 0.623 -13.586 1.00 46.69 323 GLU A N 1
ATOM 2548 C CA . GLU A 1 323 ? 16.135 1.868 -13.245 1.00 46.69 323 GLU A CA 1
ATOM 2549 C C . GLU A 1 323 ? 14.612 1.664 -13.251 1.00 46.69 323 GLU A C 1
ATOM 2551 O O . GLU A 1 323 ? 14.090 0.797 -13.950 1.00 46.69 323 GLU A O 1
ATOM 2556 N N . ARG A 1 324 ? 13.879 2.469 -12.466 1.00 45.62 324 ARG A N 1
ATOM 2557 C CA . ARG A 1 324 ? 12.406 2.503 -12.497 1.00 45.62 324 ARG A CA 1
ATOM 2558 C C . ARG A 1 324 ? 11.891 3.500 -13.544 1.00 45.62 324 ARG A C 1
ATOM 2560 O O . ARG A 1 324 ? 12.598 4.383 -14.021 1.00 45.62 324 ARG A O 1
ATOM 2567 N N . LEU A 1 325 ? 10.612 3.353 -13.856 1.00 40.03 325 LEU A N 1
ATOM 2568 C CA . LEU A 1 325 ? 9.881 3.945 -14.975 1.00 40.03 325 LEU A CA 1
ATOM 2569 C C . LEU A 1 325 ? 9.686 5.465 -14.985 1.00 40.03 325 LEU A C 1
ATOM 2571 O O . LEU A 1 325 ? 9.553 6.057 -16.053 1.00 40.03 325 LEU A O 1
ATOM 2575 N N . ASN A 1 326 ? 9.707 6.120 -13.829 1.00 39.03 326 ASN A N 1
ATOM 2576 C CA . ASN A 1 326 ? 9.195 7.486 -13.681 1.00 39.03 326 ASN A CA 1
ATOM 2577 C C . ASN A 1 326 ? 10.191 8.568 -14.148 1.00 39.03 326 ASN A C 1
ATOM 2579 O O . ASN A 1 326 ? 10.100 9.710 -13.706 1.00 39.03 326 ASN A O 1
ATOM 2583 N N . GLY A 1 327 ? 11.243 8.208 -14.894 1.00 38.12 327 GLY A N 1
ATOM 2584 C CA . GLY A 1 327 ? 12.393 9.090 -15.141 1.00 38.12 327 GLY A CA 1
ATOM 2585 C C . GLY A 1 327 ? 13.158 9.480 -13.867 1.00 38.12 327 GLY A C 1
ATOM 2586 O O . GLY A 1 327 ? 14.158 10.192 -13.938 1.00 38.12 327 GLY A O 1
ATOM 2587 N N . LYS A 1 328 ? 12.731 8.984 -12.694 1.00 38.12 328 LYS A N 1
ATOM 2588 C CA . LYS A 1 328 ? 13.507 9.009 -11.460 1.00 38.12 328 LYS A CA 1
ATOM 2589 C C . LYS A 1 328 ? 14.663 8.044 -11.667 1.00 38.12 328 LYS A C 1
ATOM 2591 O O . LYS A 1 328 ? 14.565 6.853 -11.377 1.00 38.12 328 LYS A O 1
ATOM 2596 N N . GLN A 1 329 ? 15.743 8.589 -12.215 1.00 37.59 329 GLN A N 1
ATOM 2597 C CA . GLN A 1 329 ? 17.067 8.002 -12.153 1.00 37.59 329 GLN A CA 1
ATOM 2598 C C . GLN A 1 329 ? 17.235 7.432 -10.740 1.00 37.59 329 GLN A C 1
ATOM 2600 O O . GLN A 1 329 ? 16.927 8.128 -9.763 1.00 37.59 329 GLN A O 1
ATOM 2605 N N . ILE A 1 330 ? 17.767 6.217 -10.603 1.00 41.50 330 ILE A N 1
ATOM 2606 C CA . ILE A 1 330 ? 18.523 5.902 -9.390 1.00 41.50 330 ILE A CA 1
ATOM 2607 C C . ILE A 1 330 ? 19.758 6.810 -9.477 1.00 41.50 330 ILE A C 1
ATOM 2609 O O . ILE A 1 330 ? 20.814 6.424 -9.965 1.00 41.50 330 ILE A O 1
ATOM 2613 N N . THR A 1 331 ? 19.570 8.090 -9.141 1.00 39.09 331 THR A N 1
ATOM 2614 C CA . THR A 1 331 ? 20.557 9.172 -9.288 1.00 39.09 331 THR A CA 1
ATOM 2615 C C . THR A 1 331 ? 21.708 8.985 -8.324 1.00 39.09 331 THR A C 1
ATOM 2617 O O . THR A 1 331 ? 22.740 9.627 -8.463 1.00 39.09 331 THR A O 1
ATOM 2620 N N . TYR A 1 332 ? 21.525 8.138 -7.320 1.00 42.16 332 TYR A N 1
ATOM 2621 C CA . TYR A 1 332 ? 22.479 7.995 -6.255 1.00 42.16 332 TYR A CA 1
ATOM 2622 C C . TYR A 1 332 ? 22.880 6.544 -6.110 1.00 42.16 332 TYR A C 1
ATOM 2624 O O . TYR A 1 332 ? 22.352 5.835 -5.277 1.00 42.16 332 TYR A O 1
ATOM 2632 N N . GLN A 1 333 ? 23.812 6.114 -6.946 1.00 48.78 333 GLN A N 1
ATOM 2633 C CA . GLN A 1 333 ? 24.691 4.997 -6.634 1.00 48.78 333 GLN A CA 1
ATOM 2634 C C . GLN A 1 333 ? 26.012 5.625 -6.218 1.00 48.78 333 GLN A C 1
ATOM 2636 O O . GLN A 1 333 ? 26.915 5.767 -7.036 1.00 48.78 333 GLN A O 1
ATOM 2641 N N . ARG A 1 334 ? 26.099 6.113 -4.979 1.00 44.94 334 ARG A N 1
ATOM 2642 C CA . ARG A 1 334 ? 27.402 6.487 -4.429 1.00 44.94 334 ARG A CA 1
ATOM 2643 C C . ARG A 1 334 ? 27.971 5.232 -3.805 1.00 44.94 334 ARG A C 1
ATOM 2645 O O . ARG A 1 334 ? 27.837 5.027 -2.604 1.00 44.94 334 ARG A O 1
ATOM 2652 N N . PHE A 1 335 ? 28.497 4.371 -4.667 1.00 57.38 335 PHE A N 1
ATOM 2653 C CA . PHE A 1 335 ? 29.431 3.359 -4.219 1.00 57.38 335 PHE A CA 1
ATOM 2654 C C . PHE A 1 335 ? 30.713 4.071 -3.809 1.00 57.38 335 PHE A C 1
ATOM 2656 O O . PHE A 1 335 ? 31.138 5.019 -4.475 1.00 57.38 335 PHE A O 1
ATOM 2663 N N . THR A 1 336 ? 31.283 3.693 -2.675 1.00 50.38 336 THR A N 1
ATOM 2664 C CA . THR A 1 336 ? 32.589 4.206 -2.266 1.00 50.38 336 THR A CA 1
ATOM 2665 C C . THR A 1 336 ? 33.683 3.450 -2.986 1.00 50.38 336 THR A C 1
ATOM 2667 O O . THR A 1 336 ? 34.248 2.530 -2.416 1.00 50.38 336 THR A O 1
ATOM 2670 N N . ASP A 1 337 ? 33.927 3.869 -4.230 1.00 52.03 337 ASP A N 1
ATOM 2671 C CA . ASP A 1 337 ? 34.956 3.399 -5.161 1.00 52.03 337 ASP A CA 1
ATOM 2672 C C . ASP A 1 337 ? 34.974 1.883 -5.447 1.00 52.03 337 ASP A C 1
ATOM 2674 O O . ASP A 1 337 ? 34.764 1.032 -4.588 1.00 52.03 337 ASP A O 1
ATOM 2678 N N . ASP A 1 338 ? 35.257 1.545 -6.707 1.00 49.88 338 ASP A N 1
ATOM 2679 C CA . ASP A 1 338 ? 35.437 0.183 -7.234 1.00 49.88 338 ASP A CA 1
ATOM 2680 C C . ASP A 1 338 ? 36.723 -0.465 -6.680 1.00 49.88 338 ASP A C 1
ATOM 2682 O O . ASP A 1 338 ? 37.631 -0.860 -7.418 1.00 49.88 338 ASP A O 1
ATOM 2686 N N . LEU A 1 339 ? 36.849 -0.576 -5.356 1.00 45.22 339 LEU A N 1
ATOM 2687 C CA . LEU A 1 339 ? 37.914 -1.351 -4.735 1.00 45.22 339 LEU A CA 1
ATOM 2688 C C . LEU A 1 339 ? 37.634 -2.846 -4.955 1.00 45.22 339 LEU A C 1
ATOM 2690 O O . LEU A 1 339 ? 37.140 -3.566 -4.093 1.00 45.22 339 LEU A O 1
ATOM 2694 N N . SER A 1 340 ? 38.027 -3.302 -6.145 1.00 42.25 340 SER A N 1
ATOM 2695 C CA . SER A 1 340 ? 38.301 -4.685 -6.540 1.00 42.25 340 SER A CA 1
ATOM 2696 C C . SER A 1 340 ? 37.142 -5.693 -6.432 1.00 42.25 340 SER A C 1
ATOM 2698 O O . SER A 1 340 ? 36.935 -6.367 -5.428 1.00 42.25 340 SER A O 1
ATOM 2700 N N . SER A 1 341 ? 36.447 -5.864 -7.559 1.00 43.47 341 SER A N 1
ATOM 2701 C CA . SER A 1 341 ? 36.466 -7.108 -8.356 1.00 43.47 341 SER A CA 1
ATOM 2702 C C . SER A 1 341 ? 36.153 -8.469 -7.710 1.00 43.47 341 SER A C 1
ATOM 2704 O O . SER A 1 341 ? 36.477 -9.487 -8.322 1.00 43.47 341 SER A O 1
ATOM 2706 N N . SER A 1 342 ? 35.470 -8.573 -6.569 1.00 48.38 342 SER A N 1
ATOM 2707 C CA . SER A 1 342 ? 35.009 -9.898 -6.127 1.00 48.38 342 SER A CA 1
ATOM 2708 C C . SER A 1 342 ? 33.622 -10.231 -6.674 1.00 48.38 342 SER A C 1
ATOM 2710 O O . SER A 1 342 ? 32.617 -9.678 -6.238 1.00 48.38 342 SER A O 1
ATOM 2712 N N . MET A 1 343 ? 33.550 -11.227 -7.561 1.00 53.28 343 MET A N 1
ATOM 2713 C CA . MET A 1 343 ? 32.310 -11.931 -7.936 1.00 53.28 343 MET A CA 1
ATOM 2714 C C . MET A 1 343 ? 31.603 -12.631 -6.755 1.00 53.28 343 MET A C 1
ATOM 2716 O O . MET A 1 343 ? 30.688 -13.408 -6.971 1.00 53.28 343 MET A O 1
ATOM 2720 N N . SER A 1 344 ? 32.042 -12.429 -5.512 1.00 59.69 344 SER A N 1
ATOM 2721 C CA . SER A 1 344 ? 31.419 -13.005 -4.317 1.00 59.69 344 SER A CA 1
ATOM 2722 C C . SER A 1 344 ? 30.574 -12.002 -3.520 1.00 59.69 344 SER A C 1
ATOM 2724 O O . SER A 1 344 ? 30.071 -12.354 -2.453 1.00 59.69 344 SER A O 1
ATOM 2726 N N . ARG A 1 345 ? 30.478 -10.741 -3.965 1.00 70.00 345 ARG A N 1
ATOM 2727 C CA . ARG A 1 345 ? 29.794 -9.653 -3.250 1.00 70.00 345 ARG A CA 1
ATOM 2728 C C . ARG A 1 345 ? 28.652 -9.112 -4.105 1.00 70.00 345 ARG A C 1
ATOM 2730 O O . ARG A 1 345 ? 28.875 -8.289 -4.983 1.00 70.00 345 ARG A O 1
ATOM 2737 N N . HIS A 1 346 ? 27.449 -9.626 -3.860 1.00 71.19 346 HIS A N 1
ATOM 2738 C CA . HIS A 1 346 ? 26.237 -9.303 -4.626 1.00 71.19 346 HIS A CA 1
ATOM 2739 C C . HIS A 1 346 ? 25.162 -8.599 -3.797 1.00 71.19 346 HIS A C 1
ATOM 2741 O O . HIS A 1 346 ? 24.066 -8.328 -4.277 1.00 71.19 346 HIS A O 1
ATOM 2747 N N . CYS A 1 347 ? 25.457 -8.288 -2.538 1.00 81.44 347 CYS A N 1
ATOM 2748 C CA . CYS A 1 347 ? 24.508 -7.669 -1.633 1.00 81.44 347 CYS A CA 1
ATOM 2749 C C . CYS A 1 347 ? 24.945 -6.245 -1.309 1.00 81.44 347 CYS A C 1
ATOM 2751 O O . CYS A 1 347 ? 26.127 -5.994 -1.111 1.00 81.44 347 CYS A O 1
ATOM 2753 N N . THR A 1 348 ? 24.010 -5.299 -1.248 1.00 84.44 348 THR A N 1
ATOM 2754 C CA . THR A 1 348 ? 24.347 -3.902 -0.955 1.00 84.44 348 THR A CA 1
ATOM 2755 C C . THR A 1 348 ? 24.093 -3.563 0.510 1.00 84.44 348 THR A C 1
ATOM 2757 O O . THR A 1 348 ? 23.012 -3.815 1.054 1.00 84.44 348 THR A O 1
ATOM 2760 N N . VAL A 1 349 ? 25.081 -2.924 1.135 1.00 89.12 349 VAL A N 1
ATOM 2761 C CA . VAL A 1 349 ? 24.982 -2.356 2.484 1.00 89.12 349 VAL A CA 1
ATOM 2762 C C . VAL A 1 349 ? 25.201 -0.842 2.457 1.00 89.12 349 VAL A C 1
ATOM 2764 O O . VAL A 1 349 ? 25.965 -0.328 1.643 1.00 89.12 349 VAL A O 1
ATOM 2767 N N . MET A 1 350 ? 24.521 -0.111 3.341 1.00 88.75 350 MET A N 1
ATOM 2768 C CA . MET A 1 350 ? 24.836 1.280 3.683 1.00 88.75 350 MET A CA 1
ATOM 2769 C C . MET A 1 350 ? 25.802 1.279 4.867 1.00 88.75 350 MET A C 1
ATOM 2771 O O . MET A 1 350 ? 25.368 1.005 5.984 1.00 88.75 350 MET A O 1
ATOM 2775 N N . ASP A 1 351 ? 27.083 1.558 4.636 1.00 89.12 351 ASP A N 1
ATOM 2776 C CA . ASP A 1 351 ? 28.149 1.355 5.631 1.00 89.12 351 ASP A CA 1
ATOM 2777 C C . ASP A 1 351 ? 28.569 2.656 6.336 1.00 89.12 351 ASP A C 1
ATOM 2779 O O . ASP A 1 351 ? 28.787 3.690 5.697 1.00 89.12 351 ASP A O 1
ATOM 2783 N N . GLU A 1 352 ? 28.679 2.613 7.663 1.00 89.62 352 GLU A N 1
ATOM 2784 C CA . GLU A 1 352 ? 29.005 3.760 8.514 1.00 89.62 352 GLU A CA 1
ATOM 2785 C C . GLU A 1 352 ? 30.385 4.357 8.204 1.00 89.62 352 GLU A C 1
ATOM 2787 O O . GLU A 1 352 ? 30.507 5.585 8.125 1.00 89.62 352 GLU A O 1
ATOM 2792 N N . ALA A 1 353 ? 31.403 3.521 7.958 1.00 87.62 353 ALA A N 1
ATOM 2793 C CA . ALA A 1 353 ? 32.767 3.964 7.641 1.00 87.62 353 ALA A CA 1
ATOM 2794 C C . ALA A 1 353 ? 32.799 4.837 6.378 1.00 87.62 353 ALA A C 1
ATOM 2796 O O . ALA A 1 353 ? 33.666 5.694 6.202 1.00 87.62 353 ALA A O 1
ATOM 2797 N N . PHE A 1 354 ? 31.788 4.660 5.535 1.00 84.31 354 PHE A N 1
ATOM 2798 C CA . PHE A 1 354 ? 31.602 5.347 4.277 1.00 84.31 354 PHE A CA 1
ATOM 2799 C C . PHE A 1 354 ? 30.475 6.384 4.330 1.00 84.31 354 PHE A C 1
ATOM 2801 O O . PHE A 1 354 ? 29.902 6.727 3.297 1.00 84.31 354 PHE A O 1
ATOM 2808 N N . GLN A 1 355 ? 30.140 6.919 5.510 1.00 85.12 355 GLN A N 1
ATOM 2809 C CA . GLN A 1 355 ? 29.055 7.898 5.694 1.00 85.12 355 GLN A CA 1
ATOM 2810 C C . GLN A 1 355 ? 27.699 7.379 5.179 1.00 85.12 355 GLN A C 1
ATOM 2812 O O . GLN A 1 355 ? 26.903 8.107 4.563 1.00 85.12 355 GLN A O 1
ATOM 2817 N N . TYR A 1 356 ? 27.455 6.087 5.389 1.00 85.94 356 TYR A N 1
ATOM 2818 C CA . TYR A 1 356 ? 26.284 5.353 4.920 1.00 85.94 356 TYR A CA 1
ATOM 2819 C C . TYR A 1 356 ? 26.086 5.431 3.403 1.00 85.94 356 TYR A C 1
ATOM 2821 O O . TYR A 1 356 ? 24.957 5.418 2.919 1.00 85.94 356 TYR A O 1
ATOM 2829 N N . ASN A 1 357 ? 27.173 5.569 2.641 1.00 81.25 357 ASN A N 1
ATOM 2830 C CA . ASN A 1 357 ? 27.181 5.309 1.203 1.00 81.25 357 ASN A CA 1
ATOM 2831 C C . ASN A 1 357 ? 27.026 3.807 0.929 1.00 81.25 357 ASN A C 1
ATOM 2833 O O . ASN A 1 357 ? 27.121 2.988 1.842 1.00 81.25 357 ASN A O 1
ATOM 2837 N N . TRP A 1 358 ? 26.732 3.457 -0.322 1.00 78.56 358 TRP A N 1
ATOM 2838 C CA . TRP A 1 358 ? 26.527 2.063 -0.700 1.00 78.56 358 TRP A CA 1
ATOM 2839 C C . TRP A 1 358 ? 27.869 1.367 -0.872 1.00 78.56 358 TRP A C 1
ATOM 2841 O O . TRP A 1 358 ? 28.838 1.967 -1.330 1.00 78.56 358 TRP A O 1
ATOM 2851 N N . MET A 1 359 ? 27.910 0.093 -0.523 1.00 81.31 359 MET A N 1
ATOM 2852 C CA . MET A 1 359 ? 29.054 -0.768 -0.763 1.00 81.31 359 MET A CA 1
ATOM 2853 C C . MET A 1 359 ? 28.554 -2.171 -1.088 1.00 81.31 359 MET A C 1
ATOM 2855 O O . MET A 1 359 ? 27.565 -2.632 -0.508 1.00 81.31 359 MET A O 1
ATOM 2859 N N . ASP A 1 360 ? 29.228 -2.823 -2.033 1.00 79.69 360 ASP A N 1
ATOM 2860 C CA . ASP A 1 360 ? 29.023 -4.238 -2.309 1.00 79.69 360 ASP A CA 1
ATOM 2861 C C . ASP A 1 360 ? 29.657 -5.073 -1.198 1.00 79.69 360 ASP A C 1
ATOM 2863 O O . ASP A 1 360 ? 30.833 -4.925 -0.860 1.00 79.69 360 ASP A O 1
ATOM 2867 N N . GLU A 1 361 ? 28.869 -5.986 -0.653 1.00 83.88 361 GLU A N 1
ATOM 2868 C CA . GLU A 1 361 ? 29.233 -6.835 0.467 1.00 83.88 361 GLU A CA 1
ATOM 2869 C C . GLU A 1 361 ? 28.803 -8.288 0.211 1.00 83.88 361 GLU A C 1
ATOM 2871 O O . GLU A 1 361 ? 27.912 -8.590 -0.595 1.00 83.88 361 GLU A O 1
ATOM 2876 N N . ALA A 1 362 ? 29.478 -9.225 0.874 1.00 86.50 362 ALA A N 1
ATOM 2877 C CA . ALA A 1 362 ? 29.075 -10.620 0.894 1.00 86.50 362 ALA A CA 1
ATOM 2878 C C . ALA A 1 362 ? 27.683 -10.741 1.522 1.00 86.50 362 ALA A C 1
ATOM 2880 O O . ALA A 1 362 ? 27.424 -10.211 2.595 1.00 86.50 362 ALA A O 1
ATOM 2881 N N . CYS A 1 363 ? 26.792 -11.501 0.893 1.00 85.00 363 CYS A N 1
ATOM 2882 C CA . CYS A 1 363 ? 25.424 -11.693 1.383 1.00 85.00 363 CYS A CA 1
ATOM 2883 C C . CYS A 1 363 ? 25.344 -12.397 2.746 1.00 85.00 363 CYS A C 1
ATOM 2885 O O . CYS A 1 363 ? 24.331 -12.287 3.436 1.00 85.00 363 CYS A O 1
ATOM 2887 N N . GLU A 1 364 ? 26.421 -13.088 3.130 1.00 91.31 364 GLU A N 1
ATOM 2888 C CA . GLU A 1 364 ? 26.614 -13.724 4.437 1.00 91.31 364 GLU A CA 1
ATOM 2889 C C . GLU A 1 364 ? 27.203 -12.778 5.494 1.00 91.31 364 GLU A C 1
ATOM 2891 O O . GLU A 1 364 ? 27.428 -13.181 6.635 1.00 91.31 364 GLU A O 1
ATOM 2896 N N . HIS A 1 365 ? 27.474 -11.517 5.145 1.00 91.19 365 HIS A N 1
ATOM 2897 C CA . HIS A 1 365 ? 27.994 -10.550 6.097 1.00 91.19 365 HIS A CA 1
ATOM 2898 C C . HIS A 1 365 ? 26.963 -10.282 7.194 1.00 91.19 365 HIS A C 1
ATOM 2900 O O . HIS A 1 365 ? 25.782 -10.048 6.930 1.00 91.19 365 HIS A O 1
ATOM 2906 N N . ASN A 1 366 ? 27.422 -10.329 8.439 1.00 95.19 366 ASN A N 1
ATOM 2907 C CA . ASN A 1 366 ? 26.571 -10.257 9.612 1.00 95.19 366 ASN A CA 1
ATOM 2908 C C . ASN A 1 366 ? 26.345 -8.792 10.012 1.00 95.19 366 ASN A C 1
ATOM 2910 O O . ASN A 1 366 ? 27.110 -8.226 10.799 1.00 95.19 366 ASN A O 1
ATOM 2914 N N . THR A 1 367 ? 25.309 -8.167 9.455 1.00 94.88 367 THR A N 1
ATOM 2915 C CA . THR A 1 367 ? 25.042 -6.741 9.677 1.00 94.88 367 THR A CA 1
ATOM 2916 C C . THR A 1 367 ? 23.561 -6.434 9.850 1.00 94.88 367 THR A C 1
ATOM 2918 O O . THR A 1 367 ? 22.705 -7.312 9.727 1.00 94.88 367 THR A O 1
ATOM 2921 N N . CYS A 1 368 ? 23.270 -5.193 10.227 1.00 96.88 368 CYS A N 1
ATOM 2922 C CA . CYS A 1 368 ? 21.919 -4.703 10.472 1.00 96.88 368 CYS A CA 1
ATOM 2923 C C . CYS A 1 368 ? 21.155 -4.519 9.152 1.00 96.88 368 CYS A C 1
ATOM 2925 O O . CYS A 1 368 ? 21.668 -4.812 8.072 1.00 96.88 368 CYS A O 1
ATOM 2927 N N . PHE A 1 369 ? 19.913 -4.041 9.202 1.00 95.06 369 PHE A N 1
ATOM 2928 C CA . PHE A 1 369 ? 19.085 -3.901 8.003 1.00 95.06 369 PHE A CA 1
ATOM 2929 C C . PHE A 1 369 ? 18.129 -2.720 8.091 1.00 95.06 369 PHE A C 1
ATOM 2931 O O . PHE A 1 369 ? 17.736 -2.296 9.177 1.00 95.06 369 PHE A O 1
ATOM 2938 N N . ILE A 1 370 ? 17.743 -2.183 6.937 1.00 92.81 370 ILE A N 1
ATOM 2939 C CA . ILE A 1 370 ? 16.654 -1.213 6.839 1.00 92.81 370 ILE A CA 1
ATOM 2940 C C . ILE A 1 370 ? 15.526 -1.883 6.060 1.00 92.81 370 ILE A C 1
ATOM 2942 O O . ILE A 1 370 ? 15.762 -2.408 4.977 1.00 92.81 370 ILE A O 1
ATOM 2946 N N . CYS A 1 371 ? 14.297 -1.833 6.564 1.00 89.38 371 CYS A N 1
ATOM 2947 C CA . CYS A 1 371 ? 13.104 -2.245 5.827 1.00 89.38 371 CYS A CA 1
ATOM 2948 C C . CYS A 1 371 ? 12.339 -1.039 5.308 1.00 89.38 371 CYS A C 1
ATOM 2950 O O . CYS A 1 371 ? 12.271 -0.008 5.973 1.00 89.38 371 CYS A O 1
ATOM 2952 N N . LYS A 1 372 ? 11.690 -1.189 4.157 1.00 83.12 372 LYS A N 1
ATOM 2953 C CA . LYS A 1 372 ? 10.569 -0.357 3.732 1.00 83.12 372 LYS A CA 1
ATOM 2954 C C . LYS A 1 372 ? 9.286 -1.146 3.987 1.00 83.12 372 LYS A C 1
ATOM 2956 O O . LYS A 1 372 ? 9.079 -2.191 3.378 1.00 83.12 372 LYS A O 1
ATOM 2961 N N . ALA A 1 373 ? 8.428 -0.649 4.871 1.00 71.56 373 ALA A N 1
ATOM 2962 C CA . ALA A 1 373 ? 7.119 -1.259 5.103 1.00 71.56 373 ALA A CA 1
ATOM 2963 C C . ALA A 1 373 ? 6.169 -0.935 3.932 1.00 71.56 373 ALA A C 1
ATOM 2965 O O . ALA A 1 373 ? 6.088 0.225 3.511 1.00 71.56 373 ALA A O 1
ATOM 2966 N N . ILE A 1 374 ? 5.463 -1.941 3.402 1.00 61.53 374 ILE A N 1
ATOM 2967 C CA . ILE A 1 374 ? 4.407 -1.767 2.394 1.00 61.53 374 ILE A CA 1
ATOM 2968 C C . ILE A 1 374 ? 3.060 -1.848 3.109 1.00 61.53 374 ILE A C 1
ATOM 2970 O O . ILE A 1 374 ? 2.697 -2.869 3.682 1.00 61.53 374 ILE A O 1
ATOM 2974 N N . GLY A 1 375 ? 2.276 -0.777 3.047 1.00 59.47 375 GLY A N 1
ATOM 2975 C CA . GLY A 1 375 ? 0.981 -0.733 3.714 1.00 59.47 375 GLY A CA 1
ATOM 2976 C C . GLY A 1 375 ? 1.087 -0.701 5.241 1.00 59.47 375 GLY A C 1
ATOM 2977 O O . GLY A 1 375 ? 2.078 -0.272 5.831 1.00 59.47 375 GLY A O 1
ATOM 2978 N N . TYR A 1 376 ? 0.007 -1.110 5.894 1.00 59.06 376 TYR A N 1
ATOM 2979 C CA . TYR A 1 376 ? -0.074 -1.147 7.345 1.00 59.06 376 TYR A CA 1
ATOM 2980 C C . TYR A 1 376 ? 0.726 -2.339 7.899 1.00 59.06 376 TYR A C 1
ATOM 2982 O O . TYR A 1 376 ? 0.468 -3.471 7.480 1.00 59.06 376 TYR A O 1
ATOM 2990 N N . PRO A 1 377 ? 1.663 -2.136 8.844 1.00 63.34 377 PRO A N 1
ATOM 2991 C CA . PRO A 1 377 ? 2.343 -3.254 9.485 1.00 63.34 377 PRO A CA 1
ATOM 2992 C C . PRO A 1 377 ? 1.343 -4.113 10.266 1.00 63.34 377 PRO A C 1
ATOM 2994 O O . PRO A 1 377 ? 0.260 -3.655 10.646 1.00 63.34 377 PRO A O 1
ATOM 2997 N N . LEU A 1 378 ? 1.713 -5.361 10.549 1.00 70.31 378 LEU A N 1
ATOM 2998 C CA . LEU A 1 378 ? 0.914 -6.217 11.423 1.00 70.31 378 LEU A CA 1
ATOM 2999 C C . LEU A 1 378 ? 0.624 -5.499 12.752 1.00 70.31 378 LEU A C 1
ATOM 3001 O O . LEU A 1 378 ? 1.474 -4.796 13.302 1.00 70.31 378 LEU A O 1
ATOM 3005 N N . LYS A 1 379 ? -0.597 -5.676 13.264 1.00 78.69 379 LYS A N 1
ATOM 3006 C CA . LYS A 1 379 ? -1.161 -5.017 14.458 1.00 78.69 379 LYS A CA 1
ATOM 3007 C C . LYS A 1 379 ? -1.392 -3.509 14.322 1.00 78.69 379 LYS A C 1
ATOM 3009 O O . LYS A 1 379 ? -1.822 -2.872 15.286 1.00 78.69 379 LYS A O 1
ATOM 3014 N N . HIS A 1 380 ? -1.150 -2.915 13.155 1.00 79.69 380 HIS A N 1
ATOM 3015 C CA . HIS A 1 380 ? -1.421 -1.499 12.953 1.00 79.69 380 HIS A CA 1
ATOM 3016 C C . HIS A 1 380 ? -2.917 -1.201 13.037 1.00 79.69 380 HIS A C 1
ATOM 3018 O O . HIS A 1 380 ? -3.734 -1.903 12.444 1.00 79.69 380 HIS A O 1
ATOM 3024 N N . VAL A 1 381 ? -3.260 -0.120 13.743 1.00 83.06 381 VAL A N 1
ATOM 3025 C CA . VAL A 1 381 ? -4.637 0.362 13.868 1.00 83.06 381 VAL A CA 1
ATOM 3026 C C . VAL A 1 381 ? -5.025 1.191 12.653 1.00 83.06 381 VAL A C 1
ATOM 3028 O O . VAL A 1 381 ? -4.531 2.308 12.458 1.00 83.06 381 VAL A O 1
ATOM 3031 N N . VAL A 1 382 ? -5.977 0.663 11.909 1.00 82.69 382 VAL A N 1
ATOM 3032 C CA . VAL A 1 382 ? -6.574 1.251 10.727 1.00 82.69 382 VAL A CA 1
ATOM 3033 C C . VAL A 1 382 ? -7.718 2.197 11.142 1.00 82.69 382 VAL A C 1
ATOM 3035 O O . VAL A 1 382 ? -8.536 1.827 11.988 1.00 82.69 382 VAL A O 1
ATOM 3038 N N . PRO A 1 383 ? -7.784 3.435 10.617 1.00 81.75 383 PRO A N 1
ATOM 3039 C CA . PRO A 1 383 ? -8.878 4.356 10.913 1.00 81.75 383 PRO A CA 1
ATOM 3040 C C . PRO A 1 383 ? -10.210 3.849 10.338 1.00 81.75 383 PRO A C 1
ATOM 3042 O O . PRO A 1 383 ? -10.278 3.398 9.195 1.00 81.75 383 PRO A O 1
ATOM 3045 N N . ALA A 1 384 ? -11.272 3.949 11.136 1.00 84.56 384 ALA A N 1
ATOM 3046 C CA . ALA A 1 384 ? -12.624 3.575 10.733 1.00 84.56 384 ALA A CA 1
ATOM 3047 C C . ALA A 1 384 ? -13.228 4.586 9.742 1.00 84.56 384 ALA A C 1
ATOM 3049 O O . ALA A 1 384 ? -12.951 5.783 9.817 1.00 84.56 384 ALA A O 1
ATOM 3050 N N . GLY A 1 385 ? -14.077 4.108 8.831 1.00 78.81 385 GLY A N 1
ATOM 3051 C CA . GLY A 1 385 ? -14.885 4.926 7.924 1.00 78.81 385 GLY A CA 1
ATOM 3052 C C . GLY A 1 385 ? -14.109 5.614 6.803 1.00 78.81 385 GLY A C 1
ATOM 3053 O O . GLY A 1 385 ? -14.685 6.420 6.070 1.00 78.81 385 GLY A O 1
ATOM 3054 N N . LEU A 1 386 ? -12.818 5.315 6.647 1.00 78.56 386 LEU A N 1
ATOM 3055 C CA . LEU A 1 386 ? -12.018 5.911 5.592 1.00 78.56 386 LEU A CA 1
ATOM 3056 C C . LEU A 1 386 ? -12.375 5.269 4.246 1.00 78.56 386 LEU A C 1
ATOM 3058 O O . LEU A 1 386 ? -12.132 4.083 4.014 1.00 78.56 386 LEU A O 1
ATOM 3062 N N . LYS A 1 387 ? -12.944 6.072 3.345 1.00 73.31 387 LYS A N 1
ATOM 3063 C CA . LYS A 1 387 ? -13.089 5.703 1.937 1.00 73.31 387 LYS A CA 1
ATOM 3064 C C . LYS A 1 387 ? -11.781 6.017 1.232 1.00 73.31 387 LYS A C 1
ATOM 3066 O O . LYS A 1 387 ? -11.458 7.184 1.021 1.00 73.31 387 LYS A O 1
ATOM 3071 N N . MET A 1 388 ? -11.038 4.980 0.875 1.00 61.22 388 MET A N 1
ATOM 3072 C CA . MET A 1 388 ? -9.928 5.132 -0.049 1.00 61.22 388 MET A CA 1
ATOM 3073 C C . MET A 1 388 ? -10.445 4.930 -1.456 1.00 61.22 388 MET A C 1
ATOM 3075 O O . MET A 1 388 ? -10.628 3.805 -1.920 1.00 61.22 388 MET A O 1
ATOM 3079 N N . ALA A 1 389 ? -10.662 6.050 -2.134 1.00 50.78 389 ALA A N 1
ATOM 3080 C CA . ALA A 1 389 ? -10.586 6.033 -3.576 1.00 50.78 389 ALA A CA 1
ATOM 3081 C C . ALA A 1 389 ? -9.117 5.767 -3.935 1.00 50.78 389 ALA A C 1
ATOM 3083 O O . ALA A 1 389 ? -8.239 6.558 -3.580 1.00 50.78 389 ALA A O 1
ATOM 3084 N N . LEU A 1 390 ? -8.843 4.663 -4.636 1.00 51.44 390 LEU A N 1
ATOM 3085 C CA . LEU A 1 390 ? -7.714 4.664 -5.566 1.00 51.44 390 LEU A CA 1
ATOM 3086 C C . LEU A 1 390 ? -7.898 5.912 -6.436 1.00 51.44 390 LEU A C 1
ATOM 3088 O O . LEU A 1 390 ? -9.032 6.260 -6.764 1.00 51.44 390 LEU A O 1
ATOM 3092 N N . SER A 1 391 ? -6.822 6.647 -6.698 1.00 40.25 391 SER A N 1
ATOM 3093 C CA . SER A 1 391 ? -6.845 8.060 -7.108 1.00 40.25 391 SER A CA 1
ATOM 3094 C C . SER A 1 391 ? -7.466 8.362 -8.482 1.00 40.25 391 SER A C 1
ATOM 3096 O O . SER A 1 391 ? -7.169 9.403 -9.058 1.00 40.25 391 SER A O 1
ATOM 3098 N N . PHE A 1 392 ? -8.325 7.498 -9.018 1.00 45.88 392 PHE A N 1
ATOM 3099 C CA . PHE A 1 392 ? -8.991 7.697 -10.290 1.00 45.88 392 PHE A CA 1
ATOM 3100 C C . PHE A 1 392 ? -10.351 6.991 -10.338 1.00 45.88 392 PHE A C 1
ATOM 3102 O O . PHE A 1 392 ? -10.486 5.830 -9.943 1.00 45.88 392 PHE A O 1
ATOM 3109 N N . GLU A 1 393 ? -11.364 7.672 -10.877 1.00 44.28 393 GLU A N 1
ATOM 3110 C CA . GLU A 1 393 ? -12.623 7.051 -11.287 1.00 44.28 393 GLU A CA 1
ATOM 3111 C C . GLU A 1 393 ? -12.349 6.125 -12.480 1.00 44.28 393 GLU A C 1
ATOM 3113 O O . GLU A 1 393 ? -12.452 6.487 -13.646 1.00 44.28 393 GLU A O 1
ATOM 3118 N N . MET A 1 394 ? -11.987 4.883 -12.162 1.00 41.16 394 MET A N 1
ATOM 3119 C CA . MET A 1 394 ? -11.625 3.789 -13.074 1.00 41.16 394 MET A CA 1
ATOM 3120 C C . MET A 1 394 ? -12.666 3.501 -14.180 1.00 41.16 394 MET A C 1
ATOM 3122 O O . MET A 1 394 ? -12.388 2.759 -15.119 1.00 41.16 394 MET A O 1
ATOM 3126 N N . ARG A 1 395 ? -13.872 4.077 -14.082 1.00 43.84 395 ARG A N 1
ATOM 3127 C CA . ARG A 1 395 ? -14.988 3.838 -15.004 1.00 43.84 395 ARG A CA 1
ATOM 3128 C C . ARG A 1 395 ? -14.778 4.464 -16.381 1.00 43.84 395 ARG A C 1
ATOM 3130 O O . ARG A 1 395 ? -15.171 3.833 -17.354 1.00 43.84 395 ARG A O 1
ATOM 3137 N N . GLU A 1 396 ? -14.134 5.627 -16.495 1.00 46.47 396 GLU A N 1
ATOM 3138 C CA . GLU A 1 396 ? -13.961 6.270 -17.810 1.00 46.47 396 GLU A CA 1
ATOM 3139 C C . GLU A 1 396 ? -12.864 5.610 -18.655 1.00 46.47 396 GLU A C 1
ATOM 3141 O O . GLU A 1 396 ? -13.036 5.435 -19.858 1.00 46.47 396 GLU A O 1
ATOM 3146 N N . ILE A 1 397 ? -11.772 5.147 -18.037 1.00 43.84 397 ILE A N 1
ATOM 3147 C CA . ILE A 1 397 ? -10.659 4.510 -18.762 1.00 43.84 397 ILE A CA 1
ATOM 3148 C C . ILE A 1 397 ? -11.013 3.078 -19.198 1.00 43.84 397 ILE A C 1
ATOM 3150 O O . ILE A 1 397 ? -10.677 2.677 -20.312 1.00 43.84 397 ILE A O 1
ATOM 3154 N N . ILE A 1 398 ? -11.732 2.310 -18.367 1.00 41.91 398 ILE A N 1
ATOM 3155 C CA . ILE A 1 398 ? -12.211 0.968 -18.748 1.00 41.91 398 ILE A CA 1
ATOM 3156 C C . ILE A 1 398 ? -13.299 1.076 -19.824 1.00 41.91 398 ILE A C 1
ATOM 3158 O O . ILE A 1 398 ? -13.261 0.318 -20.790 1.00 41.91 398 ILE A O 1
ATOM 3162 N N . ALA A 1 399 ? -14.203 2.060 -19.728 1.00 42.66 399 ALA A N 1
ATOM 3163 C CA . ALA A 1 399 ? -15.170 2.326 -20.790 1.00 42.66 399 ALA A CA 1
ATOM 3164 C C . ALA A 1 399 ? -14.478 2.751 -22.096 1.00 42.66 399 ALA A C 1
ATOM 3166 O O . ALA A 1 399 ? -14.866 2.271 -23.154 1.00 42.66 399 ALA A O 1
ATOM 3167 N N . ALA A 1 400 ? -13.416 3.563 -22.044 1.00 43.28 400 ALA A N 1
ATOM 3168 C CA . ALA A 1 400 ? -12.640 3.936 -23.227 1.00 43.28 400 ALA A CA 1
ATOM 3169 C C . ALA A 1 400 ? -11.879 2.742 -23.847 1.00 43.28 400 ALA A C 1
ATOM 3171 O O . ALA A 1 400 ? -11.852 2.605 -25.069 1.00 43.28 400 ALA A O 1
ATOM 3172 N N . GLY A 1 401 ? -11.319 1.840 -23.030 1.00 39.72 401 GLY A N 1
ATOM 3173 C CA . GLY A 1 401 ? -10.604 0.643 -23.497 1.00 39.72 401 GLY A CA 1
ATOM 3174 C C . GLY A 1 401 ? -11.507 -0.493 -24.014 1.00 39.72 401 GLY A C 1
ATOM 3175 O O . GLY A 1 401 ? -11.166 -1.172 -24.988 1.00 39.72 401 GLY A O 1
ATOM 3176 N N . GLU A 1 402 ? -12.690 -0.692 -23.422 1.00 39.69 402 GLU A N 1
ATOM 3177 C CA . GLU A 1 402 ? -13.704 -1.628 -23.940 1.00 39.69 402 GLU A CA 1
ATOM 3178 C C . GLU A 1 402 ? -14.454 -1.070 -25.162 1.00 39.69 402 GLU A C 1
ATOM 3180 O O . GLU A 1 402 ? -14.851 -1.838 -26.045 1.00 39.69 402 GLU A O 1
ATOM 3185 N N . TYR A 1 403 ? -14.615 0.255 -25.259 1.00 39.78 403 TYR A N 1
ATOM 3186 C CA . TYR A 1 403 ? -15.195 0.910 -26.435 1.00 39.78 403 TYR A CA 1
ATOM 3187 C C . TYR A 1 403 ? -14.282 0.792 -27.670 1.00 39.78 403 TYR A C 1
ATOM 3189 O O . TYR A 1 403 ? -14.778 0.561 -28.774 1.00 39.78 403 TYR A O 1
ATOM 3197 N N . ASP A 1 404 ? -12.957 0.832 -27.491 1.00 40.88 404 ASP A N 1
ATOM 3198 C CA . ASP A 1 404 ? -11.967 0.710 -28.576 1.00 40.88 404 ASP A CA 1
ATOM 3199 C C . ASP A 1 404 ? -11.921 -0.706 -29.200 1.00 40.88 404 ASP A C 1
ATOM 3201 O O . ASP A 1 404 ? -11.805 -0.888 -30.415 1.00 40.88 404 ASP A O 1
ATOM 3205 N N . SER A 1 405 ? -12.125 -1.759 -28.405 1.00 39.44 405 SER A N 1
ATOM 3206 C CA . SER A 1 405 ? -12.024 -3.138 -28.910 1.00 39.44 405 SER A CA 1
ATOM 3207 C C . SER A 1 405 ? -13.277 -3.640 -29.645 1.00 39.44 405 SER A C 1
ATOM 3209 O O . SER A 1 405 ? -13.152 -4.479 -30.541 1.00 39.44 405 SER A O 1
ATOM 3211 N N . ARG A 1 406 ? -14.477 -3.106 -29.358 1.00 44.03 406 ARG A N 1
ATOM 3212 C CA . ARG A 1 406 ? -15.716 -3.480 -30.079 1.00 44.03 406 ARG A CA 1
ATOM 3213 C C . ARG A 1 406 ? -16.004 -2.625 -31.317 1.00 44.03 406 ARG A C 1
ATOM 3215 O O . ARG A 1 406 ? -16.764 -3.072 -32.176 1.00 44.03 406 ARG A O 1
ATOM 3222 N N . LYS A 1 407 ? -15.386 -1.445 -31.460 1.00 39.12 407 LYS A N 1
ATOM 3223 C CA . LYS A 1 407 ? -15.642 -0.521 -32.583 1.00 39.12 407 LYS A CA 1
ATOM 3224 C C . LYS A 1 407 ? -14.569 -0.482 -33.676 1.00 39.12 407 LYS A C 1
ATOM 3226 O O . LYS A 1 407 ? -14.706 0.305 -34.605 1.00 39.12 407 LYS A O 1
ATOM 3231 N N . ARG A 1 408 ? -13.603 -1.413 -33.696 1.00 41.97 408 ARG A N 1
ATOM 3232 C CA . ARG A 1 408 ? -12.648 -1.608 -34.820 1.00 41.97 408 ARG A CA 1
ATOM 3233 C C . ARG A 1 408 ? -13.272 -1.978 -36.185 1.00 41.97 408 ARG A C 1
ATOM 3235 O O . ARG A 1 408 ? -12.547 -2.330 -37.111 1.00 41.97 408 ARG A O 1
ATOM 3242 N N . ARG A 1 409 ? -14.598 -1.889 -36.347 1.00 40.69 409 ARG A N 1
ATOM 3243 C CA . ARG A 1 409 ? -15.282 -1.927 -37.655 1.00 40.69 409 ARG A CA 1
ATOM 3244 C C . ARG A 1 409 ? -15.862 -0.591 -38.122 1.00 40.69 409 ARG A C 1
ATOM 3246 O O . ARG A 1 409 ? -16.307 -0.526 -39.260 1.00 40.69 409 ARG A O 1
ATOM 3253 N N . SER A 1 410 ? -15.810 0.471 -37.322 1.00 45.28 410 SER A N 1
ATOM 3254 C CA . SER A 1 410 ? -15.961 1.835 -37.833 1.00 45.28 410 SER A CA 1
ATOM 3255 C C . SER A 1 410 ? -14.622 2.529 -37.650 1.00 45.28 410 SER A C 1
ATOM 3257 O O . SER A 1 410 ? -14.189 2.697 -36.510 1.00 45.28 410 SER A O 1
ATOM 3259 N N . GLN A 1 411 ? -13.956 2.877 -38.754 1.00 47.22 411 GLN A N 1
ATOM 3260 C CA . GLN A 1 411 ? -12.791 3.763 -38.740 1.00 47.22 411 GLN A CA 1
ATOM 3261 C C . GLN A 1 411 ? -13.046 4.938 -37.774 1.00 47.22 411 GLN A C 1
ATOM 3263 O O . GLN A 1 411 ? -14.183 5.423 -37.722 1.00 47.22 411 GLN A O 1
ATOM 3268 N N . PRO A 1 412 ? -12.041 5.386 -36.994 1.00 52.28 412 PRO A N 1
ATOM 3269 C CA . PRO A 1 412 ? -12.158 6.660 -36.291 1.00 52.28 412 PRO A CA 1
ATOM 3270 C C . PRO A 1 412 ? -12.566 7.713 -37.321 1.00 52.28 412 PRO A C 1
ATOM 3272 O O . PRO A 1 412 ? -12.046 7.684 -38.438 1.00 52.28 412 PRO A O 1
ATOM 3275 N N . ALA A 1 413 ? -13.539 8.565 -36.980 1.00 65.06 413 ALA A N 1
ATOM 3276 C CA . ALA A 1 413 ? -13.959 9.648 -37.859 1.00 65.06 413 ALA A CA 1
ATOM 3277 C C . ALA A 1 413 ? -12.693 10.384 -38.310 1.00 65.06 413 ALA A C 1
ATOM 3279 O O . ALA A 1 413 ? -11.913 10.842 -37.472 1.00 65.06 413 ALA A O 1
ATOM 3280 N N . GLU A 1 414 ? -12.423 10.370 -39.617 1.00 85.25 414 GLU A N 1
ATOM 3281 C CA . GLU A 1 414 ? -11.301 11.119 -40.159 1.00 85.25 414 GLU A CA 1
ATOM 3282 C C . GLU A 1 414 ? -11.508 12.574 -39.753 1.00 85.25 414 GLU A C 1
ATOM 3284 O O . GLU A 1 414 ? -12.580 13.138 -39.983 1.00 85.25 414 GLU A O 1
ATOM 3289 N N . CYS A 1 415 ? -10.505 13.158 -39.097 1.00 87.62 415 CYS A N 1
ATOM 3290 C CA . CYS A 1 415 ? -10.557 14.568 -38.758 1.00 87.62 415 CYS A CA 1
ATOM 3291 C C . CYS A 1 415 ? -10.808 15.382 -40.029 1.00 87.62 415 CYS A C 1
ATOM 3293 O O . CYS A 1 415 ? -10.308 15.036 -41.105 1.00 87.62 415 CYS A O 1
ATOM 3295 N N . GLN A 1 416 ? -11.549 16.481 -39.901 1.00 89.69 416 GLN A N 1
ATOM 3296 C CA . GLN A 1 416 ? -11.790 17.382 -41.024 1.00 89.69 416 GLN A CA 1
ATOM 3297 C C . GLN A 1 416 ? -10.463 17.795 -41.683 1.00 89.69 416 GLN A C 1
ATOM 3299 O O . GLN A 1 416 ? -9.419 17.882 -41.030 1.00 89.69 416 GLN A O 1
ATOM 3304 N N . THR A 1 417 ? -10.475 18.064 -42.989 1.00 90.31 417 THR A N 1
ATOM 3305 C CA . THR A 1 417 ? -9.258 18.431 -43.726 1.00 90.31 417 THR A CA 1
ATOM 3306 C C . THR A 1 417 ? -8.532 19.601 -43.047 1.00 90.31 417 THR A C 1
ATOM 3308 O O . THR A 1 417 ? -9.112 20.660 -42.830 1.00 90.31 417 THR A O 1
ATOM 3311 N N . GLY A 1 418 ? -7.256 19.400 -42.699 1.00 89.25 418 GLY A N 1
ATOM 3312 C CA . GLY A 1 418 ? -6.427 20.380 -41.981 1.00 89.25 418 GLY A CA 1
ATOM 3313 C C . GLY A 1 418 ? -6.317 20.150 -40.468 1.00 89.25 418 GLY A C 1
ATOM 3314 O O . GLY A 1 418 ? -5.406 20.690 -39.840 1.00 89.25 418 GLY A O 1
ATOM 3315 N N . TRP A 1 419 ? -7.168 19.307 -39.884 1.00 93.56 419 TRP A N 1
ATOM 3316 C CA . TRP A 1 419 ? -7.094 18.902 -38.481 1.00 93.56 419 TRP A CA 1
ATOM 3317 C C . TRP A 1 419 ? -6.191 17.676 -38.308 1.00 93.56 419 TRP A C 1
ATOM 3319 O O . TRP A 1 419 ? -6.144 16.782 -39.153 1.00 93.56 419 TRP A O 1
ATOM 3329 N N . LYS A 1 420 ? -5.455 17.620 -37.196 1.00 90.31 420 LYS A N 1
ATOM 3330 C CA . LYS A 1 420 ? -4.560 16.507 -36.858 1.00 90.31 420 LYS A CA 1
ATOM 3331 C C . LYS A 1 420 ? -5.189 15.648 -35.769 1.00 90.31 420 LYS A C 1
ATOM 3333 O O . LYS A 1 420 ? -5.508 16.161 -34.699 1.00 90.31 420 LYS A O 1
ATOM 3338 N N . LEU A 1 421 ? -5.306 14.343 -36.014 1.00 88.56 421 LEU A N 1
ATOM 3339 C CA . LEU A 1 421 ? -5.722 13.387 -34.989 1.00 88.56 421 LEU A CA 1
ATOM 3340 C C . LEU A 1 421 ? -4.586 13.206 -33.974 1.00 88.56 421 LEU A C 1
ATOM 3342 O O . LEU A 1 421 ? -3.547 12.624 -34.289 1.00 88.56 421 LEU A O 1
ATOM 3346 N N . LEU A 1 422 ? -4.776 13.717 -32.759 1.00 83.44 422 LEU A N 1
ATOM 3347 C CA . LEU A 1 422 ? -3.861 13.544 -31.634 1.00 83.44 422 LEU A CA 1
ATOM 3348 C C . LEU A 1 422 ? -4.573 12.733 -30.546 1.00 83.44 422 LEU A C 1
ATOM 3350 O O . LEU A 1 422 ? -5.472 13.226 -29.864 1.00 83.44 422 LEU A O 1
ATOM 3354 N N . ASN A 1 423 ? -4.173 11.467 -30.398 1.00 80.62 423 ASN A N 1
ATOM 3355 C CA . ASN A 1 423 ? -4.923 10.438 -29.669 1.00 80.62 423 ASN A CA 1
ATOM 3356 C C . ASN A 1 423 ? -6.356 10.281 -30.208 1.00 80.62 423 ASN A C 1
ATOM 3358 O O . ASN A 1 423 ? -6.553 9.650 -31.240 1.00 80.62 423 ASN A O 1
ATOM 3362 N N . HIS A 1 424 ? -7.334 10.859 -29.508 1.00 80.12 424 HIS A N 1
ATOM 3363 C CA . HIS A 1 424 ? -8.770 10.755 -29.793 1.00 80.12 424 HIS A CA 1
ATOM 3364 C C . HIS A 1 424 ? -9.414 12.127 -30.026 1.00 80.12 424 HIS A C 1
ATOM 3366 O O . HIS A 1 424 ? -10.636 12.245 -30.045 1.00 80.12 424 HIS A O 1
ATOM 3372 N N . HIS A 1 425 ? -8.592 13.167 -30.167 1.00 85.94 425 HIS A N 1
ATOM 3373 C CA . HIS A 1 425 ? -9.043 14.526 -30.416 1.00 85.94 425 HIS A CA 1
ATOM 3374 C C . HIS A 1 425 ? -8.499 14.996 -31.757 1.00 85.94 425 HIS A C 1
ATOM 3376 O O . HIS A 1 425 ? -7.307 14.852 -32.040 1.00 85.94 425 HIS A O 1
ATOM 3382 N N . CYS A 1 426 ? -9.363 15.590 -32.568 1.00 92.75 426 CYS A N 1
ATOM 3383 C CA . CYS A 1 426 ? -8.935 16.348 -33.725 1.00 92.75 426 CYS A CA 1
ATOM 3384 C C . CYS A 1 426 ? -8.508 17.734 -33.244 1.00 92.75 426 CYS A C 1
ATOM 3386 O O . CYS A 1 426 ? -9.270 18.456 -32.598 1.00 92.75 426 CYS A O 1
ATOM 3388 N N . VAL A 1 427 ? -7.253 18.082 -33.522 1.00 93.69 427 VAL A N 1
ATOM 3389 C CA . VAL A 1 427 ? -6.628 19.331 -33.087 1.00 93.69 427 VAL A CA 1
ATOM 3390 C C . VAL A 1 427 ? -6.205 20.138 -34.306 1.00 93.69 427 VAL A C 1
ATOM 3392 O O . VAL A 1 427 ? -5.514 19.627 -35.191 1.00 93.69 427 VAL A O 1
ATOM 3395 N N . TYR A 1 428 ? -6.591 21.409 -34.342 1.00 94.69 428 TYR A N 1
ATOM 3396 C CA . TYR A 1 428 ? -6.208 22.344 -35.394 1.00 94.69 428 TYR A CA 1
ATOM 3397 C C . TYR A 1 428 ? -5.215 23.366 -34.858 1.00 94.69 428 TYR A C 1
ATOM 3399 O O . TYR A 1 428 ? -5.478 24.038 -33.861 1.00 94.69 428 TYR A O 1
ATOM 3407 N N . PHE A 1 429 ? -4.075 23.493 -35.534 1.00 93.62 429 PHE A N 1
ATOM 3408 C CA . PHE A 1 429 ? -3.053 24.484 -35.210 1.00 93.62 429 PHE A CA 1
ATOM 3409 C C . PHE A 1 429 ? -3.153 25.632 -36.207 1.00 93.62 429 PHE A C 1
ATOM 3411 O O . PHE A 1 429 ? -2.830 25.453 -37.381 1.00 93.62 429 PHE A O 1
ATOM 3418 N N . ASN A 1 430 ? -3.565 26.808 -35.738 1.00 93.94 430 ASN A N 1
ATOM 3419 C CA . ASN A 1 430 ? -3.597 28.007 -36.561 1.00 93.94 430 ASN A CA 1
ATOM 3420 C C . ASN A 1 430 ? -2.406 28.907 -36.216 1.00 93.94 430 ASN A C 1
ATOM 3422 O O . ASN A 1 430 ? -2.226 29.307 -35.066 1.00 93.94 430 ASN A O 1
ATOM 3426 N N . THR A 1 431 ? -1.583 29.220 -37.216 1.00 93.12 431 THR A N 1
ATOM 3427 C CA . THR A 1 431 ? -0.384 30.054 -37.063 1.00 93.12 431 THR A CA 1
ATOM 3428 C C . THR A 1 431 ? -0.645 31.543 -37.299 1.00 93.12 431 THR A C 1
ATOM 3430 O O . THR A 1 431 ? 0.293 32.335 -37.235 1.00 93.12 431 THR A O 1
ATOM 3433 N N . SER A 1 432 ? -1.882 31.948 -37.603 1.00 93.75 432 SER A N 1
ATOM 3434 C CA . SER A 1 432 ? -2.252 33.358 -37.728 1.00 93.75 432 SER A CA 1
ATOM 3435 C C . SER A 1 432 ? -2.226 34.049 -36.368 1.00 93.75 432 SER A C 1
ATOM 3437 O O . SER A 1 432 ? -2.763 33.542 -35.387 1.00 93.75 432 SER A O 1
ATOM 3439 N N . ASN A 1 433 ? -1.618 35.234 -36.321 1.00 91.56 433 ASN A N 1
ATOM 3440 C CA . ASN A 1 433 ? -1.589 36.059 -35.122 1.00 91.56 433 ASN A CA 1
ATOM 3441 C C . ASN A 1 433 ? -2.922 36.801 -34.996 1.00 91.56 433 ASN A C 1
ATOM 3443 O O . ASN A 1 433 ? -3.133 37.792 -35.692 1.00 91.56 433 ASN A O 1
ATOM 3447 N N . VAL A 1 434 ? -3.790 36.338 -34.101 1.00 92.44 434 VAL A N 1
ATOM 3448 C CA . VAL A 1 434 ? -5.110 36.937 -33.848 1.00 92.44 434 VAL A CA 1
ATOM 3449 C C . VAL A 1 434 ? -5.303 37.217 -32.359 1.00 92.44 434 VAL A C 1
ATOM 3451 O O . VAL A 1 434 ? -4.570 36.695 -31.509 1.00 92.44 434 VAL A O 1
ATOM 3454 N N . THR A 1 435 ? -6.262 38.073 -32.028 1.00 90.44 435 THR A N 1
ATOM 3455 C CA . THR A 1 435 ? -6.702 38.261 -30.641 1.00 90.44 435 THR A CA 1
ATOM 3456 C C . THR A 1 435 ? -7.373 36.989 -30.119 1.00 90.44 435 THR A C 1
ATOM 3458 O O . THR A 1 435 ? -7.767 36.110 -30.887 1.00 90.44 435 THR A O 1
ATOM 3461 N N . ARG A 1 436 ? -7.520 36.865 -28.795 1.00 88.12 436 ARG A N 1
ATOM 3462 C CA . ARG A 1 436 ? -8.203 35.700 -28.211 1.00 88.12 436 ARG A CA 1
ATOM 3463 C C . ARG A 1 436 ? -9.645 35.571 -28.710 1.00 88.12 436 ARG A C 1
ATOM 3465 O O . ARG A 1 436 ? -10.073 34.456 -28.981 1.00 88.12 436 ARG A O 1
ATOM 3472 N N . ASP A 1 437 ? -10.367 36.682 -28.818 1.00 89.50 437 ASP A N 1
ATOM 3473 C CA . ASP A 1 437 ? -11.778 36.672 -29.220 1.00 89.50 437 ASP A CA 1
ATOM 3474 C C . ASP A 1 437 ? -11.925 36.212 -30.677 1.00 89.50 437 ASP A C 1
ATOM 3476 O O . ASP A 1 437 ? -12.791 35.401 -30.992 1.00 89.50 437 ASP A O 1
ATOM 3480 N N . GLU A 1 438 ? -11.012 36.640 -31.552 1.00 92.94 438 GLU A N 1
ATOM 3481 C CA . GLU A 1 438 ? -10.932 36.161 -32.936 1.00 92.94 438 GLU A CA 1
ATOM 3482 C C . GLU A 1 438 ? -10.539 34.675 -33.017 1.00 92.94 438 GLU A C 1
ATOM 3484 O O . GLU A 1 438 ? -11.082 33.945 -33.846 1.00 92.94 438 GLU A O 1
ATOM 3489 N N . ALA A 1 439 ? -9.627 34.204 -32.156 1.00 93.50 439 ALA A N 1
ATOM 3490 C CA . ALA A 1 439 ? -9.260 32.789 -32.072 1.00 93.50 439 ALA A CA 1
ATOM 3491 C C . ALA A 1 439 ? -10.438 31.915 -31.613 1.00 93.50 439 ALA A C 1
ATOM 3493 O O . ALA A 1 439 ? -10.690 30.862 -32.197 1.00 93.50 439 ALA A O 1
ATOM 3494 N N . ASP A 1 440 ? -11.174 32.356 -30.591 1.00 90.94 440 ASP A N 1
ATOM 3495 C CA . ASP A 1 440 ? -12.360 31.662 -30.089 1.00 90.94 440 ASP A CA 1
ATOM 3496 C C . ASP A 1 440 ? -13.461 31.616 -31.154 1.00 90.94 440 ASP A C 1
ATOM 3498 O O . ASP A 1 440 ? -13.978 30.546 -31.478 1.00 90.94 440 ASP A O 1
ATOM 3502 N N . GLN A 1 441 ? -13.734 32.755 -31.798 1.00 94.62 441 GLN A N 1
ATOM 3503 C CA . GLN A 1 441 ? -14.675 32.838 -32.911 1.00 94.62 441 GLN A CA 1
ATOM 3504 C C . GLN A 1 441 ? -14.268 31.921 -34.074 1.00 94.62 441 GLN A C 1
ATOM 3506 O O . GLN A 1 441 ? -15.121 31.236 -34.638 1.00 94.62 441 GLN A O 1
ATOM 3511 N N . PHE A 1 442 ? -12.977 31.858 -34.420 1.00 95.75 442 PHE A N 1
ATOM 3512 C CA . PHE A 1 442 ? -12.478 30.947 -35.451 1.00 95.75 442 PHE A CA 1
ATOM 3513 C C . PHE A 1 442 ? -12.718 29.483 -35.076 1.00 95.75 442 PHE A C 1
ATOM 3515 O O . PHE A 1 442 ? -13.205 28.712 -35.909 1.00 95.75 442 PHE A O 1
ATOM 3522 N N . CYS A 1 443 ? -12.378 29.088 -33.845 1.00 94.94 443 CYS A N 1
ATOM 3523 C CA . CYS A 1 443 ? -12.556 27.711 -33.400 1.00 94.94 443 CYS A CA 1
ATOM 3524 C C . CYS A 1 443 ? -14.037 27.316 -33.423 1.00 94.94 443 CYS A C 1
ATOM 3526 O O . CYS A 1 443 ? -14.366 26.282 -34.002 1.00 94.94 443 CYS A O 1
ATOM 3528 N N . ASN A 1 444 ? -14.920 28.183 -32.915 1.00 94.12 444 ASN A N 1
ATOM 3529 C CA . ASN A 1 444 ? -16.369 27.967 -32.912 1.00 94.12 444 ASN A CA 1
ATOM 3530 C C . ASN A 1 444 ? -16.936 27.837 -34.336 1.00 94.12 444 ASN A C 1
ATOM 3532 O O . ASN A 1 444 ? -17.730 26.939 -34.612 1.00 94.12 444 ASN A O 1
ATOM 3536 N N . ASN A 1 445 ? -16.476 28.672 -35.274 1.00 95.19 445 ASN A N 1
ATOM 3537 C CA . ASN A 1 445 ? -16.877 28.589 -36.684 1.00 95.19 445 ASN A CA 1
ATOM 3538 C C . ASN A 1 445 ? -16.367 27.321 -37.389 1.00 95.19 445 ASN A C 1
ATOM 3540 O O . ASN A 1 445 ? -16.913 26.935 -38.420 1.00 95.19 445 ASN A O 1
ATOM 3544 N N . SER A 1 446 ? -15.331 26.678 -36.846 1.00 93.38 446 SER A N 1
ATOM 3545 C CA . SER A 1 446 ? -14.712 25.468 -37.401 1.00 93.38 446 SER A CA 1
ATOM 3546 C C . SER A 1 446 ? -15.199 24.184 -36.716 1.00 93.38 446 SER A C 1
ATOM 3548 O O . SER A 1 446 ? -14.513 23.169 -36.767 1.00 93.38 446 SER A O 1
ATOM 3550 N N . ASN A 1 447 ? -16.359 24.223 -36.049 1.00 93.81 447 ASN A N 1
ATOM 3551 C CA . ASN A 1 447 ? -16.908 23.112 -35.261 1.00 93.81 447 ASN A CA 1
ATOM 3552 C C . ASN A 1 447 ? -15.970 22.614 -34.137 1.00 93.81 447 ASN A C 1
ATOM 3554 O O . ASN A 1 447 ? -15.959 21.440 -33.769 1.00 93.81 447 ASN A O 1
ATOM 3558 N N . GLY A 1 448 ? -15.160 23.515 -33.585 1.00 92.38 448 GLY A N 1
ATOM 3559 C CA . GLY A 1 448 ? -14.322 23.250 -32.425 1.00 92.38 448 GLY A CA 1
ATOM 3560 C C . GLY A 1 448 ? -14.489 24.314 -31.354 1.00 92.38 448 GLY A C 1
ATOM 3561 O O . GLY A 1 448 ? -15.322 25.204 -31.446 1.00 92.38 448 GLY A O 1
ATOM 3562 N N . GLN A 1 449 ? -13.653 24.232 -30.333 1.00 93.50 449 GLN A N 1
ATOM 3563 C CA . GLN A 1 449 ? -13.504 25.257 -29.306 1.00 93.50 449 GLN A CA 1
ATOM 3564 C C . GLN A 1 449 ? -12.023 25.574 -29.115 1.00 93.50 449 GLN A C 1
ATOM 3566 O O . GLN A 1 449 ? -11.160 24.727 -29.381 1.00 93.50 449 GLN A O 1
ATOM 3571 N N . LEU A 1 450 ? -11.710 26.786 -28.653 1.00 91.62 450 LEU A N 1
ATOM 3572 C CA . LEU A 1 450 ? -10.349 27.116 -28.241 1.00 91.62 450 LEU A CA 1
ATOM 3573 C C . LEU A 1 450 ? -9.937 26.152 -27.122 1.00 91.62 450 LEU A C 1
ATOM 3575 O O . LEU A 1 450 ? -10.711 25.937 -26.191 1.00 91.62 450 LEU A O 1
ATOM 3579 N N . ALA A 1 451 ? -8.749 25.548 -27.226 1.00 83.94 451 ALA A N 1
ATOM 3580 C CA . ALA A 1 451 ? -8.306 24.496 -26.311 1.00 83.94 451 ALA A CA 1
ATOM 3581 C C . ALA A 1 451 ? -8.542 24.903 -24.831 1.00 83.94 451 ALA A C 1
ATOM 3583 O O . ALA A 1 451 ? -7.909 25.871 -24.381 1.00 83.94 451 ALA A O 1
ATOM 3584 N N . PRO A 1 452 ? -9.462 24.222 -24.100 1.00 78.44 452 PRO A N 1
ATOM 3585 C CA . PRO A 1 452 ? -9.860 24.584 -22.736 1.00 78.44 452 PRO A CA 1
ATOM 3586 C C . PRO A 1 452 ? -8.703 24.401 -21.745 1.00 78.44 452 PRO A C 1
ATOM 3588 O O . PRO A 1 452 ? -7.632 23.956 -22.140 1.00 78.44 452 PRO A O 1
ATOM 3591 N N . ASP A 1 453 ? -8.909 24.720 -20.460 1.00 64.81 453 ASP A N 1
ATOM 3592 C CA . ASP A 1 453 ? -7.963 24.372 -19.384 1.00 64.81 453 ASP A CA 1
ATOM 3593 C C . ASP A 1 453 ? -7.791 22.848 -19.372 1.00 64.81 453 ASP A C 1
ATOM 3595 O O . ASP A 1 453 ? -8.644 22.099 -18.893 1.00 64.81 453 ASP A O 1
ATOM 3599 N N . LEU A 1 454 ? -6.749 22.392 -20.065 1.00 61.00 454 LEU A N 1
ATOM 3600 C CA . LEU A 1 454 ? -6.573 20.998 -20.433 1.00 61.00 454 LEU A CA 1
ATOM 3601 C C . LEU A 1 454 ? -6.302 20.178 -19.173 1.00 61.00 454 LEU A C 1
ATOM 3603 O O . LEU A 1 454 ? -5.540 20.594 -18.296 1.00 61.00 454 LEU A O 1
ATOM 3607 N N . ASN A 1 455 ? -6.834 18.953 -19.117 1.00 62.16 455 ASN A N 1
ATOM 3608 C CA . ASN A 1 455 ? -6.247 17.968 -18.215 1.00 62.16 455 ASN A CA 1
ATOM 3609 C C . ASN A 1 455 ? -4.748 17.803 -18.563 1.00 62.16 455 ASN A C 1
ATOM 3611 O O . ASN A 1 455 ? -4.317 18.073 -19.691 1.00 62.16 455 ASN A O 1
ATOM 3615 N N . SER A 1 456 ? -3.929 17.386 -17.593 1.00 59.84 456 SER A N 1
ATOM 3616 C CA . SER A 1 456 ? -2.468 17.324 -17.775 1.00 59.84 456 SER A CA 1
ATOM 3617 C C . SER A 1 456 ? -2.045 16.488 -18.986 1.00 59.84 456 SER A C 1
ATOM 3619 O O . SER A 1 456 ? -1.005 16.751 -19.578 1.00 59.84 456 SER A O 1
ATOM 3621 N N . GLN A 1 457 ? -2.871 15.521 -19.390 1.00 63.50 457 GLN A N 1
ATOM 3622 C CA . GLN A 1 457 ? -2.588 14.624 -20.499 1.00 63.50 457 GLN A CA 1
ATOM 3623 C C . GLN A 1 457 ? -2.751 15.301 -21.867 1.00 63.50 457 GLN A C 1
ATOM 3625 O O . GLN A 1 457 ? -1.848 15.218 -22.697 1.00 63.50 457 GLN A O 1
ATOM 3630 N N . LEU A 1 458 ? -3.865 15.998 -22.115 1.00 71.94 458 LEU A N 1
ATOM 3631 C CA . LEU A 1 458 ? -4.093 16.692 -23.387 1.00 71.94 458 LEU A CA 1
ATOM 3632 C C . LEU A 1 458 ? -3.143 17.884 -23.548 1.00 71.94 458 LEU A C 1
ATOM 3634 O O . LEU A 1 458 ? -2.675 18.154 -24.654 1.00 71.94 458 LEU A O 1
ATOM 3638 N N . HIS A 1 459 ? -2.773 18.525 -22.433 1.00 75.62 459 HIS A N 1
ATOM 3639 C CA . HIS A 1 459 ? -1.721 19.538 -22.408 1.00 75.62 459 HIS A CA 1
ATOM 3640 C C . HIS A 1 459 ? -0.381 18.984 -22.891 1.00 75.62 459 HIS A C 1
ATOM 3642 O O . HIS A 1 459 ? 0.222 19.542 -23.806 1.00 75.62 459 HIS A O 1
ATOM 3648 N N . ASP A 1 460 ? 0.060 17.857 -22.330 1.00 68.75 460 ASP A N 1
ATOM 3649 C CA . ASP A 1 460 ? 1.328 17.231 -22.703 1.00 68.75 460 ASP A CA 1
ATOM 3650 C C . ASP A 1 460 ? 1.328 16.749 -24.156 1.00 68.75 460 ASP A C 1
ATOM 3652 O O . ASP A 1 460 ? 2.357 16.810 -24.828 1.00 68.75 460 ASP A O 1
ATOM 3656 N N . ILE A 1 461 ? 0.183 16.292 -24.667 1.00 74.75 461 ILE A N 1
ATOM 3657 C CA . ILE A 1 461 ? 0.037 15.852 -26.059 1.00 74.75 461 ILE A CA 1
ATOM 3658 C C . ILE A 1 461 ? 0.155 17.037 -27.022 1.00 74.75 461 ILE A C 1
ATOM 3660 O O . ILE A 1 461 ? 0.923 16.964 -27.983 1.00 74.75 461 ILE A O 1
ATOM 3664 N N . ILE A 1 462 ? -0.557 18.137 -26.760 1.00 80.19 462 ILE A N 1
ATOM 3665 C CA . ILE A 1 462 ? -0.490 19.348 -27.590 1.00 80.19 462 ILE A CA 1
ATOM 3666 C C . ILE A 1 462 ? 0.907 19.969 -27.504 1.00 80.19 462 ILE A C 1
ATOM 3668 O O . ILE A 1 462 ? 1.487 20.312 -28.534 1.00 80.19 462 ILE A O 1
ATOM 3672 N N . ALA A 1 463 ? 1.497 20.029 -26.307 1.00 75.88 463 ALA A N 1
ATOM 3673 C CA . ALA A 1 463 ? 2.868 20.486 -26.121 1.00 75.88 463 ALA A CA 1
ATOM 3674 C C . ALA A 1 463 ? 3.849 19.634 -26.936 1.00 75.88 463 ALA A C 1
ATOM 3676 O O . ALA A 1 463 ? 4.645 20.186 -27.691 1.00 75.88 463 ALA A O 1
ATOM 3677 N N . ARG A 1 464 ? 3.763 18.296 -26.864 1.00 74.19 464 ARG A N 1
ATOM 3678 C CA . ARG A 1 464 ? 4.604 17.392 -27.668 1.00 74.19 464 ARG A CA 1
ATOM 3679 C C . ARG A 1 464 ? 4.413 17.609 -29.163 1.00 74.19 464 ARG A C 1
ATOM 3681 O O . ARG A 1 464 ? 5.409 17.678 -29.871 1.00 74.19 464 ARG A O 1
ATOM 3688 N N . ALA A 1 465 ? 3.178 17.758 -29.639 1.00 77.75 465 ALA A N 1
ATOM 3689 C CA . ALA A 1 465 ? 2.908 18.014 -31.052 1.00 77.75 465 ALA A CA 1
ATOM 3690 C C . ALA A 1 465 ? 3.582 19.313 -31.530 1.00 77.75 465 ALA A C 1
ATOM 3692 O O . ALA A 1 465 ? 4.229 19.322 -32.583 1.00 77.75 465 ALA A O 1
ATOM 3693 N N . ILE A 1 466 ? 3.521 20.374 -30.717 1.00 78.88 466 ILE A N 1
ATOM 3694 C CA . ILE A 1 466 ? 4.226 21.633 -30.984 1.00 78.88 466 ILE A CA 1
ATOM 3695 C C . ILE A 1 466 ? 5.747 21.422 -30.949 1.00 78.88 466 ILE A C 1
ATOM 3697 O O . ILE A 1 466 ? 6.445 21.857 -31.861 1.00 78.88 466 ILE A O 1
ATOM 3701 N N . PHE A 1 467 ? 6.263 20.691 -29.957 1.00 72.94 467 PHE A N 1
ATOM 3702 C CA . PHE A 1 467 ? 7.686 20.361 -29.839 1.00 72.94 467 PHE A CA 1
ATOM 3703 C C . PHE A 1 467 ? 8.211 19.477 -30.967 1.00 72.94 467 PHE A C 1
ATOM 3705 O O . PHE A 1 467 ? 9.392 19.536 -31.272 1.00 72.94 467 PHE A O 1
ATOM 3712 N N . THR A 1 468 ? 7.393 18.647 -31.601 1.00 72.50 468 THR A N 1
ATOM 3713 C CA . THR A 1 468 ? 7.849 17.805 -32.719 1.00 72.50 468 THR A CA 1
ATOM 3714 C C . THR A 1 468 ? 7.847 18.535 -34.060 1.00 72.50 468 THR A C 1
ATOM 3716 O O . THR A 1 468 ? 8.459 18.062 -35.013 1.00 72.50 468 THR A O 1
ATOM 3719 N N . SER A 1 469 ? 7.194 19.696 -34.141 1.00 77.94 469 SER A N 1
ATOM 3720 C CA . SER A 1 469 ? 7.059 20.468 -35.373 1.00 77.94 469 SER A CA 1
ATOM 3721 C C . SER A 1 469 ? 8.019 21.654 -35.378 1.00 77.94 469 SER A C 1
ATOM 3723 O O . SER A 1 469 ? 7.805 22.620 -34.646 1.00 77.94 469 SER A O 1
ATOM 3725 N N . GLN A 1 470 ? 9.042 21.624 -36.240 1.00 77.62 470 GLN A N 1
ATOM 3726 C CA . GLN A 1 470 ? 10.023 22.717 -36.359 1.00 77.62 470 GLN A CA 1
ATOM 3727 C C . GLN A 1 470 ? 9.357 24.087 -36.580 1.00 77.62 470 GLN A C 1
ATOM 3729 O O . GLN A 1 470 ? 9.805 25.085 -36.016 1.00 77.62 470 GLN A O 1
ATOM 3734 N N . ASP A 1 471 ? 8.240 24.115 -37.311 1.00 76.88 471 ASP A N 1
ATOM 3735 C CA . ASP A 1 471 ? 7.496 25.344 -37.606 1.00 76.88 471 ASP A CA 1
ATOM 3736 C C . ASP A 1 471 ? 6.704 25.893 -36.408 1.00 76.88 471 ASP A C 1
ATOM 3738 O O . ASP A 1 471 ? 6.504 27.101 -36.297 1.00 76.88 471 ASP A O 1
ATOM 3742 N N . LEU A 1 472 ? 6.270 25.031 -35.478 1.00 79.62 472 LEU A N 1
ATOM 3743 C CA . LEU A 1 472 ? 5.414 25.437 -34.355 1.00 79.62 472 LEU A CA 1
ATOM 3744 C C . LEU A 1 472 ? 6.228 25.805 -33.105 1.00 79.62 472 LEU A C 1
ATOM 3746 O O . LEU A 1 472 ? 5.772 26.608 -32.297 1.00 79.62 472 LEU A O 1
ATOM 3750 N N . GLN A 1 473 ? 7.450 25.282 -32.957 1.00 76.62 473 GLN A N 1
ATOM 3751 C CA . GLN A 1 473 ? 8.324 25.537 -31.799 1.00 76.62 473 GLN A CA 1
ATOM 3752 C C . GLN A 1 473 ? 8.657 27.022 -31.570 1.00 76.62 473 GLN A C 1
ATOM 3754 O O . GLN A 1 473 ? 9.007 27.413 -30.457 1.00 76.62 473 GLN A O 1
ATOM 3759 N N . ARG A 1 474 ? 8.588 27.855 -32.617 1.00 77.56 474 ARG A N 1
ATOM 3760 C CA . ARG A 1 474 ? 8.904 29.294 -32.546 1.00 77.56 474 ARG A CA 1
ATOM 3761 C C . ARG A 1 474 ? 7.700 30.165 -32.178 1.00 77.56 474 ARG A C 1
ATOM 3763 O O . ARG A 1 474 ? 7.853 31.376 -32.021 1.00 77.56 474 ARG A O 1
ATOM 3770 N N . LEU A 1 475 ? 6.518 29.566 -32.059 1.00 77.44 475 LEU A N 1
ATOM 3771 C CA . LEU A 1 475 ? 5.247 30.257 -31.889 1.00 77.44 475 LEU A CA 1
ATOM 3772 C C . LEU A 1 475 ? 4.748 30.163 -30.439 1.00 77.44 475 LEU A C 1
ATOM 3774 O O . LEU A 1 475 ? 5.020 29.197 -29.728 1.00 77.44 475 LEU A O 1
ATOM 3778 N N . ARG A 1 476 ? 4.013 31.188 -29.990 1.00 80.94 476 ARG A N 1
ATOM 3779 C CA . ARG A 1 476 ? 3.355 31.223 -28.672 1.00 80.94 476 ARG A CA 1
ATOM 3780 C C . ARG A 1 476 ? 1.859 31.092 -28.877 1.00 80.94 476 ARG A C 1
ATOM 3782 O O . ARG A 1 476 ? 1.290 31.948 -29.532 1.00 80.94 476 ARG A O 1
ATOM 3789 N N . PHE A 1 477 ? 1.230 30.064 -28.326 1.00 81.38 477 PHE A N 1
ATOM 3790 C CA . PHE A 1 477 ? -0.175 29.785 -28.623 1.00 81.38 477 PHE A CA 1
ATOM 3791 C C . PHE A 1 477 ? -1.110 30.326 -27.540 1.00 81.38 477 PHE A C 1
ATOM 3793 O O . PHE A 1 477 ? -0.818 30.206 -26.347 1.00 81.38 477 PHE A O 1
ATOM 3800 N N . TRP A 1 478 ? -2.253 30.875 -27.948 1.00 79.62 478 TRP A N 1
ATOM 3801 C CA . TRP A 1 478 ? -3.404 31.067 -27.077 1.00 79.62 478 TRP A CA 1
ATOM 3802 C C . TRP A 1 478 ? -3.924 29.712 -26.595 1.00 79.62 478 TRP A C 1
ATOM 3804 O O . TRP A 1 478 ? -4.145 28.802 -27.396 1.00 79.62 478 TRP A O 1
ATOM 3814 N N . HIS A 1 479 ? -4.144 29.603 -25.285 1.00 69.62 479 HIS A N 1
ATOM 3815 C CA . HIS A 1 479 ? -4.878 28.502 -24.667 1.00 69.62 479 HIS A CA 1
ATOM 3816 C C . HIS A 1 479 ? -5.696 29.027 -23.484 1.00 69.62 479 HIS A C 1
ATOM 3818 O O . HIS A 1 479 ? -5.414 30.092 -22.925 1.00 69.62 479 HIS A O 1
ATOM 3824 N N . ILE A 1 480 ? -6.712 28.276 -23.080 1.00 54.97 480 ILE A N 1
ATOM 3825 C CA . ILE A 1 480 ? -7.429 28.534 -21.836 1.00 54.97 480 ILE A CA 1
ATOM 3826 C C . ILE A 1 480 ? -6.635 27.799 -20.752 1.00 54.97 480 ILE A C 1
ATOM 3828 O O . ILE A 1 480 ? -6.366 26.610 -20.899 1.00 54.97 480 ILE A O 1
ATOM 3832 N N . GLY A 1 481 ? -6.155 28.483 -19.708 1.00 56.03 481 GLY A N 1
ATOM 3833 C CA . GLY A 1 481 ? -5.514 27.755 -18.613 1.00 56.03 481 GLY A CA 1
ATOM 3834 C C . GLY A 1 481 ? -5.066 28.542 -17.390 1.00 56.03 481 GLY A C 1
ATOM 3835 O O . GLY A 1 481 ? -4.477 29.605 -17.538 1.00 56.03 481 GLY A O 1
ATOM 3836 N N . ARG A 1 482 ? -5.289 28.026 -16.173 1.00 51.25 482 ARG A N 1
ATOM 3837 C CA . ARG A 1 482 ? -4.735 28.624 -14.941 1.00 51.25 482 ARG A CA 1
ATOM 3838 C C . ARG A 1 482 ? -3.258 28.236 -14.746 1.00 51.25 482 ARG A C 1
ATOM 3840 O O . ARG A 1 482 ? -2.917 27.058 -14.844 1.00 51.25 482 ARG A O 1
ATOM 3847 N N . PRO A 1 483 ? -2.370 29.172 -14.363 1.00 52.25 483 PRO A N 1
ATOM 3848 C CA . PRO A 1 483 ? -1.018 28.827 -13.940 1.00 52.25 483 PRO A CA 1
ATOM 3849 C C . PRO A 1 483 ? -1.052 27.924 -12.701 1.00 52.25 483 PRO A C 1
ATOM 3851 O O . PRO A 1 483 ? -1.786 28.198 -11.749 1.00 52.25 483 PRO A O 1
ATOM 3854 N N . LYS A 1 484 ? -0.193 26.896 -12.661 1.00 47.94 484 LYS A N 1
ATOM 3855 C CA . LYS A 1 484 ? -0.052 25.967 -11.516 1.00 47.94 484 LYS A CA 1
ATOM 3856 C C . LYS A 1 484 ? 0.345 26.646 -10.188 1.00 47.94 484 LYS A C 1
ATOM 3858 O O . LYS A 1 484 ? 0.359 25.984 -9.157 1.00 47.94 484 LYS A O 1
ATOM 3863 N N . THR A 1 485 ? 0.683 27.937 -10.192 1.00 46.31 485 THR A N 1
ATOM 3864 C CA . THR A 1 485 ? 1.238 28.679 -9.047 1.00 46.31 485 THR A CA 1
ATOM 3865 C C . THR A 1 485 ? 0.272 29.663 -8.371 1.00 46.31 485 THR A C 1
ATOM 3867 O O . THR A 1 485 ? 0.686 30.351 -7.440 1.00 46.31 485 THR A O 1
ATOM 3870 N N . CYS A 1 486 ? -1.003 29.743 -8.769 1.00 44.34 486 CYS A N 1
ATOM 3871 C CA . CYS A 1 486 ? -1.953 30.707 -8.189 1.00 44.34 486 CYS A CA 1
ATOM 3872 C C . CYS A 1 486 ? -2.867 30.091 -7.109 1.00 44.34 486 CYS A C 1
ATOM 3874 O O . CYS A 1 486 ? -3.471 29.039 -7.315 1.00 44.34 486 CYS A O 1
ATOM 3876 N N . SER A 1 487 ? -3.004 30.765 -5.959 1.00 39.84 487 SER A N 1
ATOM 3877 C CA . SER A 1 487 ? -3.914 30.375 -4.871 1.00 39.84 487 SER A CA 1
ATOM 3878 C C . SER A 1 487 ? -5.369 30.799 -5.144 1.00 39.84 487 SER A C 1
ATOM 3880 O O . SER A 1 487 ? -5.645 31.717 -5.917 1.00 39.84 487 SER A O 1
ATOM 3882 N N . PHE A 1 488 ? -6.317 30.109 -4.495 1.00 39.91 488 PHE A N 1
ATOM 3883 C CA . PHE A 1 488 ? -7.756 30.059 -4.817 1.00 39.91 488 PHE A CA 1
ATOM 3884 C C . PHE A 1 488 ? -8.513 31.409 -4.823 1.00 39.91 488 PHE A C 1
ATOM 3886 O O . PHE A 1 488 ? -9.644 31.457 -5.300 1.00 39.91 488 PHE A O 1
ATOM 3893 N N . HIS A 1 489 ? -7.920 32.505 -4.331 1.00 35.75 489 HIS A N 1
ATOM 3894 C CA . HIS A 1 489 ? -8.597 33.800 -4.163 1.00 35.75 489 HIS A CA 1
ATOM 3895 C C . HIS A 1 489 ? -8.113 34.950 -5.070 1.00 35.75 489 HIS A C 1
ATOM 3897 O O . HIS A 1 489 ? -8.638 36.051 -4.938 1.00 35.75 489 HIS A O 1
ATOM 3903 N N . GLN A 1 490 ? -7.173 34.740 -6.005 1.00 40.56 490 GLN A N 1
ATOM 3904 C CA . GLN A 1 490 ? -6.578 35.852 -6.783 1.00 40.56 490 GLN A CA 1
ATOM 3905 C C . GLN A 1 490 ? -6.653 35.756 -8.318 1.00 40.56 490 GLN A C 1
ATOM 3907 O O . GLN A 1 490 ? -6.074 36.598 -8.999 1.00 40.56 490 GLN A O 1
ATOM 3912 N N . CYS A 1 491 ? -7.388 34.807 -8.907 1.00 45.50 491 CYS A N 1
ATOM 3913 C CA . CYS A 1 491 ? -7.507 34.727 -10.371 1.00 45.50 491 CYS A CA 1
ATOM 3914 C C . CYS A 1 491 ? -8.964 34.690 -10.833 1.00 45.50 491 CYS A C 1
ATOM 3916 O O . CYS A 1 491 ? -9.589 33.632 -10.879 1.00 45.50 491 CYS A O 1
ATOM 3918 N N . LEU A 1 492 ? -9.481 35.859 -11.214 1.00 43.72 492 LEU A N 1
ATOM 3919 C CA . LEU A 1 492 ? -10.578 35.950 -12.175 1.00 43.72 492 LEU A CA 1
ATOM 3920 C C . LEU A 1 492 ? -10.027 35.666 -13.583 1.00 43.72 492 LEU A C 1
ATOM 3922 O O . LEU A 1 492 ? -8.854 35.909 -13.857 1.00 43.72 492 LEU A O 1
ATOM 3926 N N . SER A 1 493 ? -10.878 35.102 -14.438 1.00 47.38 493 SER A N 1
ATOM 3927 C CA . SER A 1 493 ? -10.646 34.706 -15.835 1.00 47.38 493 SER A CA 1
ATOM 3928 C C . SER A 1 493 ? -9.681 35.624 -16.604 1.00 47.38 493 SER A C 1
ATOM 3930 O O . SER A 1 493 ? -10.061 36.714 -17.023 1.00 47.38 493 SER A O 1
ATOM 3932 N N . GLY A 1 494 ? -8.439 35.164 -16.798 1.00 53.12 494 GLY A N 1
ATOM 3933 C CA . GLY A 1 494 ? -7.395 35.843 -17.574 1.00 53.12 494 GLY A CA 1
ATOM 3934 C C . GLY A 1 494 ? -7.097 35.167 -18.919 1.00 53.12 494 GLY A C 1
ATOM 3935 O O . GLY A 1 494 ? -7.564 34.057 -19.196 1.00 53.12 494 GLY A O 1
ATOM 3936 N N . CYS A 1 495 ? -6.329 35.850 -19.770 1.00 59.09 495 CYS A N 1
ATOM 3937 C CA . CYS A 1 495 ? -5.786 35.331 -21.028 1.00 59.09 495 CYS A CA 1
ATOM 3938 C C . CYS A 1 495 ? -4.335 34.880 -20.824 1.00 59.09 495 CYS A C 1
ATOM 3940 O O . CYS A 1 495 ? -3.537 35.636 -20.266 1.00 59.09 495 CYS A O 1
ATOM 3942 N N . TYR A 1 496 ? -3.997 33.675 -21.291 1.00 66.19 496 TYR A N 1
ATOM 3943 C CA . TYR A 1 496 ? -2.690 33.054 -21.072 1.00 66.19 496 TYR A CA 1
ATOM 3944 C C . TYR A 1 496 ? -2.083 32.579 -22.394 1.00 66.19 496 TYR A C 1
ATOM 3946 O O . TYR A 1 496 ? -2.779 32.061 -23.268 1.00 66.19 496 TYR A O 1
ATOM 3954 N N . LEU A 1 497 ? -0.773 32.778 -22.533 1.00 67.12 497 LEU A N 1
ATOM 3955 C CA . LEU A 1 497 ? 0.011 32.297 -23.667 1.00 67.12 497 LEU A CA 1
ATOM 3956 C C . LEU A 1 497 ? 0.871 31.115 -23.226 1.00 67.12 497 LEU A C 1
ATOM 3958 O O . LEU A 1 497 ? 1.605 31.205 -22.236 1.00 67.12 497 LEU A O 1
ATOM 3962 N N . LEU A 1 498 ? 0.824 30.034 -24.000 1.00 66.88 498 LEU A N 1
ATOM 3963 C CA . LEU A 1 498 ? 1.698 28.887 -23.819 1.00 66.88 498 LEU A CA 1
ATOM 3964 C C . LEU A 1 498 ? 3.075 29.233 -24.389 1.00 66.88 498 LEU A C 1
ATOM 3966 O O . LEU A 1 498 ? 3.231 29.378 -25.606 1.00 66.88 498 LEU A O 1
ATOM 3970 N N . ASN A 1 499 ? 4.077 29.373 -23.518 1.00 62.50 499 ASN A N 1
ATOM 3971 C CA . ASN A 1 499 ? 5.463 29.490 -23.950 1.00 62.50 499 ASN A CA 1
ATOM 3972 C C . ASN A 1 499 ? 6.113 28.107 -23.973 1.00 62.50 499 ASN A C 1
ATOM 3974 O O . ASN A 1 499 ? 6.469 27.532 -22.943 1.00 62.50 499 ASN A O 1
ATOM 3978 N N . VAL A 1 500 ? 6.248 27.568 -25.179 1.00 56.25 500 VAL A N 1
ATOM 3979 C CA . VAL A 1 500 ? 6.656 26.179 -25.376 1.00 56.25 500 VAL A CA 1
ATOM 3980 C C . VAL A 1 500 ? 8.148 25.990 -25.099 1.00 56.25 500 VAL A C 1
ATOM 3982 O O . VAL A 1 500 ? 8.534 24.933 -24.629 1.00 56.25 500 VAL A O 1
ATOM 3985 N N . SER A 1 501 ? 8.998 27.012 -25.248 1.00 49.41 501 SER A N 1
ATOM 3986 C CA . SER A 1 501 ? 10.439 26.866 -24.972 1.00 49.41 501 SER A CA 1
ATOM 3987 C C . SER A 1 501 ? 10.782 26.707 -23.486 1.00 49.41 501 SER A C 1
ATOM 3989 O O . SER A 1 501 ? 11.859 26.212 -23.162 1.00 49.41 501 SER A O 1
ATOM 3991 N N . THR A 1 502 ? 9.880 27.097 -22.580 1.00 55.56 502 THR A N 1
ATOM 3992 C CA . THR A 1 502 ? 10.111 27.067 -21.127 1.00 55.56 502 THR A CA 1
ATOM 3993 C C . THR A 1 502 ? 9.185 26.117 -20.371 1.00 55.56 502 THR A C 1
ATOM 3995 O O . THR A 1 502 ? 9.395 25.906 -19.178 1.00 55.56 502 THR A O 1
ATOM 3998 N N . GLY A 1 503 ? 8.163 25.546 -21.024 1.00 50.84 503 GLY A N 1
ATOM 3999 C CA . GLY A 1 503 ? 7.182 24.663 -20.377 1.00 50.84 503 GLY A CA 1
ATOM 4000 C C . GLY A 1 503 ? 6.351 25.345 -19.278 1.00 50.84 503 GLY A C 1
ATOM 4001 O O . GLY A 1 503 ? 5.791 24.667 -18.419 1.00 50.84 503 GLY A O 1
ATOM 4002 N N . LEU A 1 504 ? 6.293 26.682 -19.273 1.00 51.09 504 LEU A N 1
ATOM 4003 C CA . LEU A 1 504 ? 5.623 27.490 -18.252 1.00 51.09 504 LEU A CA 1
ATOM 4004 C C . LEU A 1 504 ? 4.586 28.428 -18.894 1.00 51.09 504 LEU A C 1
ATOM 4006 O O . LEU A 1 504 ? 4.849 29.069 -19.911 1.00 51.09 504 LEU A O 1
ATOM 4010 N N . THR A 1 505 ? 3.423 28.566 -18.255 1.00 55.50 505 THR A N 1
ATOM 4011 C CA . THR A 1 505 ? 2.461 29.656 -18.496 1.00 55.50 505 THR A CA 1
ATOM 4012 C C . THR A 1 505 ? 3.013 30.932 -17.859 1.00 55.50 505 THR A C 1
ATOM 4014 O O . THR A 1 505 ? 2.956 31.069 -16.636 1.00 55.50 505 THR A O 1
ATOM 4017 N N . THR A 1 506 ? 3.618 31.837 -18.633 1.00 52.06 506 THR A N 1
ATOM 4018 C CA . THR A 1 506 ? 4.456 32.902 -18.040 1.00 52.06 506 THR A CA 1
ATOM 4019 C C . THR A 1 506 ? 3.833 34.289 -17.937 1.00 52.06 506 THR A C 1
ATOM 4021 O O . THR A 1 506 ? 4.415 35.121 -17.253 1.00 52.06 506 THR A O 1
ATOM 4024 N N . GLU A 1 507 ? 2.677 34.585 -18.536 1.00 54.72 507 GLU A N 1
ATOM 4025 C CA . GLU A 1 507 ? 2.106 35.939 -18.430 1.00 54.72 507 GLU A CA 1
ATOM 4026 C C . GLU A 1 507 ? 0.585 35.920 -18.255 1.00 54.72 507 GLU A C 1
ATOM 4028 O O . GLU A 1 507 ? -0.150 35.490 -19.141 1.00 54.72 507 GLU A O 1
ATOM 4033 N N . SER A 1 508 ? 0.118 36.442 -17.115 1.00 51.59 508 SER A N 1
ATOM 4034 C CA . SER A 1 508 ? -1.219 37.028 -17.007 1.00 51.59 508 SER A CA 1
ATOM 4035 C C . SER A 1 508 ? -1.211 38.298 -17.848 1.00 51.59 508 SER A C 1
ATOM 4037 O O . SER A 1 508 ? -0.675 39.324 -17.423 1.00 51.59 508 SER A O 1
ATOM 4039 N N . VAL A 1 509 ? -1.763 38.238 -19.057 1.00 56.69 509 VAL A N 1
ATOM 4040 C CA . VAL A 1 509 ? -1.849 39.429 -19.899 1.00 56.69 509 VAL A CA 1
ATOM 4041 C C . VAL A 1 509 ? -3.069 40.225 -19.441 1.00 56.69 509 VAL A C 1
ATOM 4043 O O . VAL A 1 509 ? -4.202 39.836 -19.707 1.00 56.69 509 VAL A O 1
ATOM 4046 N N . HIS A 1 510 ? -2.853 41.358 -18.765 1.00 56.59 510 HIS A N 1
ATOM 4047 C CA . HIS A 1 510 ? -3.938 42.272 -18.368 1.00 56.59 510 HIS A CA 1
ATOM 4048 C C . HIS A 1 510 ? -4.670 42.919 -19.560 1.00 56.59 510 HIS A C 1
ATOM 4050 O O . HIS A 1 510 ? -5.631 43.653 -19.362 1.00 56.59 510 HIS A O 1
ATOM 4056 N N . ASN A 1 511 ? -4.242 42.635 -20.793 1.00 57.72 511 ASN A N 1
ATOM 4057 C CA . ASN A 1 511 ? -4.864 43.128 -22.010 1.00 57.72 511 ASN A CA 1
ATOM 4058 C C . ASN A 1 511 ? -4.866 42.028 -23.093 1.00 57.72 511 ASN A C 1
ATOM 4060 O O . ASN A 1 511 ? -3.838 41.762 -23.716 1.00 57.72 511 ASN A O 1
ATOM 4064 N N . CYS A 1 512 ? -6.009 41.373 -23.324 1.00 65.81 512 CYS A N 1
ATOM 4065 C CA . CYS A 1 512 ? -6.174 40.258 -24.278 1.00 65.81 512 CYS A CA 1
ATOM 4066 C C . CYS A 1 512 ? -6.057 40.663 -25.766 1.00 65.81 512 CYS A C 1
ATOM 4068 O O . CYS A 1 512 ? -6.405 39.891 -26.653 1.00 65.81 512 CYS A O 1
ATOM 4070 N N . GLN A 1 513 ? -5.543 41.865 -26.042 1.00 73.69 513 GLN A N 1
ATOM 4071 C CA . GLN A 1 513 ? -5.374 42.446 -27.375 1.00 73.69 513 GLN A CA 1
ATOM 4072 C C . GLN A 1 513 ? -4.078 42.019 -28.084 1.00 73.69 513 GLN A C 1
ATOM 4074 O O . GLN A 1 513 ? -3.807 42.474 -29.193 1.00 73.69 513 GLN A O 1
ATOM 4079 N N . AR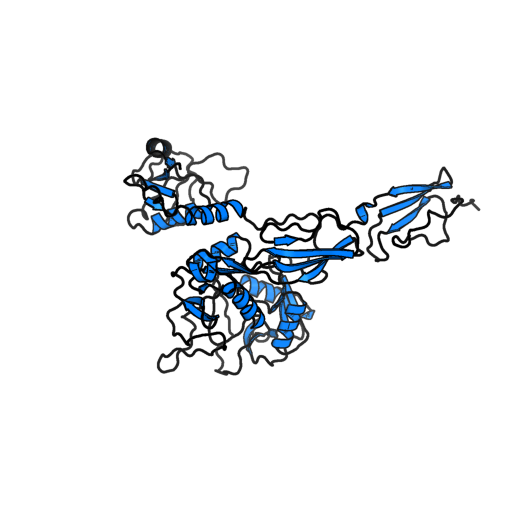G A 1 514 ? -3.234 41.180 -27.466 1.00 80.88 514 ARG A N 1
ATOM 4080 C CA . ARG A 1 514 ? -2.049 40.651 -28.158 1.00 80.88 514 ARG A CA 1
ATOM 4081 C C . ARG A 1 514 ? -2.473 39.705 -29.281 1.00 80.88 514 ARG A C 1
ATOM 4083 O O . ARG A 1 514 ? -3.405 38.928 -29.131 1.00 80.88 514 ARG A O 1
ATOM 4090 N N . LEU A 1 515 ? -1.764 39.762 -30.399 1.00 88.00 515 LEU A N 1
ATOM 4091 C CA . LEU A 1 515 ? -1.985 38.846 -31.508 1.00 88.00 515 LEU A CA 1
ATOM 4092 C C . LEU A 1 515 ? -1.093 37.617 -31.320 1.00 88.00 515 LEU A C 1
ATOM 4094 O O . LEU A 1 515 ? 0.118 37.769 -31.135 1.00 88.00 515 LEU A O 1
ATOM 4098 N N . ALA A 1 516 ? -1.669 36.418 -31.348 1.00 88.06 516 ALA A N 1
ATOM 4099 C CA . ALA A 1 516 ? -0.915 35.176 -31.226 1.00 88.06 516 ALA A CA 1
ATOM 4100 C C . ALA A 1 516 ? -1.575 34.014 -31.998 1.00 88.06 516 ALA A C 1
ATOM 4102 O O . ALA A 1 516 ? -2.787 34.044 -32.220 1.00 88.06 516 ALA A O 1
ATOM 4103 N N . PRO A 1 517 ? -0.788 33.000 -32.398 1.00 90.94 517 PRO A N 1
ATOM 4104 C CA . PRO A 1 517 ? -1.274 31.704 -32.870 1.00 90.94 517 PRO A CA 1
ATOM 4105 C C . PRO A 1 517 ? -2.193 31.030 -31.853 1.00 90.94 517 PRO A C 1
ATOM 4107 O O . PRO A 1 517 ? -2.165 31.361 -30.670 1.00 90.94 517 PRO A O 1
ATOM 4110 N N . PHE A 1 518 ? -2.988 30.052 -32.274 1.00 92.88 518 PHE A N 1
ATOM 4111 C CA . PHE A 1 518 ? -3.953 29.396 -31.390 1.00 92.88 518 PHE A CA 1
ATOM 4112 C C . PHE A 1 518 ? -4.205 27.935 -31.771 1.00 92.88 518 PHE A C 1
ATOM 4114 O O . PHE A 1 518 ? -3.837 27.479 -32.856 1.00 92.88 518 PHE A O 1
ATOM 4121 N N . VAL A 1 519 ? -4.798 27.190 -30.835 1.00 92.94 519 VAL A N 1
ATOM 4122 C CA . VAL A 1 519 ? -5.100 25.764 -30.993 1.00 92.94 519 VAL A CA 1
ATOM 4123 C C . VAL A 1 519 ? -6.586 25.526 -30.750 1.00 92.94 519 VAL A C 1
ATOM 4125 O O . VAL A 1 519 ? -7.092 25.852 -29.675 1.00 92.94 519 VAL A O 1
ATOM 4128 N N . CYS A 1 520 ? -7.268 24.935 -31.731 1.00 94.00 520 CYS A N 1
ATOM 4129 C CA . CYS A 1 520 ? -8.656 24.498 -31.596 1.00 94.00 520 CYS A CA 1
ATOM 4130 C C . CYS A 1 520 ? -8.727 22.993 -31.347 1.00 94.00 520 CYS A C 1
ATOM 4132 O O . CYS A 1 520 ? -7.894 22.230 -31.844 1.00 94.00 520 CYS A O 1
ATOM 4134 N N . ILE A 1 521 ? -9.755 22.568 -30.621 1.00 91.44 521 ILE A N 1
ATOM 4135 C CA . ILE A 1 521 ? -10.085 21.162 -30.385 1.00 91.44 521 ILE A CA 1
ATOM 4136 C C . ILE A 1 521 ? -11.514 20.932 -30.863 1.00 91.44 521 ILE A C 1
ATOM 4138 O O . ILE A 1 521 ? -12.402 21.701 -30.500 1.00 91.44 521 ILE A O 1
ATOM 4142 N N . GLU A 1 522 ? -11.723 19.912 -31.692 1.00 91.88 522 GLU A N 1
ATOM 4143 C CA . GLU A 1 522 ? -13.046 19.575 -32.223 1.00 91.88 522 GLU A CA 1
ATOM 4144 C C . GLU A 1 522 ? -14.003 19.198 -31.081 1.00 91.88 522 GLU A C 1
ATOM 4146 O O . GLU A 1 522 ? -13.620 18.508 -30.127 1.00 91.88 522 GLU A O 1
ATOM 4151 N N . LEU A 1 523 ? -15.238 19.693 -31.158 1.00 83.19 523 LEU A N 1
ATOM 4152 C CA . LEU A 1 523 ? -16.308 19.337 -30.232 1.00 83.19 523 LEU A CA 1
ATOM 4153 C C . LEU A 1 523 ? -16.927 18.020 -30.720 1.00 83.19 523 LEU A C 1
ATOM 4155 O O . LEU A 1 523 ? -17.702 18.023 -31.674 1.00 83.19 523 LEU A O 1
ATOM 4159 N N . ASN A 1 524 ? -16.532 16.905 -30.099 1.00 65.06 524 ASN A N 1
ATOM 4160 C CA . ASN A 1 524 ? -17.106 15.577 -30.363 1.00 65.06 524 ASN A CA 1
ATOM 4161 C C . ASN A 1 524 ? -18.484 15.388 -29.730 1.00 65.06 524 ASN A C 1
ATOM 4163 O O . ASN A 1 524 ? -18.668 15.845 -28.576 1.00 65.06 524 ASN A O 1
#

pLDDT: mean 76.07, std 18.53, range [34.16, 98.25]

Sequence (524 aa):
MRNKRACANDPPVPLPANPSDWNKWSRNAGKKVNYMCSKAPDAPVYKVVICSRKTLKWETLSDKPENCLCGPPIIYSSPLISNWDGKSTEVGTTITYECLTDVGRKFFQKLVCSTSVKWQVVETGSCFFVVHYLMNFTNAAEYCTQLGTEMMFIENDREHEEVIAAVSRNSDFKQKCKNRAFLGLRENVNKQWKSDNGIYISGMSEMWAVNDEGREKCVVMESPDWKLNNQLCQMASCYVCEILGPIFSKANCQDKKLCYVLGKEKDNRRIQASRCQGLNGHLARVTNIGIMDQIRAMINQDPLAKGCNGFYVGIDSDKRSFERLNGKQITYQRFTDDLSSSMSRHCTVMDEAFQYNWMDEACEHNTCFICKAIGYPLKHVVPAGLKMALSFEMREIIAAGEYDSRKRRSQPAECQTGWKLLNHHCVYFNTSNVTRDEADQFCNNSNGQLAPDLNSQLHDIIARAIFTSQDLQRLRFWHIGRPKTCSFHQCLSGCYLLNVSTGLTTESVHNCQRLAPFVCIELN

InterPro domains:
  IPR001304 C-type lectin-like [PF00059] (135-242)
  IPR001304 C-type lectin-like [PF00059] (274-372)
  IPR001304 C-type lectin-like [PS50041] (123-242)
  IPR001304 C-type lectin-like [PS50041] (259-372)
  IPR001304 C-type lectin-like [SM00034] (113-242)
  IPR001304 C-type lectin-like [SM00034] (248-372)
  IPR001304 C-type lectin-like [SM00034] (415-521)
  IPR016186 C-type lectin-like/link domain superfamily [G3DSA:3.10.100.10] (107-244)
  IPR016186 C-type lectin-like/link domain superfamily [G3DSA:3.10.100.10] (251-373)
  IPR016186 C-type lectin-like/link domain superfamily [G3DSA:3.10.100.10] (395-487)
  IPR016187 C-type lectin fold [SSF56436] (118-243)
  IPR016187 C-type lectin fold [SSF56436] (257-372)
  IPR016187 C-type lectin fold [SSF56436] (411-520)
  IPR018378 C-type lectin, conserved site [PS00615] (347-371)
  IPR050111 C-type lectin and snaclec domain-containing protein [PTHR22803] (272-451)

Radius of gyration: 30.76 Å; chains: 1; bounding box: 71×64×106 Å

Foldseek 3Di:
DPPFLFAPDDDPDADPAWDKPDPPPGRGAQDKIFIFRHPDPLGDTQWIWGQHPPPSHIDTPGHHVVSQFLFAFEAEDPQKDKPDPRDDGHAQDKIWIWGQELLGTHTAWMWGLHSNSFTFTADGDKDKYWFLWFDQQLVQQVVLVLLVWGFADDQDPVSLVVVCSRQVVHPSSVVRQVQKAWGQWWFDLVQFDADPVRFTDADDDPQADDPDDRDFTTWMQGDPVRGIDGDHSRGTGITMIINFAQQDDDDVNPPDSWDKDWFFQWWFQVVQQVVLVLQQWGFADPLEVVSVVVVLVVCVPDPSVPPFQKAWGSAWASSTDIHGNPPSPSPDQPEPDPPDDDPQFGTWIQGVVSSRHIYGHHSGGTGITMTIHTYATGRRGGRHPHHDYSNDPVVVVVCVVVVVVVVPVDDLPPADPQFDDQPNWTKHWFFWFFFPVVQQVVLVVVQWGFAAQDDPVVVVSVLVVLVVDPVNLVFKEKHHHDWPPDDDPPDDGFTWIQNSVVRGRPDRPPDSGGTGITMTIHDD

Organism: Strigamia maritima (NCBI:txid126957)

Secondary structure (DSSP, 8-state):
-----B-SSPPPPPPTTS-B---SS--BTT-EEEEESSSSTTPPEEEEEEE-TTTSSEEEEEE-GGGGB--S--EE-TTEEE---SS--BTT-EEEEEEEETTEEEEEEEEEE-TTS-EEEEEE--EEEEEEEEE-HHHHHHHHHHTT-EE----SHHHHHHHHHHHHH-HHHHHHSTTEEE-S-EE-GGG--B-TTS-B-----TTBSS---SS--EEEEETTTTEEEEE-TTS-EEEEEEE-------TTS-S-S-EEEEEEEEE-HHHHHHHHHHTTEEEPP--SHHHHHHHHHHHHH-GGGTT-SEEEEEEE-SS--EE-SSS-------BS------TT--EEEEEGGGTTEEEEE-TT--EEEEEEEPSSPTT-EEPTT-EE--SS-HHHHHHHHHHHHH-TTS-PPPPPTT-EEETTEEEEEEEEEE-HHHHHHHHHHTTEEE--S--HHHHHHHHHHHHH-TTTTT--EEE----TT--TTS--S-EEEEETTTTEEEEEES-TT--EEEEEEE--